Protein AF-A0A8H6KZA3-F1 (afdb_monomer)

pLDDT: mean 70.2, std 17.94, range [29.5, 94.31]

InterPro domains:
  IPR002110 Ankyrin repeat [PF12796] (214-300)
  IPR002110 Ankyrin repeat [PS50088] (272-300)
  IPR002110 Ankyrin repeat [SM00248] (238-268)
  IPR002110 Ankyrin repeat [SM00248] (272-301)
  IPR002110 Ankyrin repeat [SM00248] (336-368)
  IPR036770 Ankyrin repeat-containing domain superfamily [G3DSA:1.25.40.20] (183-378)
  IPR036770 Ankyrin repeat-containing domain superfamily [SSF48403] (214-361)
  IPR058525 Domain of unknown function DUF8212 [PF26640] (110-194)

Radius of gyration: 29.77 Å; Cα contacts (8 Å, |Δi|>4): 535; chains: 1; bounding box: 69×34×89 Å

Sequence (386 aa):
MNSMYQWYERADVCYVYLVDLFRHYLDDTSRPEDFGRSRWFSRGWTLQELLAPPAVVLCDCEWREPKSAGVAAKTSWAFQRDTARAEDIAYCLMGIFDVNMPLLYREGDRAFLRLQHEILRASKDKSLFAWGGGAAIDEFLGMSEDESLFAYGNATLASRHTGTLAPSPGAFREAGDLIPVKQPTLANAQSLYHDLVHPDASTKPPTLSHMAALAARNAHPSILSFCFSEGLTLNPELVNDPLIYATCDSGSVAVFRVLVDHGMDVDRYLELGGSPLVSACQAGNVELARFLLDRGADPNNGYALGDYEALVRAIVGSNASLDLVELLLARGTVVKGTGALIAAAEHGNLGAVRLLLKHGKRTGDLDLEETEEYGAYDQRKLDGVV

Secondary structure (DSSP, 8-state):
-HHHHHHHHT-SEEEEE-TT--TTS--TT--HHHHTTSHHHHSPP-HHHHHS-SEEEEE-TTSPPPS---HHHHHHHTTT---SSTTHHHHTTGGGGT------TT-TTHHHHHHHHHHHHH---GGGG---TTTHHHHHTTS-HHHHHHHHHH--SS----SSS-SSGGGGTT-TT--------HHHHHHHHHHHS---TTS----HHHHHHHHHHTT-HHHHHHHHHTT----TT-TT-HHHHHTSTT--HHHHHHHHHTT--TTPPBTTTB-HHHHHHHTT-HHHHHHHHHTT--TT-S-TTTTS-HHHHHHSSTT--HHHHHHHHHTT----TTHHHHHHHHTT-HHHHHHHHHHHHHHS---TT--SSSTTS-TTSGGG--

Nearest PDB structures (foldseek):
  5mad-assembly1_A  TM=8.332E-01  e=3.048E-04  synthetic construct
  3zng-assembly1_A  TM=8.299E-01  e=5.842E-04  Homo sapiens
  3zkj-assembly1_A  TM=8.269E-01  e=7.036E-04  Homo sapiens
  3d9h-assembly1_A  TM=7.012E-01  e=4.851E-04  Homo sapiens
  5et0-assembly1_A  TM=7.475E-01  e=4.308E-03  Mus musculus

Solvent-accessible surface area (backbone atoms only — not comparable to full-atom values): 22369 Å² total; per-residue (Å²): 116,72,69,64,52,55,52,32,65,69,32,74,62,36,80,45,74,38,72,78,51,53,76,89,76,51,65,102,69,46,54,48,57,61,60,39,70,28,64,77,34,48,44,62,82,56,76,63,43,71,40,43,16,59,35,48,46,59,21,35,63,83,70,47,60,60,46,83,61,22,56,17,18,62,37,16,28,38,34,72,43,57,54,100,45,61,31,49,64,27,50,58,42,27,24,78,66,52,38,86,77,87,91,62,87,89,50,31,58,55,33,38,47,51,45,52,53,51,42,59,75,77,44,89,64,69,43,59,61,52,50,59,72,77,69,63,56,66,58,57,77,73,52,59,82,76,54,64,71,52,49,82,77,63,82,79,85,86,77,95,72,95,58,88,60,60,78,49,40,54,42,15,58,75,22,29,81,49,63,68,74,70,80,72,48,76,68,54,50,52,52,52,48,61,63,62,74,67,64,72,99,82,66,84,65,85,50,62,48,51,56,24,17,53,20,26,47,70,58,34,40,71,58,32,49,49,33,44,75,76,66,57,71,95,48,91,88,42,96,46,31,34,68,67,29,29,53,40,94,48,38,44,55,64,33,53,49,52,44,46,78,71,70,50,68,61,67,47,76,42,96,91,62,34,17,61,48,26,47,14,22,44,49,43,26,53,70,39,33,50,52,42,48,76,71,65,32,58,61,70,63,37,59,90,72,79,75,31,30,29,62,39,19,13,52,55,52,100,35,46,30,65,69,43,42,53,51,41,52,76,69,65,40,74,65,67,59,55,59,57,52,51,48,14,56,78,70,65,35,63,67,50,40,53,50,51,54,57,49,27,71,72,72,67,54,58,54,88,78,77,68,80,88,74,80,84,79,70,91,80,69,69,88,79,78,126

Structure (mmCIF, N/CA/C/O backbone):
data_AF-A0A8H6KZA3-F1
#
_entry.id   AF-A0A8H6KZA3-F1
#
loop_
_atom_site.group_PDB
_atom_site.id
_atom_site.type_symbol
_atom_site.label_atom_id
_atom_site.label_alt_id
_atom_site.label_comp_id
_atom_site.label_asym_id
_atom_site.label_entity_id
_atom_site.label_seq_id
_atom_site.pdbx_PDB_ins_code
_atom_site.Cartn_x
_atom_site.Cartn_y
_atom_site.Cartn_z
_atom_site.occupancy
_atom_site.B_iso_or_equiv
_atom_site.auth_seq_id
_atom_site.auth_comp_id
_atom_site.auth_asym_id
_atom_site.auth_atom_id
_atom_site.pdbx_PDB_model_num
ATOM 1 N N . MET A 1 1 ? -17.141 -4.360 53.222 1.00 47.31 1 MET A N 1
ATOM 2 C CA . MET A 1 1 ? -16.154 -4.266 52.126 1.00 47.31 1 MET A CA 1
ATOM 3 C C . MET A 1 1 ? -16.088 -5.566 51.337 1.00 47.31 1 MET A C 1
ATOM 5 O O . MET A 1 1 ? -16.496 -5.498 50.198 1.00 47.31 1 MET A O 1
ATOM 9 N N . ASN A 1 2 ? -15.751 -6.732 51.909 1.00 53.50 2 ASN A N 1
ATOM 10 C CA . ASN A 1 2 ? -15.560 -8.010 51.178 1.00 53.50 2 ASN A CA 1
ATOM 11 C C . ASN A 1 2 ? -16.689 -8.499 50.241 1.00 53.50 2 ASN A C 1
ATOM 13 O O . ASN A 1 2 ? -16.393 -9.203 49.283 1.00 53.50 2 ASN A O 1
ATOM 17 N N . SER A 1 3 ? -17.958 -8.144 50.470 1.00 58.41 3 SER A N 1
ATOM 18 C CA . SER A 1 3 ? -19.058 -8.569 49.588 1.00 58.41 3 SER A CA 1
ATOM 19 C C . SER A 1 3 ? -18.973 -7.933 48.202 1.00 58.41 3 SER A C 1
ATOM 21 O O . SER A 1 3 ? -19.153 -8.622 47.214 1.00 58.41 3 SER A O 1
ATOM 23 N N . MET A 1 4 ? -18.626 -6.649 48.109 1.00 56.66 4 MET A N 1
ATOM 24 C CA . MET A 1 4 ? -18.507 -5.958 46.822 1.00 56.66 4 MET A CA 1
ATOM 25 C C . MET A 1 4 ? -17.322 -6.494 45.997 1.00 56.66 4 MET A C 1
ATOM 27 O O . MET A 1 4 ? -17.422 -6.598 44.782 1.00 56.66 4 MET A O 1
ATOM 31 N N . TYR A 1 5 ? -16.242 -6.923 46.663 1.00 63.09 5 TYR A N 1
ATOM 32 C CA . TYR A 1 5 ? -15.066 -7.529 46.021 1.00 63.09 5 TYR A CA 1
ATOM 33 C C . TYR A 1 5 ? -15.412 -8.845 45.323 1.00 63.09 5 TYR A C 1
ATOM 35 O O . TYR A 1 5 ? -15.057 -9.029 44.167 1.00 63.09 5 TYR A O 1
ATOM 43 N N . GLN A 1 6 ? -16.161 -9.728 45.991 1.00 63.09 6 GLN A N 1
ATOM 44 C CA . GLN A 1 6 ? -16.569 -11.013 45.412 1.00 63.09 6 GLN A CA 1
ATOM 45 C C . GLN A 1 6 ? -17.503 -10.856 44.207 1.00 63.09 6 GLN A C 1
ATOM 47 O O . GLN A 1 6 ? -17.556 -11.741 43.361 1.00 63.09 6 GLN A O 1
ATOM 52 N N . TRP A 1 7 ? -18.266 -9.760 44.140 1.00 64.06 7 TRP A N 1
ATOM 53 C CA . TRP A 1 7 ? -19.153 -9.488 43.009 1.00 64.06 7 TRP A CA 1
ATOM 54 C C . TRP A 1 7 ? -18.367 -9.056 41.775 1.00 64.06 7 TRP A C 1
ATOM 56 O O . TRP A 1 7 ? -18.672 -9.535 40.691 1.00 64.06 7 TRP A O 1
ATOM 66 N N . TYR A 1 8 ? -17.344 -8.213 41.941 1.00 65.81 8 TYR A N 1
ATOM 67 C CA . TYR A 1 8 ? -16.460 -7.837 40.836 1.00 65.81 8 TYR A CA 1
ATOM 68 C C . TYR A 1 8 ? -15.579 -9.007 40.388 1.00 65.81 8 TYR A C 1
ATOM 70 O O . TYR A 1 8 ? -15.510 -9.279 39.199 1.00 65.81 8 TYR A O 1
ATOM 78 N N . GLU A 1 9 ? -15.009 -9.767 41.327 1.00 67.38 9 GLU A N 1
ATOM 79 C CA . GLU A 1 9 ? -14.171 -10.936 41.020 1.00 67.38 9 GLU A CA 1
ATOM 80 C C . GLU A 1 9 ? -14.921 -12.027 40.236 1.00 67.38 9 GLU A C 1
ATOM 82 O O . GLU A 1 9 ? -14.329 -12.717 39.412 1.00 67.38 9 GLU A O 1
ATOM 87 N N . ARG A 1 10 ? -16.223 -12.204 40.498 1.00 72.81 10 ARG A N 1
ATOM 88 C CA . ARG A 1 10 ? -17.066 -13.206 39.824 1.00 72.81 10 ARG A CA 1
ATOM 89 C C . ARG A 1 10 ? -17.821 -12.673 38.613 1.00 72.81 10 ARG A C 1
ATOM 91 O O . ARG A 1 10 ? -18.548 -13.444 37.992 1.00 72.81 10 ARG A O 1
ATOM 98 N N . ALA A 1 11 ? -17.752 -11.376 38.338 1.00 74.50 11 ALA A N 1
ATOM 99 C CA . ALA A 1 11 ? -18.424 -10.826 37.176 1.00 74.50 11 ALA A CA 1
ATOM 100 C C . ALA A 1 11 ? -17.663 -11.244 35.915 1.00 74.50 11 ALA A C 1
ATOM 102 O O . ALA A 1 11 ? -16.439 -11.285 35.929 1.00 74.50 11 ALA A O 1
ATOM 103 N N . ASP A 1 12 ? -18.391 -11.524 34.834 1.00 75.06 12 ASP A N 1
ATOM 104 C CA . ASP A 1 12 ? -17.800 -11.786 33.516 1.00 75.06 12 ASP A CA 1
ATOM 105 C C . ASP A 1 12 ? -17.565 -10.484 32.730 1.00 75.06 12 ASP A C 1
ATOM 107 O O . ASP A 1 12 ? -16.655 -10.403 31.909 1.00 75.06 12 ASP A O 1
ATOM 111 N N . VAL A 1 13 ? -18.378 -9.451 32.996 1.00 77.44 13 VAL A N 1
ATOM 112 C CA . VAL A 1 13 ? -18.350 -8.144 32.318 1.00 77.44 13 VAL A CA 1
ATOM 113 C C . VAL A 1 13 ? -18.642 -7.024 33.319 1.00 77.44 13 VAL A C 1
ATOM 115 O O . VAL A 1 13 ? -19.510 -7.164 34.184 1.00 77.44 13 VAL A O 1
ATOM 118 N N . CYS A 1 14 ? -17.939 -5.896 33.201 1.00 78.25 14 CYS A N 1
ATOM 119 C CA . CYS A 1 14 ? -18.172 -4.689 33.992 1.00 78.25 14 CYS A CA 1
ATOM 120 C C . CYS A 1 14 ? -18.643 -3.557 33.084 1.00 78.25 14 CYS A C 1
ATOM 122 O O . CYS A 1 14 ? -17.908 -3.125 32.202 1.00 78.25 14 CYS A O 1
ATOM 124 N N . TYR A 1 15 ? -19.854 -3.056 33.323 1.00 80.25 15 TYR A N 1
ATOM 125 C CA . TYR A 1 15 ? -20.374 -1.883 32.627 1.00 80.25 15 TYR A CA 1
ATOM 126 C C . TYR A 1 15 ? -20.013 -0.611 33.392 1.00 80.25 15 TYR A C 1
ATOM 128 O O . TYR A 1 15 ? -20.290 -0.487 34.588 1.00 80.25 15 TYR A O 1
ATOM 136 N N . VAL A 1 16 ? -19.421 0.347 32.689 1.00 80.62 16 VAL A N 1
ATOM 137 C CA . VAL A 1 16 ? -19.026 1.650 33.215 1.00 80.62 16 VAL A CA 1
ATOM 138 C C . VAL A 1 16 ? -19.913 2.711 32.582 1.00 80.62 16 VAL A C 1
ATOM 140 O O . VAL A 1 16 ? -19.794 3.022 31.402 1.00 80.62 16 VAL A O 1
ATOM 143 N N . TYR A 1 17 ? -20.799 3.277 33.394 1.00 82.31 17 TYR A N 1
ATOM 144 C CA . TYR A 1 17 ? -21.718 4.331 32.983 1.00 82.31 17 TYR A CA 1
ATOM 145 C C . TYR A 1 17 ? -21.069 5.717 33.139 1.00 82.31 17 TYR A C 1
ATOM 147 O O . TYR A 1 17 ? -20.852 6.198 34.257 1.00 82.31 17 TYR A O 1
ATOM 155 N N . LEU A 1 18 ? -20.751 6.358 32.014 1.00 81.06 18 LEU A N 1
ATOM 156 C CA . LEU A 1 18 ? -20.089 7.661 31.929 1.00 81.06 18 LEU A CA 1
ATOM 157 C C . LEU A 1 18 ? -21.128 8.789 31.934 1.00 81.06 18 LEU A C 1
ATOM 159 O O . LEU A 1 18 ? -21.518 9.332 30.902 1.00 81.06 18 LEU A O 1
ATOM 163 N N . VAL A 1 19 ? -21.585 9.145 33.137 1.00 80.94 19 VAL A N 1
ATOM 164 C CA . VAL A 1 19 ? -22.676 10.116 33.350 1.00 80.94 19 VAL A CA 1
ATOM 165 C C . VAL A 1 19 ? -22.405 11.516 32.787 1.00 80.94 19 VAL A C 1
ATOM 167 O O . VAL A 1 19 ? -23.342 12.277 32.583 1.00 80.94 19 VAL A O 1
ATOM 170 N N . ASP A 1 20 ? -21.144 11.891 32.577 1.00 77.94 20 ASP A N 1
ATOM 171 C CA . ASP A 1 20 ? -20.742 13.226 32.131 1.00 77.94 20 ASP A CA 1
ATOM 172 C C . ASP A 1 20 ? -20.647 13.395 30.608 1.00 77.94 20 ASP A C 1
ATOM 174 O O . ASP A 1 20 ? -20.392 14.504 30.137 1.00 77.94 20 ASP A O 1
ATOM 178 N N . LEU A 1 21 ? -20.933 12.342 29.838 1.00 74.94 21 LEU A N 1
ATOM 179 C CA . LEU A 1 21 ? -21.050 12.395 28.379 1.00 74.94 21 LEU A CA 1
ATOM 180 C C . LEU A 1 21 ? -22.485 12.758 27.953 1.00 74.94 21 LEU A C 1
ATOM 182 O O . LEU A 1 21 ? -23.239 11.906 27.498 1.00 74.94 21 LEU A O 1
ATOM 186 N N . PHE A 1 22 ? -22.876 14.027 28.124 1.00 64.94 22 PHE A N 1
ATOM 187 C CA . PHE A 1 22 ? -24.209 14.528 27.753 1.00 64.94 22 PHE A CA 1
ATOM 188 C C . PHE A 1 22 ? -24.333 14.899 26.260 1.00 64.94 22 PHE A C 1
ATOM 190 O O . PHE A 1 22 ? -23.391 15.398 25.643 1.00 64.94 22 PHE A O 1
ATOM 197 N N . ARG A 1 23 ? -25.560 14.771 25.729 1.00 52.72 23 ARG A N 1
ATOM 198 C CA . ARG A 1 23 ? -26.032 14.991 24.338 1.00 52.72 23 ARG A CA 1
ATOM 199 C C . ARG A 1 23 ? -25.566 16.269 23.608 1.00 52.72 23 ARG A C 1
ATOM 201 O O . ARG A 1 23 ? -25.756 16.367 22.407 1.00 52.72 23 ARG A O 1
ATOM 208 N N . HIS A 1 24 ? -24.962 17.247 24.286 1.00 49.66 24 HIS A N 1
ATOM 209 C CA . HIS A 1 24 ? -24.456 18.472 23.646 1.00 49.66 24 HIS A CA 1
ATOM 210 C C . HIS A 1 24 ? -23.091 18.318 22.952 1.00 49.66 24 HIS A C 1
ATOM 212 O O . HIS A 1 24 ? -22.676 19.242 22.258 1.00 49.66 24 HIS A O 1
ATOM 218 N N . TYR A 1 25 ? -22.409 17.180 23.125 1.00 47.44 25 TYR A N 1
ATOM 219 C CA . TYR A 1 25 ? -21.127 16.882 22.469 1.00 47.44 25 TYR A CA 1
ATOM 220 C C . TYR A 1 25 ? -21.197 15.764 21.428 1.00 47.44 25 TYR A C 1
ATOM 222 O O . TYR A 1 25 ? -20.272 15.621 20.640 1.00 47.44 25 TYR A O 1
ATOM 230 N N . LEU A 1 26 ? -22.280 14.991 21.426 1.00 49.22 26 LEU A N 1
ATOM 231 C CA . LEU A 1 26 ? -22.464 13.846 20.552 1.00 49.22 26 LEU A CA 1
ATOM 232 C C . LEU A 1 26 ? -23.457 14.257 19.459 1.00 49.22 26 LEU A C 1
ATOM 234 O O . LEU A 1 26 ? -24.668 14.166 19.658 1.00 49.22 26 LEU A O 1
ATOM 238 N N . ASP A 1 27 ? -22.956 14.686 18.295 1.00 48.62 27 ASP A N 1
ATOM 239 C CA . ASP A 1 27 ? -23.705 14.429 17.056 1.00 48.62 27 ASP A CA 1
ATOM 240 C C . ASP A 1 27 ? -24.006 12.918 17.009 1.00 48.62 27 ASP A C 1
ATOM 242 O O . ASP A 1 27 ? -23.296 12.138 17.648 1.00 48.62 27 ASP A O 1
ATOM 246 N N . ASP A 1 28 ? -25.022 12.482 16.256 1.00 49.88 28 ASP A N 1
ATOM 247 C CA . ASP A 1 28 ? -25.577 11.104 16.182 1.00 49.88 28 ASP A CA 1
ATOM 248 C C . ASP A 1 28 ? -24.565 9.962 15.865 1.00 49.88 28 ASP A C 1
ATOM 250 O O . ASP A 1 28 ? -24.918 8.819 15.579 1.00 49.88 28 ASP A O 1
ATOM 254 N N . THR A 1 29 ? -23.267 10.254 15.889 1.00 49.16 29 THR A N 1
ATOM 255 C CA . THR A 1 29 ? -22.157 9.431 15.448 1.00 49.16 29 THR A CA 1
ATOM 256 C C . THR A 1 29 ? -21.369 8.712 16.550 1.00 49.16 29 THR A C 1
ATOM 258 O O . THR A 1 29 ? -20.580 7.854 16.160 1.00 49.16 29 THR A O 1
ATOM 261 N N . SER A 1 30 ? -21.593 8.950 17.855 1.00 57.06 30 SER A N 1
ATOM 262 C CA . SER A 1 30 ? -20.942 8.225 18.982 1.00 57.06 30 SER A CA 1
ATOM 263 C C . SER A 1 30 ? -19.437 7.995 18.766 1.00 57.06 30 SER A C 1
ATOM 265 O O . SER A 1 30 ? -18.958 6.852 18.774 1.00 57.06 30 SER A O 1
ATOM 267 N N . ARG A 1 31 ? -18.698 9.069 18.462 1.00 64.75 31 ARG A N 1
ATOM 268 C CA . ARG A 1 31 ? -17.296 8.956 18.058 1.00 64.75 31 ARG A CA 1
ATOM 269 C C . ARG A 1 31 ? -16.424 8.501 19.233 1.00 64.75 31 ARG A C 1
ATOM 271 O O . ARG A 1 31 ? -16.627 8.965 20.355 1.00 64.75 31 ARG A O 1
ATOM 278 N N . PRO A 1 32 ? -15.431 7.628 18.995 1.00 67.75 32 PRO A N 1
ATOM 279 C CA . PRO A 1 32 ? -14.477 7.212 20.020 1.00 67.75 32 PRO A CA 1
ATOM 280 C C . PRO A 1 32 ? -13.788 8.380 20.737 1.00 67.75 32 PRO A C 1
ATOM 282 O O . PRO A 1 32 ? -13.596 8.325 21.947 1.00 67.75 32 PRO A O 1
ATOM 285 N N . GLU A 1 33 ? -13.435 9.447 20.017 1.00 69.88 33 GLU A N 1
ATOM 286 C CA . GLU A 1 33 ? -12.741 10.619 20.571 1.00 69.88 33 GLU A CA 1
ATOM 287 C C . GLU A 1 33 ? -13.522 11.327 21.694 1.00 69.88 33 GLU A C 1
ATOM 289 O O . GLU A 1 33 ? -12.926 11.841 22.644 1.00 69.88 33 GLU A O 1
ATOM 294 N N . ASP A 1 34 ? -14.857 11.288 21.650 1.00 73.44 34 ASP A N 1
ATOM 295 C CA . ASP A 1 34 ? -15.706 11.962 22.633 1.00 73.44 34 ASP A CA 1
ATOM 296 C C . ASP A 1 34 ? -15.690 11.263 23.995 1.00 73.44 34 ASP A C 1
ATOM 298 O O . ASP A 1 34 ? -15.811 11.925 25.029 1.00 73.44 34 ASP A O 1
ATOM 302 N N . PHE A 1 35 ? -15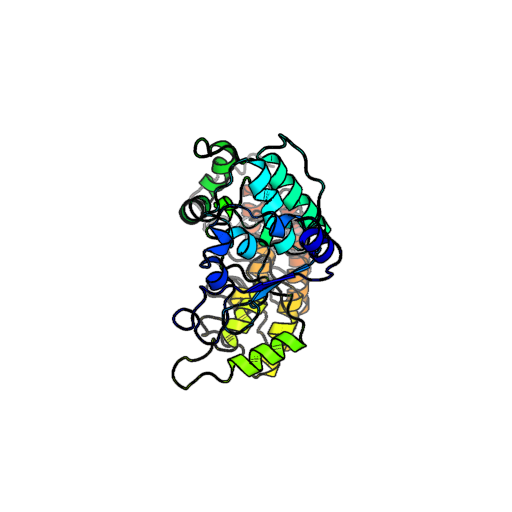.463 9.945 24.028 1.00 78.31 35 PHE A N 1
ATOM 303 C CA . PHE A 1 35 ? -15.398 9.184 25.278 1.00 78.31 35 PHE A CA 1
ATOM 304 C C . PHE A 1 35 ? -14.230 9.636 26.157 1.00 78.31 35 PHE A C 1
ATOM 306 O O . PHE A 1 35 ? -14.391 9.753 27.374 1.00 78.31 35 PHE A O 1
ATOM 313 N N . GLY A 1 36 ? -13.098 10.007 25.549 1.00 77.25 36 GLY A N 1
ATOM 314 C CA . GLY A 1 36 ? -11.932 10.540 26.257 1.00 77.25 36 GLY A CA 1
ATOM 315 C C . GLY A 1 36 ? -12.185 11.848 27.013 1.00 77.25 36 GLY A C 1
ATOM 316 O O . GLY A 1 36 ? -11.390 12.215 27.875 1.00 77.25 36 GLY A O 1
ATOM 317 N N . ARG A 1 37 ? -13.300 12.547 26.750 1.00 79.12 37 ARG A N 1
ATOM 318 C CA . ARG A 1 37 ? -13.689 13.763 27.486 1.00 79.12 37 ARG A CA 1
ATOM 319 C C . ARG A 1 37 ? -14.290 13.470 28.858 1.00 79.12 37 ARG A C 1
ATOM 321 O O . ARG A 1 37 ? -14.399 14.388 29.674 1.00 79.12 37 ARG A O 1
ATOM 328 N N . SER A 1 38 ? -14.696 12.226 29.125 1.00 82.69 38 SER A N 1
ATOM 329 C CA . SER A 1 38 ? -15.240 11.862 30.432 1.00 82.69 38 SER A CA 1
ATOM 330 C C . SER A 1 38 ? -14.182 12.035 31.521 1.00 82.69 38 SER A C 1
ATOM 332 O O . SER A 1 38 ? -13.037 11.592 31.396 1.00 82.69 38 SER A O 1
ATOM 334 N N . ARG A 1 39 ? -14.590 12.596 32.663 1.00 81.75 39 ARG A N 1
ATOM 335 C CA . ARG A 1 39 ? -13.735 12.719 33.854 1.00 81.75 39 ARG A CA 1
ATOM 336 C C . ARG A 1 39 ? -13.316 11.364 34.412 1.00 81.75 39 ARG A C 1
ATOM 338 O O . ARG A 1 39 ? -12.411 11.301 35.240 1.00 81.75 39 ARG A O 1
ATOM 345 N N . TRP A 1 40 ? -13.951 10.277 33.975 1.00 81.81 40 TRP A N 1
ATOM 346 C CA . TRP A 1 40 ? -13.524 8.923 34.303 1.00 81.81 40 TRP A CA 1
ATOM 347 C C . TRP A 1 40 ? -12.081 8.636 33.858 1.00 81.81 40 TRP A C 1
ATOM 349 O O . TRP A 1 40 ? -11.367 7.932 34.570 1.00 81.81 40 TRP A O 1
ATOM 359 N N . PHE A 1 41 ? -11.624 9.226 32.748 1.00 81.94 41 PHE A N 1
ATOM 360 C CA . PHE A 1 41 ? -10.268 9.007 32.235 1.00 81.94 41 PHE A CA 1
ATOM 361 C C . PHE A 1 41 ? -9.209 9.925 32.853 1.00 81.94 41 PHE A C 1
ATOM 363 O O . PHE A 1 41 ? -8.031 9.575 32.861 1.00 81.94 41 PHE A O 1
ATOM 370 N N . SER A 1 42 ? -9.610 11.069 33.413 1.00 77.62 42 SER A N 1
ATOM 371 C CA . SER A 1 42 ? -8.703 12.016 34.079 1.00 77.62 42 SER A CA 1
ATOM 372 C C . SER A 1 42 ? -8.682 11.888 35.605 1.00 77.62 42 SER A C 1
ATOM 374 O O . SER A 1 42 ? -7.794 12.436 36.256 1.00 77.62 42 SER A O 1
ATOM 376 N N . ARG A 1 43 ? -9.621 11.147 36.210 1.00 73.75 43 ARG A N 1
ATOM 377 C CA . ARG A 1 43 ? -9.604 10.866 37.655 1.00 73.75 43 ARG A CA 1
ATOM 378 C C . ARG A 1 43 ? -8.530 9.838 38.027 1.00 73.75 43 ARG A C 1
ATOM 380 O O . ARG A 1 43 ? -8.187 8.941 37.250 1.00 73.75 43 ARG A O 1
ATOM 387 N N . GLY A 1 44 ? -8.081 9.923 39.279 1.00 62.25 44 GLY A N 1
ATOM 388 C CA . GLY A 1 44 ? -7.234 8.907 39.898 1.00 62.25 44 GLY A CA 1
ATOM 389 C C . GLY A 1 44 ? -7.912 7.531 39.953 1.00 62.25 44 GLY A C 1
ATOM 390 O O . GLY A 1 44 ? -9.140 7.421 39.919 1.00 62.25 44 GLY A O 1
ATOM 391 N N . TRP A 1 45 ? -7.092 6.483 40.022 1.00 65.81 45 TRP A N 1
ATOM 392 C CA . TRP A 1 45 ? -7.525 5.083 40.005 1.00 65.81 45 TRP A CA 1
ATOM 393 C C . TRP A 1 45 ? -8.559 4.746 41.095 1.00 65.81 45 TRP A C 1
ATOM 395 O O . TRP A 1 45 ? -8.529 5.281 42.207 1.00 65.81 45 TRP A O 1
ATOM 405 N N . THR A 1 46 ? -9.454 3.801 40.795 1.00 60.03 46 THR A N 1
ATOM 406 C CA . THR A 1 46 ? -10.318 3.160 41.798 1.00 60.03 46 THR A CA 1
ATOM 407 C C . THR A 1 46 ? -10.078 1.656 41.814 1.00 60.03 46 THR A C 1
ATOM 409 O O . THR A 1 46 ? -9.803 1.047 40.786 1.00 60.03 46 THR A O 1
ATOM 412 N N . LEU A 1 47 ? -10.226 1.037 42.987 1.00 54.44 47 LEU A N 1
ATOM 413 C CA . LEU A 1 47 ? -10.051 -0.407 43.201 1.00 54.44 47 LEU A CA 1
ATOM 414 C C . LEU A 1 47 ? -10.958 -1.267 42.289 1.00 54.44 47 LEU A C 1
ATOM 416 O O . LEU A 1 47 ? -10.658 -2.426 42.030 1.00 54.44 47 LEU A O 1
ATOM 420 N N . GLN A 1 48 ? -12.034 -0.676 41.761 1.00 55.75 48 GLN A N 1
ATOM 421 C CA . GLN A 1 48 ? -12.947 -1.284 40.791 1.00 55.75 48 GLN A CA 1
ATOM 422 C C . GLN A 1 48 ? -12.282 -1.581 39.441 1.00 55.75 48 GLN A C 1
ATOM 424 O O . GLN A 1 48 ? -12.610 -2.593 38.846 1.00 55.75 48 GLN A O 1
ATOM 429 N N . GLU A 1 49 ? -11.328 -0.767 38.980 1.00 61.34 49 GLU A N 1
ATOM 430 C CA . GLU A 1 49 ? -10.644 -0.957 37.683 1.00 61.34 49 GLU A CA 1
ATOM 431 C C . GLU A 1 49 ? -9.645 -2.127 37.708 1.00 61.34 49 GLU A C 1
ATOM 433 O O . GLU A 1 49 ? -9.284 -2.667 36.669 1.00 61.34 49 GLU A O 1
ATOM 438 N N . LEU A 1 50 ? -9.227 -2.536 38.908 1.00 56.69 50 LEU A N 1
ATOM 439 C CA . LEU A 1 50 ? -8.228 -3.577 39.158 1.00 56.69 50 LEU A CA 1
ATOM 440 C C . LEU A 1 50 ? -8.857 -4.925 39.550 1.00 56.69 50 LEU A C 1
ATOM 442 O O . LEU A 1 50 ? -8.221 -5.969 39.446 1.00 56.69 50 LEU A O 1
ATOM 446 N N . LEU A 1 51 ? -10.104 -4.883 40.020 1.00 59.06 51 LEU A N 1
ATOM 447 C CA . LEU A 1 51 ? -10.926 -6.049 40.346 1.00 59.06 51 LEU A CA 1
ATOM 448 C C . LEU A 1 51 ? -11.977 -6.346 39.281 1.00 59.06 51 LEU A C 1
ATOM 450 O O . LEU A 1 51 ? -12.704 -7.328 39.420 1.00 59.06 51 LEU A O 1
ATOM 454 N N . ALA A 1 52 ? -12.119 -5.468 38.286 1.00 57.66 52 ALA A N 1
ATOM 455 C CA . ALA A 1 52 ? -13.092 -5.662 37.235 1.00 57.66 52 ALA A CA 1
ATOM 456 C C . ALA A 1 52 ? -12.770 -6.943 36.445 1.00 57.66 52 ALA A C 1
ATOM 458 O O . ALA A 1 52 ? -11.595 -7.291 36.294 1.00 57.66 52 ALA A O 1
ATOM 459 N N . PRO A 1 53 ? -13.804 -7.635 35.939 1.00 63.28 53 PRO A N 1
ATOM 460 C CA . PRO A 1 53 ? -13.670 -8.702 34.959 1.00 63.28 53 PRO A CA 1
ATOM 461 C C . PRO A 1 53 ? -12.683 -8.389 33.838 1.00 63.28 53 PRO A C 1
ATOM 463 O O . PRO A 1 53 ? -12.452 -7.220 33.524 1.00 63.28 53 PRO A O 1
ATOM 466 N N . PRO A 1 54 ? -12.205 -9.429 33.134 1.00 65.00 54 PRO A N 1
ATOM 467 C CA . PRO A 1 54 ? -11.380 -9.251 31.947 1.00 65.00 54 PRO A CA 1
ATOM 468 C C . PRO A 1 54 ? -12.058 -8.424 30.846 1.00 65.00 54 PRO A C 1
ATOM 470 O O . PRO A 1 54 ? -11.351 -8.003 29.946 1.00 65.00 54 PRO A O 1
ATOM 473 N N . ALA A 1 55 ? -13.376 -8.196 30.902 1.00 72.75 55 ALA A N 1
ATOM 474 C CA . ALA A 1 55 ? -14.110 -7.368 29.952 1.00 72.75 55 ALA A CA 1
ATOM 475 C C . ALA A 1 55 ? -14.732 -6.129 30.621 1.00 72.75 55 ALA A C 1
ATOM 477 O O . ALA A 1 55 ? -15.568 -6.255 31.529 1.00 72.75 55 ALA A O 1
ATOM 478 N N . VAL A 1 56 ? -14.380 -4.934 30.135 1.00 78.50 56 VAL A N 1
ATOM 479 C CA . VAL A 1 56 ? -14.981 -3.660 30.570 1.00 78.50 56 VAL A CA 1
ATOM 480 C C . VAL A 1 56 ? -15.675 -2.971 29.399 1.00 78.50 56 VAL A C 1
ATOM 482 O O . VAL A 1 56 ? -15.055 -2.635 28.394 1.00 78.50 56 VAL A O 1
ATOM 485 N N . VAL A 1 57 ? -16.971 -2.700 29.557 1.00 80.19 57 VAL A N 1
ATOM 486 C CA . VAL A 1 57 ? -17.802 -2.022 28.556 1.00 80.19 57 VAL A CA 1
ATOM 487 C C . VAL A 1 57 ? -18.094 -0.601 29.024 1.00 80.19 57 VAL A C 1
ATOM 489 O O . VAL A 1 57 ? -18.665 -0.390 30.093 1.00 80.19 57 VAL A O 1
ATOM 492 N N . LEU A 1 58 ? -17.691 0.385 28.225 1.00 81.31 58 LEU A N 1
ATOM 493 C CA . LEU A 1 58 ? -17.949 1.801 28.483 1.00 81.31 58 LEU A CA 1
ATOM 494 C C . LEU A 1 58 ? -19.269 2.205 27.827 1.00 81.31 58 LEU A C 1
ATOM 496 O O . LEU A 1 58 ? -19.468 1.942 26.643 1.00 81.31 58 LEU A O 1
ATOM 500 N N . CYS A 1 59 ? -20.136 2.890 28.567 1.00 81.62 59 CYS A N 1
ATOM 501 C CA . CYS A 1 59 ? -21.414 3.379 28.063 1.00 81.62 59 CYS A CA 1
ATOM 502 C C . CYS A 1 59 ? -21.585 4.875 28.349 1.00 81.62 59 CYS A C 1
ATOM 504 O O . CYS A 1 59 ? -21.208 5.343 29.424 1.00 81.62 59 CYS A O 1
ATOM 506 N N . ASP A 1 60 ? -22.180 5.618 27.416 1.00 79.38 60 ASP A N 1
ATOM 507 C CA . ASP A 1 60 ? -22.574 7.017 27.621 1.00 79.38 60 ASP A CA 1
ATOM 508 C C . ASP A 1 60 ? -23.815 7.160 28.532 1.00 79.38 60 ASP A C 1
ATOM 510 O O . ASP A 1 60 ? -24.335 6.179 29.078 1.00 79.38 60 ASP A O 1
ATOM 514 N N . CYS A 1 61 ? -24.318 8.392 28.705 1.00 78.81 61 CYS A N 1
ATOM 515 C CA . CYS A 1 61 ? -25.489 8.659 29.547 1.00 78.81 61 CYS A CA 1
ATOM 516 C C . CYS A 1 61 ? -26.807 8.050 29.021 1.00 78.81 61 CYS A C 1
ATOM 518 O O . CYS A 1 61 ? -27.816 8.062 29.725 1.00 78.81 61 CYS A O 1
ATOM 520 N N . GLU A 1 62 ? -26.819 7.525 27.796 1.00 76.75 62 GLU A N 1
ATOM 521 C CA . GLU A 1 62 ? -27.952 6.834 27.178 1.00 76.75 62 GLU A CA 1
ATOM 522 C C . GLU A 1 62 ? -27.707 5.321 27.035 1.00 76.75 62 GLU A C 1
ATOM 524 O O . GLU A 1 62 ? -28.465 4.641 26.345 1.00 76.75 62 GLU A O 1
ATOM 529 N N . TRP A 1 63 ? -26.690 4.780 27.718 1.00 80.50 63 TRP A N 1
ATOM 530 C CA . TRP A 1 63 ? -26.280 3.372 27.651 1.00 80.50 63 TRP A CA 1
ATOM 531 C C . TRP A 1 63 ? -25.759 2.922 26.276 1.00 80.50 63 TRP A C 1
ATOM 533 O O . TRP A 1 63 ? -25.792 1.732 25.961 1.00 80.50 63 TRP A O 1
ATOM 543 N N . ARG A 1 64 ? -25.252 3.847 25.452 1.00 77.06 64 ARG A N 1
ATOM 544 C CA . ARG A 1 64 ? -24.645 3.522 24.155 1.00 77.06 64 ARG A CA 1
ATOM 545 C C . ARG A 1 64 ? -23.149 3.282 24.310 1.00 77.06 64 ARG A C 1
ATOM 547 O O . ARG A 1 64 ? -22.454 4.028 25.000 1.00 77.06 64 ARG A O 1
ATOM 554 N N . GLU A 1 65 ? -22.651 2.253 23.641 1.00 76.38 65 GLU A N 1
ATOM 555 C CA . GLU A 1 65 ? -21.222 1.943 23.575 1.00 76.38 65 GLU A CA 1
ATOM 556 C C . GLU A 1 65 ? -20.502 2.836 22.548 1.00 76.38 65 GLU A C 1
ATOM 558 O O . GLU A 1 65 ? -21.117 3.255 21.557 1.00 76.38 65 GLU A O 1
ATOM 563 N N . PRO A 1 66 ? -19.199 3.125 22.734 1.00 73.69 66 PRO A N 1
ATOM 564 C CA . PRO A 1 66 ? -18.417 3.800 21.709 1.00 73.69 66 PRO A CA 1
ATOM 565 C C . PRO A 1 66 ? -18.379 2.944 20.441 1.00 73.69 66 PRO A C 1
ATOM 567 O O . PRO A 1 66 ? -18.262 1.716 20.500 1.00 73.69 66 PRO A O 1
ATOM 570 N N . LYS A 1 67 ? -18.387 3.587 19.266 1.00 67.94 67 LYS A N 1
ATOM 571 C CA . LYS A 1 67 ? -17.986 2.892 18.033 1.00 67.94 67 LYS A CA 1
ATOM 572 C C . LYS A 1 67 ? -16.567 2.335 18.199 1.00 67.94 67 LYS A C 1
ATOM 574 O O . LYS A 1 67 ? -15.808 2.797 19.046 1.00 67.94 67 LYS A O 1
ATOM 579 N N . SER A 1 68 ? -16.203 1.321 17.411 1.00 71.38 68 SER A N 1
ATOM 580 C CA . SER A 1 68 ? -14.938 0.591 17.588 1.00 71.38 68 SER A CA 1
ATOM 581 C C . SER A 1 68 ? -13.730 1.533 17.685 1.00 71.38 68 SER A C 1
ATOM 583 O O . SER A 1 68 ? -13.338 2.145 16.691 1.00 71.38 68 SER A O 1
ATOM 585 N N . ALA A 1 69 ? -13.150 1.622 18.881 1.00 77.56 69 ALA A N 1
ATOM 586 C CA . ALA A 1 69 ? -11.989 2.444 19.188 1.00 77.56 69 ALA A CA 1
ATOM 587 C C . ALA A 1 69 ? -10.720 1.590 19.165 1.00 77.56 69 ALA A C 1
ATOM 589 O O . ALA A 1 69 ? -10.697 0.495 19.739 1.00 77.56 69 ALA A O 1
ATOM 590 N N . GLY A 1 70 ? -9.672 2.097 18.518 1.00 84.44 70 GLY A N 1
ATOM 591 C CA . GLY A 1 70 ? -8.376 1.432 18.487 1.00 84.44 70 GLY A CA 1
ATOM 592 C C . GLY A 1 70 ? -7.607 1.522 19.792 1.00 84.44 70 GLY A C 1
ATOM 593 O O . GLY A 1 70 ? -7.957 2.288 20.689 1.00 84.44 70 GLY A O 1
ATOM 594 N N . VAL A 1 71 ? -6.515 0.767 19.877 1.00 88.81 71 VAL A N 1
ATOM 595 C CA . VAL A 1 71 ? -5.575 0.828 21.000 1.00 88.81 71 VAL A CA 1
ATOM 596 C C . VAL A 1 71 ? -5.032 2.246 21.169 1.00 88.81 71 VAL A C 1
ATOM 598 O O . VAL A 1 71 ? -5.024 2.740 22.293 1.00 88.81 71 VAL A O 1
ATOM 601 N N . ALA A 1 72 ? -4.657 2.933 20.085 1.00 87.38 72 ALA A N 1
ATOM 602 C CA . ALA A 1 72 ? -4.215 4.330 20.154 1.00 87.38 72 ALA A CA 1
ATOM 603 C C . ALA A 1 72 ? -5.277 5.255 20.761 1.00 87.38 72 ALA A C 1
ATOM 605 O O . ALA A 1 72 ? -4.984 5.972 21.714 1.00 87.38 72 ALA A O 1
ATOM 606 N N . ALA A 1 73 ? -6.514 5.184 20.261 1.00 85.75 73 ALA A N 1
ATOM 607 C CA . ALA A 1 73 ? -7.621 6.012 20.732 1.00 85.75 73 ALA A CA 1
ATOM 608 C C . ALA A 1 73 ? -7.949 5.745 22.208 1.00 85.75 73 ALA A C 1
ATOM 610 O O . ALA A 1 73 ? -8.003 6.661 23.020 1.00 85.75 73 ALA A O 1
ATOM 611 N N . LYS A 1 74 ? -8.068 4.471 22.594 1.00 87.62 74 LYS A N 1
ATOM 612 C CA . LYS A 1 74 ? -8.284 4.078 23.993 1.00 87.62 74 LYS A CA 1
ATOM 613 C C . LYS A 1 74 ? -7.155 4.555 24.912 1.00 87.62 74 LYS A C 1
ATOM 615 O O . LYS A 1 74 ? -7.405 4.955 26.046 1.00 87.62 74 LYS A O 1
ATOM 620 N N . THR A 1 75 ? -5.912 4.511 24.429 1.00 88.38 75 THR A N 1
ATOM 621 C CA . THR A 1 75 ? -4.743 4.970 25.188 1.00 88.38 75 THR A CA 1
ATOM 622 C C . THR A 1 75 ? -4.727 6.492 25.318 1.00 88.38 75 THR A C 1
ATOM 624 O O . THR A 1 75 ? -4.419 7.005 26.394 1.00 88.38 75 THR A O 1
ATOM 627 N N . SER A 1 76 ? -5.100 7.217 24.259 1.00 87.25 76 SER A N 1
ATOM 628 C CA . SER A 1 76 ? -5.144 8.679 24.264 1.00 87.25 76 SER A CA 1
ATOM 629 C C . SER A 1 76 ? -6.158 9.211 25.270 1.00 87.25 76 SER A C 1
ATOM 631 O O . SER A 1 76 ? -5.887 10.223 25.903 1.00 87.25 76 SER A O 1
ATOM 633 N N . TRP A 1 77 ? -7.268 8.512 25.524 1.00 86.56 77 TRP A N 1
ATOM 634 C CA . TRP A 1 77 ? -8.243 8.926 26.539 1.00 86.56 77 TRP A CA 1
ATOM 635 C C . TRP A 1 77 ? -7.605 9.135 27.919 1.00 86.56 77 TRP A C 1
ATOM 637 O O . TRP A 1 77 ? -7.967 10.060 28.639 1.00 86.56 77 TRP A O 1
ATOM 647 N N . ALA A 1 78 ? -6.598 8.329 28.262 1.00 87.62 78 ALA A N 1
ATOM 648 C CA . ALA A 1 78 ? -5.889 8.398 29.535 1.00 87.62 78 ALA A CA 1
ATOM 649 C C . ALA A 1 78 ? -4.677 9.355 29.536 1.00 87.62 78 ALA A C 1
ATOM 651 O O . ALA A 1 78 ? -3.896 9.335 30.487 1.00 87.62 78 ALA A O 1
ATOM 652 N N . PHE A 1 79 ? -4.482 10.198 28.511 1.00 85.81 79 PHE A N 1
ATOM 653 C CA . PHE A 1 79 ? -3.275 11.033 28.396 1.00 85.81 79 PHE A CA 1
ATOM 654 C C . PHE A 1 79 ? -3.112 12.063 29.525 1.00 85.81 79 PHE A C 1
ATOM 656 O O . PHE A 1 79 ? -1.989 12.428 29.861 1.00 85.81 79 PHE A O 1
ATOM 663 N N . GLN A 1 80 ? -4.222 12.547 30.095 1.00 83.38 80 GLN A N 1
ATOM 664 C CA . GLN A 1 80 ? -4.225 13.517 31.203 1.00 83.38 80 GLN A CA 1
ATOM 665 C C . GLN A 1 80 ? -4.245 12.855 32.578 1.00 83.38 80 GLN A C 1
ATOM 667 O O . GLN A 1 80 ? -4.381 13.543 33.590 1.00 83.38 80 GLN A O 1
ATOM 672 N N . ARG A 1 81 ? -4.185 11.525 32.629 1.00 85.50 81 ARG A N 1
ATOM 673 C CA . ARG A 1 81 ? -4.330 10.795 33.877 1.00 85.50 81 ARG A CA 1
ATOM 674 C C . ARG A 1 81 ? -3.068 10.919 34.717 1.00 85.50 81 ARG A C 1
ATOM 676 O O . ARG A 1 81 ? -1.967 10.685 34.228 1.00 85.50 81 ARG A O 1
ATOM 683 N N . ASP A 1 82 ? -3.265 11.224 35.993 1.00 82.88 82 ASP A N 1
ATOM 684 C CA . ASP A 1 82 ? -2.204 11.279 36.993 1.00 82.88 82 ASP A CA 1
ATOM 685 C C . ASP A 1 82 ? -2.468 10.243 38.092 1.00 82.88 82 ASP A C 1
ATOM 687 O O . ASP A 1 82 ? -3.591 10.106 38.596 1.00 82.88 82 ASP A O 1
ATOM 691 N N . THR A 1 83 ? -1.443 9.469 38.440 1.00 84.62 83 THR A N 1
ATOM 692 C CA . THR A 1 83 ? -1.537 8.358 39.391 1.00 84.62 83 THR A CA 1
ATOM 693 C C . THR A 1 83 ? -0.540 8.525 40.527 1.00 84.62 83 THR A C 1
ATOM 695 O O . THR A 1 83 ? 0.576 9.000 40.352 1.00 84.62 83 THR A O 1
ATOM 698 N N . ALA A 1 84 ? -0.928 8.088 41.730 1.00 84.00 84 ALA A N 1
ATOM 699 C CA . ALA A 1 84 ? -0.091 8.242 42.922 1.00 84.00 84 ALA A CA 1
ATOM 700 C C . ALA A 1 84 ? 1.244 7.479 42.828 1.00 84.00 84 ALA A C 1
ATOM 702 O O . ALA A 1 84 ? 2.232 7.879 43.445 1.00 84.00 84 ALA A O 1
ATOM 703 N N . ARG A 1 85 ? 1.274 6.368 42.082 1.00 84.50 85 ARG A N 1
ATOM 704 C CA . ARG A 1 85 ? 2.492 5.639 41.716 1.00 84.50 85 ARG A CA 1
ATOM 705 C C . ARG A 1 85 ? 2.586 5.532 40.204 1.00 84.50 85 ARG A C 1
ATOM 707 O O . ARG A 1 85 ? 1.564 5.453 39.526 1.00 84.50 85 ARG A O 1
ATOM 714 N N . ALA A 1 86 ? 3.812 5.471 39.700 1.00 84.69 86 ALA A N 1
ATOM 715 C CA . ALA A 1 86 ? 4.082 5.368 38.272 1.00 84.69 86 ALA A CA 1
ATOM 716 C C . ALA A 1 86 ? 3.507 4.080 37.659 1.00 84.69 86 ALA A C 1
ATOM 718 O O . ALA A 1 86 ? 2.901 4.133 36.598 1.00 84.69 86 ALA A O 1
ATOM 719 N N . GLU A 1 87 ? 3.615 2.931 38.338 1.00 87.69 87 GLU A N 1
ATOM 720 C CA . GLU A 1 87 ? 3.091 1.658 37.818 1.00 87.69 87 GLU A CA 1
ATOM 721 C C . GLU A 1 87 ? 1.556 1.617 37.680 1.00 87.69 87 GLU A C 1
ATOM 723 O O . GLU A 1 87 ? 1.023 0.896 36.832 1.00 87.69 87 GLU A O 1
ATOM 728 N N . ASP A 1 88 ? 0.838 2.423 38.467 1.00 86.88 88 ASP A N 1
ATOM 729 C CA . ASP A 1 88 ? -0.628 2.417 38.502 1.00 86.88 88 ASP A CA 1
ATOM 730 C C . ASP A 1 88 ? -1.241 2.941 37.191 1.00 86.88 88 ASP A C 1
ATOM 732 O O . ASP A 1 88 ? -2.374 2.575 36.866 1.00 86.88 88 ASP A O 1
ATOM 736 N N . ILE A 1 89 ? -0.489 3.718 36.394 1.00 87.00 89 ILE A N 1
ATOM 737 C CA . ILE A 1 89 ? -0.927 4.168 35.064 1.00 87.00 89 ILE A CA 1
ATOM 738 C C . ILE A 1 89 ? -1.230 2.991 34.135 1.00 87.00 89 ILE A C 1
ATOM 740 O O . ILE A 1 89 ? -2.131 3.073 33.312 1.00 87.00 89 ILE A O 1
ATOM 744 N N . ALA A 1 90 ? -0.512 1.875 34.279 1.00 88.44 90 ALA A N 1
ATOM 745 C CA . ALA A 1 90 ? -0.736 0.679 33.482 1.00 88.44 90 ALA A CA 1
ATOM 746 C C . ALA A 1 90 ? -1.899 -0.146 34.039 1.00 88.44 90 ALA A C 1
ATOM 748 O O . ALA A 1 90 ? -2.783 -0.587 33.306 1.00 88.44 90 ALA A O 1
ATOM 749 N N . TYR A 1 91 ? -1.925 -0.332 35.358 1.00 86.25 91 TYR A N 1
ATOM 750 C CA . TYR A 1 91 ? -2.888 -1.220 36.000 1.00 86.25 91 TYR A CA 1
ATOM 751 C C . TYR A 1 91 ? -4.326 -0.714 35.903 1.00 86.25 91 TYR A C 1
ATOM 753 O O . TYR A 1 91 ? -5.241 -1.513 35.729 1.00 86.25 91 TYR A O 1
ATOM 761 N N . CYS A 1 92 ? -4.532 0.603 35.938 1.00 82.25 92 CYS A N 1
ATOM 762 C CA . CYS A 1 92 ? -5.857 1.200 35.769 1.00 82.25 92 CYS A CA 1
ATOM 763 C C . CYS A 1 92 ? -6.414 1.116 34.334 1.00 82.25 92 CYS A C 1
ATOM 765 O O . CYS A 1 92 ? -7.581 1.440 34.116 1.00 82.25 92 CYS A O 1
ATOM 767 N N . LEU A 1 93 ? -5.604 0.697 33.354 1.00 85.44 93 LEU A N 1
ATOM 768 C CA . LEU A 1 93 ? -6.006 0.597 31.947 1.00 85.44 93 LEU A CA 1
ATOM 769 C C . LEU A 1 93 ? -6.254 -0.842 31.481 1.00 85.44 93 LEU A C 1
ATOM 771 O O . LEU A 1 93 ? -6.823 -1.033 30.411 1.00 85.44 93 LEU A O 1
ATOM 775 N N . MET A 1 94 ? -5.869 -1.846 32.275 1.00 84.19 94 MET A N 1
ATOM 776 C CA . MET A 1 94 ? -6.005 -3.273 31.949 1.00 84.19 94 MET A CA 1
ATOM 777 C C . MET A 1 94 ? -7.405 -3.637 31.435 1.00 84.19 94 MET A C 1
ATOM 779 O O . MET A 1 94 ? -7.536 -4.194 30.346 1.00 84.19 94 MET A O 1
ATOM 783 N N . GLY A 1 95 ? -8.446 -3.226 32.165 1.00 77.38 95 GLY A N 1
ATOM 784 C CA . GLY A 1 95 ? -9.832 -3.504 31.793 1.00 77.38 95 GLY A CA 1
ATOM 785 C C . GLY A 1 95 ? -10.277 -2.845 30.483 1.00 77.38 95 GLY A C 1
ATOM 786 O O . GLY A 1 95 ? -11.042 -3.437 29.740 1.00 77.38 95 GLY A O 1
ATOM 787 N N . ILE A 1 96 ? -9.764 -1.658 30.142 1.00 80.94 96 ILE A N 1
ATOM 788 C CA . ILE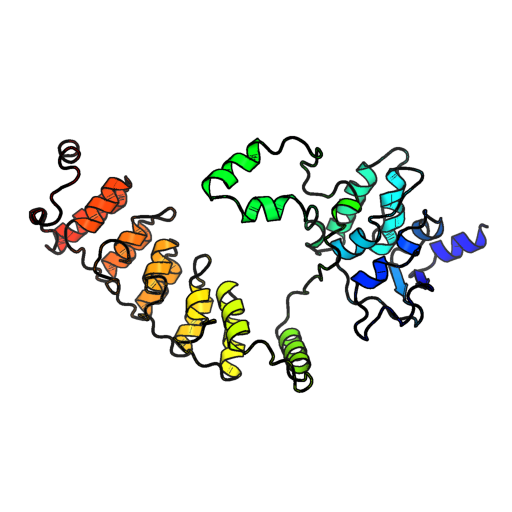 A 1 96 ? -10.126 -0.941 28.898 1.00 80.94 96 ILE A CA 1
ATOM 789 C C . ILE A 1 96 ? -9.601 -1.677 27.653 1.00 80.94 96 ILE A C 1
ATOM 791 O O . ILE A 1 96 ? -10.163 -1.565 26.554 1.00 80.94 96 ILE A O 1
ATOM 795 N N . PHE A 1 97 ? -8.497 -2.405 27.819 1.00 85.44 97 PHE A N 1
ATOM 796 C CA . PHE A 1 97 ? -7.853 -3.186 26.766 1.00 85.44 97 PHE A CA 1
ATOM 797 C C . PHE A 1 97 ? -8.212 -4.671 26.798 1.00 85.44 97 PHE A C 1
ATOM 799 O O . PHE A 1 97 ? -7.681 -5.420 25.982 1.00 85.44 97 PHE A O 1
ATOM 806 N N . ASP A 1 98 ? -9.088 -5.084 27.713 1.00 81.75 98 ASP A N 1
ATOM 807 C CA . ASP A 1 98 ? -9.458 -6.480 27.941 1.00 81.75 98 ASP A CA 1
ATOM 808 C C . ASP A 1 98 ? -8.238 -7.390 28.202 1.00 81.75 98 ASP A C 1
ATOM 810 O O . ASP A 1 98 ? -8.137 -8.527 27.733 1.00 81.75 98 ASP A O 1
ATOM 814 N N . VAL A 1 99 ? -7.259 -6.858 28.939 1.00 82.88 99 VAL A N 1
ATOM 815 C CA . VAL A 1 99 ? -6.003 -7.529 29.283 1.00 82.88 99 VAL A CA 1
ATOM 816 C C . VAL A 1 99 ? -5.930 -7.725 30.788 1.00 82.88 99 VAL A C 1
ATOM 818 O O . VAL A 1 99 ? -6.315 -6.854 31.559 1.00 82.88 99 VAL A O 1
ATOM 821 N N . ASN A 1 100 ? -5.361 -8.847 31.222 1.00 82.25 100 ASN A N 1
ATOM 822 C CA . ASN A 1 100 ? -5.049 -9.085 32.625 1.00 82.25 100 ASN A CA 1
ATOM 823 C C . ASN A 1 100 ? -3.567 -9.439 32.785 1.00 82.25 100 ASN A C 1
ATOM 825 O O . ASN A 1 100 ? -3.048 -10.304 32.079 1.00 82.25 100 ASN A O 1
ATOM 829 N N . MET A 1 101 ? -2.884 -8.778 33.719 1.00 85.00 101 MET A N 1
ATOM 830 C CA . MET A 1 101 ? -1.467 -8.995 34.003 1.00 85.00 101 MET A CA 1
ATOM 831 C C . MET A 1 101 ? -1.175 -8.847 35.508 1.00 85.00 101 MET A C 1
ATOM 833 O O . MET A 1 101 ? -1.785 -8.010 36.170 1.00 85.00 101 MET A O 1
ATOM 837 N N . PRO A 1 102 ? -0.225 -9.616 36.084 1.00 83.25 102 PRO A N 1
ATOM 838 C CA . PRO A 1 102 ? 0.068 -9.560 37.519 1.00 83.25 102 PRO A CA 1
ATOM 839 C C . PRO A 1 102 ? 0.529 -8.176 37.980 1.00 83.25 102 PRO A C 1
ATOM 841 O O . PRO A 1 102 ? 1.291 -7.522 37.270 1.00 83.25 102 PRO A O 1
ATOM 844 N N . LEU A 1 103 ? 0.152 -7.765 39.191 1.00 84.06 103 LEU A N 1
ATOM 845 C CA . LEU A 1 103 ? 0.613 -6.510 39.789 1.00 84.06 103 LEU A CA 1
ATOM 846 C C . LEU A 1 103 ? 2.008 -6.684 40.387 1.00 84.06 103 LEU A C 1
ATOM 848 O O . LEU A 1 103 ? 2.220 -7.510 41.275 1.00 84.06 103 LEU A O 1
ATOM 852 N N . LEU A 1 104 ? 2.953 -5.876 39.925 1.00 84.81 104 LEU A N 1
ATOM 853 C CA . LEU A 1 104 ? 4.320 -5.837 40.423 1.00 84.81 104 LEU A CA 1
ATOM 854 C C . LEU A 1 104 ? 4.576 -4.497 41.110 1.00 84.81 104 LEU A C 1
ATOM 856 O O . LEU A 1 104 ? 4.454 -3.427 40.512 1.00 84.81 104 LEU A O 1
ATOM 860 N N . TYR A 1 105 ? 4.936 -4.566 42.388 1.00 80.06 105 TYR A N 1
ATOM 861 C CA . TYR A 1 105 ? 5.261 -3.387 43.182 1.00 80.06 105 TYR A CA 1
ATOM 862 C C . TYR A 1 105 ? 6.634 -2.827 42.791 1.00 80.06 105 TYR A C 1
ATOM 864 O O . TYR A 1 105 ? 7.585 -3.599 42.654 1.00 80.06 105 TYR A O 1
ATOM 872 N N . ARG A 1 106 ? 6.758 -1.494 42.673 1.00 86.94 106 ARG A N 1
ATOM 873 C CA . ARG A 1 106 ? 7.991 -0.793 42.249 1.00 86.94 106 ARG A CA 1
ATOM 874 C C . ARG A 1 106 ? 8.438 -1.129 40.824 1.00 86.94 106 ARG A C 1
ATOM 876 O O . ARG A 1 106 ? 9.627 -1.054 40.505 1.00 86.94 106 ARG A O 1
ATOM 883 N N . GLU A 1 107 ? 7.502 -1.507 39.959 1.00 87.62 107 GLU A N 1
ATOM 884 C CA . GLU A 1 107 ? 7.796 -1.698 38.537 1.00 87.62 107 GLU A CA 1
ATOM 885 C C . GLU A 1 107 ? 8.077 -0.357 37.832 1.00 87.62 107 GLU A C 1
ATOM 887 O O . GLU A 1 107 ? 8.928 -0.308 36.935 1.00 87.62 107 GLU A O 1
ATOM 892 N N . GLY A 1 108 ? 7.447 0.726 38.310 1.00 87.44 108 GLY A N 1
ATOM 893 C CA . GLY A 1 108 ? 7.544 2.072 37.748 1.00 87.44 108 GLY A CA 1
ATOM 894 C C . GLY A 1 108 ? 6.980 2.142 36.328 1.00 87.44 108 GLY A C 1
ATOM 895 O O . GLY A 1 108 ? 6.084 1.378 35.970 1.00 87.44 108 GLY A O 1
ATOM 896 N N . ASP A 1 109 ? 7.571 2.994 35.490 1.00 81.69 109 ASP A N 1
ATOM 897 C CA . ASP A 1 109 ? 7.138 3.222 34.098 1.00 81.69 109 ASP A CA 1
ATOM 898 C C . ASP A 1 109 ? 7.197 1.957 33.217 1.00 81.69 109 ASP A C 1
ATOM 900 O O . ASP A 1 109 ? 6.521 1.855 32.193 1.00 81.69 109 ASP A O 1
ATOM 904 N N . ARG A 1 110 ? 7.961 0.932 33.631 1.00 86.50 110 ARG A N 1
ATOM 905 C CA . ARG A 1 110 ? 8.027 -0.358 32.921 1.00 86.50 110 ARG A CA 1
ATOM 906 C C . ARG A 1 110 ? 6.693 -1.104 32.917 1.00 86.50 110 ARG A C 1
ATOM 908 O O . ARG A 1 110 ? 6.474 -1.914 32.018 1.00 86.50 110 ARG A O 1
ATOM 915 N N . ALA A 1 111 ? 5.801 -0.818 33.866 1.00 89.25 111 ALA A N 1
ATOM 916 C CA . ALA A 1 111 ? 4.476 -1.427 33.909 1.00 89.25 111 ALA A CA 1
ATOM 917 C C . ALA A 1 111 ? 3.673 -1.098 32.642 1.00 89.25 111 ALA A C 1
ATOM 919 O O . ALA A 1 111 ? 2.992 -1.966 32.100 1.00 89.25 111 ALA A O 1
ATOM 920 N N . PHE A 1 112 ? 3.812 0.124 32.114 1.00 90.25 112 PHE A N 1
ATOM 921 C CA . PHE A 1 112 ? 3.109 0.545 30.902 1.00 90.25 112 PHE A CA 1
ATOM 922 C C . PHE A 1 112 ? 3.662 -0.133 29.641 1.00 90.25 112 PHE A C 1
ATOM 924 O O . PHE A 1 112 ? 2.903 -0.507 28.748 1.00 90.25 112 PHE A O 1
ATOM 931 N N . LEU A 1 113 ? 4.974 -0.383 29.584 1.00 90.19 113 LEU A N 1
ATOM 932 C CA . LEU A 1 113 ? 5.570 -1.206 28.525 1.00 90.19 113 LEU A CA 1
ATOM 933 C C . LEU A 1 113 ? 5.057 -2.650 28.586 1.00 90.19 113 LEU A C 1
ATOM 935 O O . LEU A 1 113 ? 4.722 -3.237 27.558 1.00 90.19 113 LEU A O 1
ATOM 939 N N . ARG A 1 114 ? 4.954 -3.222 29.792 1.00 91.81 114 ARG A N 1
ATOM 940 C CA . ARG A 1 114 ? 4.427 -4.579 29.979 1.00 91.81 114 ARG A CA 1
ATOM 941 C C . ARG A 1 114 ? 2.951 -4.673 29.587 1.00 91.81 114 ARG A C 1
ATOM 943 O O . ARG A 1 114 ? 2.582 -5.639 28.928 1.00 91.81 114 ARG A O 1
ATOM 950 N N . LEU A 1 115 ? 2.145 -3.655 29.892 1.00 90.94 115 LEU A N 1
ATOM 951 C CA . LEU A 1 115 ? 0.764 -3.564 29.414 1.00 90.94 115 LEU A CA 1
ATOM 952 C C . LEU A 1 115 ? 0.701 -3.619 27.887 1.00 90.94 115 LEU A C 1
ATOM 954 O O . LEU A 1 115 ? -0.022 -4.445 27.342 1.00 90.94 115 LEU A O 1
ATOM 958 N N . GLN A 1 116 ? 1.502 -2.811 27.190 1.00 92.31 116 GLN A N 1
ATOM 959 C CA . GLN A 1 116 ? 1.544 -2.826 25.724 1.00 92.31 116 GLN A CA 1
ATOM 960 C C . GLN A 1 116 ? 1.978 -4.187 25.158 1.00 92.31 116 GLN A C 1
ATOM 962 O O . GLN A 1 116 ? 1.447 -4.626 24.139 1.00 92.31 116 GLN A O 1
ATOM 967 N N . HIS A 1 117 ? 2.888 -4.899 25.829 1.00 90.38 117 HIS A N 1
ATOM 968 C CA . HIS A 1 117 ? 3.248 -6.269 25.453 1.00 90.38 117 HIS A CA 1
ATOM 969 C C . HIS A 1 117 ? 2.091 -7.260 25.596 1.00 90.38 117 HIS A C 1
ATOM 971 O O . HIS A 1 117 ? 1.921 -8.122 24.733 1.00 90.38 117 HIS A O 1
ATOM 977 N N . GLU A 1 118 ? 1.300 -7.165 26.660 1.00 91.00 118 GLU A N 1
ATOM 978 C CA . GLU A 1 118 ? 0.134 -8.033 26.826 1.00 91.00 118 GLU A CA 1
ATOM 979 C C . GLU A 1 118 ? -0.988 -7.658 25.840 1.00 91.00 118 GLU A C 1
ATOM 981 O O . GLU A 1 118 ? -1.604 -8.549 25.253 1.00 91.00 118 GLU A O 1
ATOM 986 N N . ILE A 1 119 ? -1.163 -6.365 25.529 1.00 90.75 119 ILE A N 1
ATOM 987 C CA . ILE A 1 119 ? -2.045 -5.902 24.443 1.00 90.75 119 ILE A CA 1
ATOM 988 C C . ILE A 1 119 ? -1.614 -6.510 23.104 1.00 90.75 119 ILE A C 1
ATOM 990 O O . ILE A 1 119 ? -2.463 -7.008 22.373 1.00 90.75 119 ILE A O 1
ATOM 994 N N . LEU A 1 120 ? -0.313 -6.544 22.788 1.00 89.06 120 LEU A N 1
ATOM 995 C CA . LEU A 1 120 ? 0.200 -7.170 21.559 1.00 89.06 120 LEU A CA 1
ATOM 996 C C . LEU A 1 120 ? -0.103 -8.667 21.460 1.00 89.06 120 LEU A C 1
ATOM 998 O O . LEU A 1 120 ? -0.224 -9.199 20.357 1.00 89.06 120 LEU A O 1
ATOM 1002 N N . ARG A 1 121 ? -0.189 -9.368 22.594 1.00 87.50 121 ARG A N 1
ATOM 1003 C CA . ARG A 1 121 ? -0.549 -10.791 22.611 1.00 87.50 121 ARG A CA 1
ATOM 1004 C C . ARG A 1 121 ? -2.043 -11.007 22.390 1.00 87.50 121 ARG A C 1
ATOM 1006 O O . ARG A 1 121 ? -2.413 -12.001 21.771 1.00 87.50 121 ARG A O 1
ATOM 1013 N N . ALA A 1 122 ? -2.880 -10.102 22.897 1.00 84.50 122 ALA A N 1
ATOM 1014 C CA . ALA A 1 122 ? -4.336 -10.216 22.842 1.00 84.50 122 ALA A CA 1
ATOM 1015 C C . ALA A 1 122 ? -4.963 -9.572 21.590 1.00 84.50 122 ALA A C 1
ATOM 1017 O O . ALA A 1 122 ? -6.001 -10.028 21.111 1.00 84.50 122 ALA A O 1
ATOM 1018 N N . SER A 1 123 ? -4.337 -8.533 21.032 1.00 85.31 123 SER A N 1
ATOM 1019 C CA . SER A 1 123 ? -4.882 -7.696 19.962 1.00 85.31 123 SER A CA 1
ATOM 1020 C C . SER A 1 123 ? -3.978 -7.663 18.729 1.00 85.31 123 SER A C 1
ATOM 1022 O O . SER A 1 123 ? -2.755 -7.618 18.819 1.00 85.31 123 SER A O 1
ATOM 1024 N N . LYS A 1 124 ? -4.601 -7.633 17.544 1.00 83.44 124 LYS A N 1
ATOM 1025 C CA . LYS A 1 124 ? -3.926 -7.419 16.247 1.00 83.44 124 LYS A CA 1
ATOM 1026 C C . LYS A 1 124 ? -3.957 -5.955 15.796 1.00 83.44 124 LYS A C 1
ATOM 1028 O O . LYS A 1 124 ? -3.614 -5.657 14.651 1.00 83.44 124 LYS A O 1
ATOM 1033 N N . ASP A 1 125 ? -4.431 -5.060 16.654 1.00 84.50 125 ASP A N 1
ATOM 1034 C CA . ASP A 1 125 ? -4.577 -3.648 16.337 1.00 84.50 125 ASP A CA 1
ATOM 1035 C C . ASP A 1 125 ? -3.208 -2.955 16.264 1.00 84.50 125 ASP A C 1
ATOM 1037 O O . ASP A 1 125 ? -2.510 -2.780 17.263 1.00 84.50 125 ASP A O 1
ATOM 1041 N N . LYS A 1 126 ? -2.831 -2.551 15.048 1.00 83.88 126 LYS A N 1
ATOM 1042 C CA . LYS A 1 126 ? -1.553 -1.891 14.760 1.00 83.88 126 LYS A CA 1
ATOM 1043 C C . LYS A 1 126 ? -1.506 -0.437 15.230 1.00 83.88 126 LYS A C 1
ATOM 1045 O O . LYS A 1 126 ? -0.417 0.131 15.254 1.00 83.88 126 LYS A O 1
ATOM 1050 N N . SER A 1 127 ? -2.639 0.155 15.622 1.00 86.25 127 SER A N 1
ATOM 1051 C CA . SER A 1 127 ? -2.671 1.525 16.146 1.00 86.25 127 SER A CA 1
ATOM 1052 C C . SER A 1 127 ? -1.808 1.687 17.401 1.00 86.25 127 SER A C 1
ATOM 1054 O O . SER A 1 127 ? -1.326 2.780 17.663 1.00 86.25 127 SER A O 1
ATOM 1056 N N . LEU A 1 128 ? -1.493 0.599 18.114 1.00 86.81 128 LEU A N 1
ATOM 1057 C CA . LEU A 1 128 ? -0.540 0.610 19.225 1.00 86.81 128 LEU A CA 1
ATOM 1058 C C . LEU A 1 128 ? 0.823 1.241 18.871 1.00 86.81 128 LEU A C 1
ATOM 1060 O O . LEU A 1 128 ? 1.468 1.806 19.746 1.00 86.81 128 LEU A O 1
ATOM 1064 N N . PHE A 1 129 ? 1.268 1.168 17.614 1.00 84.62 129 PHE A N 1
ATOM 1065 C CA . PHE A 1 129 ? 2.548 1.744 17.181 1.00 84.62 129 PHE A CA 1
ATOM 1066 C C . PHE A 1 129 ? 2.445 3.197 16.700 1.00 84.62 129 PHE A C 1
ATOM 1068 O O . PHE A 1 129 ? 3.457 3.800 16.363 1.00 84.62 129 PHE A O 1
ATOM 1075 N N . ALA A 1 130 ? 1.242 3.765 16.655 1.00 80.38 130 ALA A N 1
ATOM 1076 C CA . ALA A 1 130 ? 0.990 5.102 16.136 1.00 80.38 130 ALA A CA 1
ATOM 1077 C C . ALA A 1 130 ? 1.039 6.160 17.255 1.00 80.38 130 ALA A C 1
ATOM 1079 O O . ALA A 1 130 ? 0.066 6.865 17.506 1.00 80.38 130 ALA A O 1
ATOM 1080 N N . TRP A 1 131 ? 2.172 6.241 17.954 1.00 82.06 131 TRP A N 1
ATOM 1081 C CA . TRP A 1 131 ? 2.453 7.248 18.983 1.00 82.06 131 TRP A CA 1
ATOM 1082 C C . TRP A 1 131 ? 3.630 8.137 18.559 1.00 82.06 131 TRP A C 1
ATOM 1084 O O . TRP A 1 131 ? 4.454 7.732 17.744 1.00 82.06 131 TRP A O 1
ATOM 1094 N N . GLY A 1 132 ? 3.713 9.356 19.104 1.00 71.50 132 GLY A N 1
ATOM 1095 C CA . GLY A 1 132 ? 4.778 10.319 18.768 1.00 71.50 132 GLY A CA 1
ATOM 1096 C C . GLY A 1 132 ? 4.461 11.305 17.632 1.00 71.50 132 GLY A C 1
ATOM 1097 O O . GLY A 1 132 ? 5.359 12.015 17.180 1.00 71.50 132 GLY A O 1
ATOM 1098 N N . GLY A 1 133 ? 3.204 11.375 17.180 1.00 57.06 133 GLY A N 1
ATOM 1099 C CA . GLY A 1 133 ? 2.743 12.378 16.214 1.00 57.06 133 GLY A CA 1
ATOM 1100 C C . GLY A 1 133 ? 2.682 13.782 16.824 1.00 57.06 133 GLY A C 1
ATOM 1101 O O . GLY A 1 133 ? 2.245 13.921 17.965 1.00 57.06 133 GLY A O 1
ATOM 1102 N N . GLY A 1 134 ? 3.187 14.765 16.066 1.00 45.31 134 GLY A N 1
ATOM 1103 C CA . GLY A 1 134 ? 3.075 16.204 16.337 1.00 45.31 134 GLY A CA 1
ATOM 1104 C C . GLY A 1 134 ? 4.336 17.014 16.012 1.00 45.31 134 GLY A C 1
ATOM 1105 O O . GLY A 1 134 ? 4.266 18.011 15.308 1.00 45.31 134 GLY A O 1
ATOM 1106 N N . ALA A 1 135 ? 5.515 16.575 16.469 1.00 41.44 135 ALA A N 1
ATOM 1107 C CA . ALA A 1 135 ? 6.768 17.320 16.255 1.00 41.44 135 ALA A CA 1
ATOM 1108 C C . ALA A 1 135 ? 7.654 16.742 15.139 1.00 41.44 135 ALA A C 1
ATOM 1110 O O . ALA A 1 135 ? 8.330 17.489 14.446 1.00 41.44 135 ALA A O 1
ATOM 1111 N N . ALA A 1 136 ? 7.640 15.421 14.935 1.00 41.06 136 ALA A N 1
ATOM 1112 C CA . ALA A 1 136 ? 8.576 14.769 14.018 1.00 41.06 136 ALA A CA 1
ATOM 1113 C C . ALA A 1 136 ? 8.130 14.783 12.545 1.00 41.06 136 ALA A C 1
ATOM 1115 O O . ALA A 1 136 ? 8.961 14.582 11.673 1.00 41.06 136 ALA A O 1
ATOM 1116 N N . ILE A 1 137 ? 6.840 14.985 12.253 1.00 37.94 137 ILE A N 1
ATOM 1117 C CA . ILE A 1 137 ? 6.284 14.837 10.892 1.00 37.94 137 ILE A CA 1
ATOM 1118 C C . ILE A 1 137 ? 6.253 16.162 10.119 1.00 37.94 137 ILE A C 1
ATOM 1120 O O . ILE A 1 137 ? 6.553 16.162 8.929 1.00 37.94 137 ILE A O 1
ATOM 1124 N N . ASP A 1 138 ? 5.963 17.285 10.786 1.00 35.62 138 ASP A N 1
ATOM 1125 C CA . ASP A 1 138 ? 6.035 18.620 10.164 1.00 35.62 138 ASP A CA 1
ATOM 1126 C C . ASP A 1 138 ? 7.485 19.031 9.865 1.00 35.62 138 ASP A C 1
ATOM 1128 O O . ASP A 1 138 ? 7.747 19.688 8.860 1.00 35.62 138 ASP A O 1
ATOM 1132 N N . GLU A 1 139 ? 8.443 18.585 10.684 1.00 42.88 139 GLU A N 1
ATOM 1133 C CA . GLU A 1 139 ? 9.872 18.745 10.397 1.00 42.88 139 GLU A CA 1
ATOM 1134 C C . GLU A 1 139 ? 10.292 17.848 9.215 1.00 42.88 139 GLU A C 1
ATOM 1136 O O . GLU A 1 139 ? 11.051 18.275 8.357 1.00 42.88 139 GLU A O 1
ATOM 1141 N N . PHE A 1 140 ? 9.715 16.647 9.083 1.00 35.53 140 PHE A N 1
ATOM 1142 C CA . PHE A 1 140 ? 10.045 15.685 8.021 1.00 35.53 140 PHE A CA 1
ATOM 1143 C C . PHE A 1 140 ? 9.461 16.040 6.643 1.00 35.53 140 PHE A C 1
ATOM 1145 O O . PHE A 1 140 ? 10.072 15.743 5.621 1.00 35.53 140 PHE A O 1
ATOM 1152 N N . LEU A 1 141 ? 8.291 16.686 6.590 1.00 40.78 141 LEU A N 1
ATOM 1153 C CA . LEU A 1 141 ? 7.632 17.088 5.337 1.00 40.78 141 LEU A CA 1
ATOM 1154 C C . LEU A 1 141 ? 8.176 18.404 4.749 1.00 40.78 141 LEU A C 1
ATOM 1156 O O . LEU A 1 141 ? 7.829 18.755 3.621 1.00 40.78 141 LEU A O 1
ATOM 1160 N N . GLY A 1 142 ? 9.018 19.126 5.497 1.00 40.47 142 GLY A N 1
ATOM 1161 C CA . GLY A 1 142 ? 9.667 20.369 5.067 1.00 40.47 142 GLY A CA 1
ATOM 1162 C C . GLY A 1 142 ? 11.133 20.225 4.647 1.00 40.47 142 GLY A C 1
ATOM 1163 O O . GLY A 1 142 ? 11.743 21.224 4.267 1.00 40.47 142 GLY A O 1
ATOM 1164 N N . MET A 1 143 ? 11.707 19.022 4.725 1.00 42.72 143 MET A N 1
ATOM 1165 C CA . MET A 1 143 ? 13.135 18.778 4.503 1.00 42.72 143 MET A CA 1
ATOM 1166 C C . MET A 1 143 ? 13.410 18.147 3.138 1.00 42.72 143 MET A C 1
ATOM 1168 O O . MET A 1 143 ? 12.630 17.346 2.625 1.00 42.72 143 MET A O 1
ATOM 1172 N N . SER A 1 144 ? 14.544 18.518 2.545 1.00 43.19 144 SER A N 1
ATOM 1173 C CA . SER A 1 144 ? 15.024 17.919 1.293 1.00 43.19 144 SER A CA 1
ATOM 1174 C C . SER A 1 144 ? 15.473 16.465 1.507 1.00 43.19 144 SER A C 1
ATOM 1176 O O . SER A 1 144 ? 15.879 16.100 2.613 1.00 43.19 144 SER A O 1
ATOM 1178 N N . GLU A 1 145 ? 15.410 15.626 0.462 1.00 47.16 145 GLU A N 1
ATOM 1179 C CA . GLU A 1 145 ? 15.725 14.183 0.541 1.00 47.16 145 GLU A CA 1
ATOM 1180 C C . GLU A 1 145 ? 17.094 13.898 1.189 1.00 47.16 145 GLU A C 1
ATOM 1182 O O . GLU A 1 145 ? 17.229 12.929 1.938 1.00 47.16 145 GLU A O 1
ATOM 1187 N N . ASP A 1 146 ? 18.071 14.790 1.013 1.00 39.31 146 ASP A N 1
ATOM 1188 C CA . ASP A 1 146 ? 19.416 14.659 1.582 1.00 39.31 146 ASP A CA 1
ATOM 1189 C C . ASP A 1 146 ? 19.462 14.824 3.112 1.00 39.31 146 ASP A C 1
ATOM 1191 O O . ASP A 1 146 ? 20.306 14.222 3.776 1.00 39.31 146 ASP A O 1
ATOM 1195 N N . GLU A 1 147 ? 18.549 15.589 3.714 1.00 41.84 147 GLU A N 1
ATOM 1196 C CA . GLU A 1 147 ? 18.556 15.852 5.161 1.00 41.84 147 GLU A CA 1
ATOM 1197 C C . GLU A 1 147 ? 17.860 14.745 5.972 1.00 41.84 147 GLU A C 1
ATOM 1199 O O . GLU A 1 147 ? 18.187 14.519 7.143 1.00 41.84 147 GLU A O 1
ATOM 1204 N N . SER A 1 148 ? 16.962 13.990 5.331 1.00 43.31 148 SER A N 1
ATOM 1205 C CA . SER A 1 148 ? 16.227 12.871 5.936 1.00 43.31 148 SER A CA 1
ATOM 1206 C C . SER A 1 148 ? 17.146 11.725 6.400 1.00 43.31 148 SER A C 1
ATOM 1208 O O . SER A 1 148 ? 16.894 11.081 7.423 1.00 43.31 148 SER A O 1
ATOM 1210 N N . LEU A 1 149 ? 18.271 11.520 5.705 1.00 38.53 149 LEU A N 1
ATOM 1211 C CA . LEU A 1 149 ? 19.281 10.505 6.024 1.00 38.53 149 LEU A CA 1
ATOM 1212 C C . LEU A 1 149 ? 20.183 10.898 7.205 1.00 38.53 149 LEU A C 1
ATOM 1214 O O . LEU A 1 149 ? 20.646 10.020 7.937 1.00 38.53 149 LEU A O 1
ATOM 1218 N N . PHE A 1 150 ? 20.398 12.196 7.444 1.00 34.56 150 PHE A N 1
ATOM 1219 C CA . PHE A 1 150 ? 21.206 12.685 8.572 1.00 34.56 150 PHE A CA 1
ATOM 1220 C C . PHE A 1 150 ? 20.400 12.848 9.872 1.00 34.56 150 PHE A C 1
ATOM 1222 O O . PHE A 1 150 ? 20.983 12.824 10.961 1.00 34.56 150 PHE A O 1
ATOM 1229 N N . ALA A 1 151 ? 19.069 12.936 9.792 1.00 37.03 151 ALA A N 1
ATOM 1230 C CA . ALA A 1 151 ? 18.191 13.058 10.959 1.00 37.03 151 ALA A CA 1
ATOM 1231 C C . ALA A 1 151 ? 18.202 11.813 11.870 1.00 37.03 151 ALA A C 1
ATOM 1233 O O . ALA A 1 151 ? 18.066 11.938 13.089 1.00 37.03 151 ALA A O 1
ATOM 1234 N N . TYR A 1 152 ? 18.482 10.623 11.323 1.00 35.16 152 TYR A N 1
ATOM 1235 C CA . TYR A 1 152 ? 18.662 9.405 12.127 1.00 35.16 152 TYR A CA 1
ATOM 1236 C C . TYR A 1 152 ? 19.866 9.477 13.083 1.00 35.16 152 TYR A C 1
ATOM 1238 O O . TYR A 1 152 ? 19.920 8.723 14.055 1.00 35.16 152 TYR A O 1
ATOM 1246 N N . GLY A 1 153 ? 20.821 10.381 12.834 1.00 30.89 153 GLY A N 1
ATOM 1247 C CA . GLY A 1 153 ? 22.039 10.527 13.632 1.00 30.89 153 GLY A CA 1
ATOM 1248 C C . GLY A 1 153 ? 22.030 11.660 14.661 1.00 30.89 153 GLY A C 1
ATOM 1249 O O . GLY A 1 153 ? 22.871 11.640 15.555 1.00 30.89 153 GLY A O 1
ATOM 1250 N N . ASN A 1 154 ? 21.115 12.635 14.564 1.00 29.50 154 ASN A N 1
ATOM 1251 C CA . ASN A 1 154 ? 21.237 13.901 15.304 1.00 29.50 154 ASN A CA 1
ATOM 1252 C C . ASN A 1 154 ? 19.939 14.438 15.931 1.00 29.50 154 ASN A C 1
ATOM 1254 O O . ASN A 1 154 ? 19.885 15.604 16.323 1.00 29.50 154 ASN A O 1
ATOM 1258 N N . ALA A 1 155 ? 18.919 13.598 16.125 1.00 33.69 155 ALA A N 1
ATOM 1259 C CA . ALA A 1 155 ? 17.787 13.923 16.995 1.00 33.69 155 ALA A CA 1
ATOM 1260 C C . ALA A 1 155 ? 18.217 13.912 18.479 1.00 33.69 155 ALA A C 1
ATOM 1262 O O . ALA A 1 155 ? 17.850 13.038 19.266 1.00 33.69 155 ALA A O 1
ATOM 1263 N N . THR A 1 156 ? 19.048 14.871 18.885 1.00 34.16 156 THR A N 1
ATOM 1264 C CA . THR A 1 156 ? 19.379 15.088 20.293 1.00 34.16 156 THR A CA 1
ATOM 1265 C C . THR A 1 156 ? 18.573 16.250 20.852 1.00 34.16 156 THR A C 1
ATOM 1267 O O . THR A 1 156 ? 18.836 17.398 20.513 1.00 34.16 156 THR A O 1
ATOM 1270 N N . LEU A 1 157 ? 17.705 15.895 21.812 1.00 35.81 157 LEU A N 1
ATOM 1271 C CA . LEU A 1 157 ? 17.175 16.707 22.922 1.00 35.81 157 LEU A CA 1
ATOM 1272 C C . LEU A 1 157 ? 15.716 17.192 22.847 1.00 35.81 157 LEU A C 1
ATOM 1274 O O . LEU A 1 157 ? 15.431 18.346 23.139 1.00 35.81 157 LEU A O 1
ATOM 1278 N N . ALA A 1 158 ? 14.780 16.247 22.711 1.00 30.31 158 ALA A N 1
ATOM 1279 C CA . ALA A 1 158 ? 13.611 16.205 23.599 1.00 30.31 158 ALA A CA 1
ATOM 1280 C C . ALA A 1 158 ? 13.101 14.762 23.796 1.00 30.31 158 ALA A C 1
ATOM 1282 O O . ALA A 1 158 ? 12.185 14.290 23.135 1.00 30.31 158 ALA A O 1
ATOM 1283 N N . SER A 1 159 ? 13.692 14.100 24.795 1.00 36.53 159 SER A N 1
ATOM 1284 C CA . SER A 1 159 ? 13.311 12.813 25.404 1.00 36.53 159 SER A CA 1
ATOM 1285 C C . SER A 1 159 ? 13.840 11.522 24.752 1.00 36.53 159 SER A C 1
ATOM 1287 O O . SER A 1 159 ? 13.721 11.239 23.568 1.00 36.53 159 SER A O 1
ATOM 1289 N N . ARG A 1 160 ? 14.487 10.724 25.603 1.00 38.00 160 ARG A N 1
ATOM 1290 C CA . ARG A 1 160 ? 15.150 9.448 25.329 1.00 38.00 160 ARG A CA 1
ATOM 1291 C C . ARG A 1 160 ? 14.132 8.329 25.072 1.00 38.00 160 ARG A C 1
ATOM 1293 O O . ARG A 1 160 ? 13.938 7.482 25.945 1.00 38.00 160 ARG A O 1
ATOM 1300 N N . HIS A 1 161 ? 13.470 8.305 23.923 1.00 46.09 161 HIS A N 1
ATOM 1301 C CA . HIS A 1 161 ? 12.470 7.272 23.625 1.00 46.09 161 HIS A CA 1
ATOM 1302 C C . HIS A 1 161 ? 12.847 6.471 22.374 1.00 46.09 161 HIS A C 1
ATOM 1304 O O . HIS A 1 161 ? 12.185 6.509 21.350 1.00 46.09 161 HIS A O 1
ATOM 1310 N N . THR A 1 162 ? 13.941 5.713 22.483 1.00 46.06 162 THR A N 1
ATOM 1311 C CA . THR A 1 162 ? 14.467 4.793 21.456 1.00 46.06 162 THR A CA 1
ATOM 1312 C C . THR A 1 162 ? 13.789 3.412 21.506 1.00 46.06 162 THR A C 1
ATOM 1314 O O . THR A 1 162 ? 14.467 2.384 21.466 1.00 46.06 162 THR A O 1
ATOM 1317 N N . GLY A 1 163 ? 12.470 3.359 21.699 1.00 59.66 163 GLY A N 1
ATOM 1318 C CA . GLY A 1 163 ? 11.709 2.110 21.826 1.00 59.66 163 GLY A CA 1
ATOM 1319 C C . GLY A 1 163 ? 10.616 2.012 20.769 1.00 59.66 163 GLY A C 1
ATOM 1320 O O . GLY A 1 163 ? 10.098 3.029 20.335 1.00 59.66 163 GLY A O 1
ATOM 1321 N N . THR A 1 164 ? 10.241 0.795 20.369 1.00 76.12 164 THR A N 1
ATOM 1322 C CA . THR A 1 164 ? 9.086 0.540 19.481 1.00 76.12 164 THR A CA 1
ATOM 1323 C C . THR A 1 164 ? 7.737 0.772 20.174 1.00 76.12 164 THR A C 1
ATOM 1325 O O . THR A 1 164 ? 6.711 0.890 19.512 1.00 76.12 164 THR A O 1
ATOM 1328 N N . LEU A 1 165 ? 7.724 0.800 21.509 1.00 84.62 165 LEU A N 1
ATOM 1329 C CA . LEU A 1 165 ? 6.537 0.963 22.350 1.00 84.62 165 LEU A CA 1
ATOM 1330 C C . LEU A 1 165 ? 6.570 2.301 23.082 1.00 84.62 165 LEU A C 1
ATOM 1332 O O . LEU A 1 165 ? 7.643 2.794 23.437 1.00 84.62 165 LEU A O 1
ATOM 1336 N N . ALA A 1 166 ? 5.387 2.850 23.334 1.00 85.38 166 ALA A N 1
ATOM 1337 C CA . ALA A 1 166 ? 5.233 4.169 23.916 1.00 85.38 166 ALA A CA 1
ATOM 1338 C C . ALA A 1 166 ? 5.699 4.203 25.380 1.00 85.38 166 ALA A C 1
ATOM 1340 O O . ALA A 1 166 ? 5.463 3.252 26.128 1.00 85.38 166 ALA A O 1
ATOM 1341 N N . PRO A 1 167 ? 6.295 5.308 25.846 1.00 84.19 167 PRO A N 1
ATOM 1342 C CA . PRO A 1 167 ? 6.718 5.449 27.239 1.00 84.19 167 PRO A CA 1
ATOM 1343 C C . PRO A 1 167 ? 5.544 5.683 28.204 1.00 84.19 167 PRO A C 1
ATOM 1345 O O . PRO A 1 167 ? 5.641 5.338 29.378 1.00 84.19 167 PRO A O 1
ATOM 1348 N N . SER A 1 168 ? 4.444 6.278 27.735 1.00 86.81 168 SER A N 1
ATOM 1349 C CA . SER A 1 168 ? 3.274 6.623 28.549 1.00 86.81 168 SER A CA 1
ATOM 1350 C C . SER A 1 168 ? 2.041 6.873 27.668 1.00 86.81 168 SER A C 1
ATOM 1352 O O . SER A 1 168 ? 2.191 7.078 26.457 1.00 86.81 168 SER A O 1
ATOM 1354 N N . PRO A 1 169 ? 0.824 6.933 28.246 1.00 88.00 169 PRO A N 1
ATOM 1355 C CA . PRO A 1 169 ? -0.374 7.337 27.509 1.00 88.00 169 PRO A CA 1
ATOM 1356 C C . PRO A 1 169 ? -0.266 8.724 26.860 1.00 88.00 169 PRO A C 1
ATOM 1358 O O . PRO A 1 169 ? -0.845 8.962 25.803 1.00 88.00 169 PRO A O 1
ATOM 1361 N N . GLY A 1 170 ? 0.534 9.623 27.448 1.00 83.81 170 GLY A N 1
ATOM 1362 C CA . GLY A 1 170 ? 0.801 10.963 26.918 1.00 83.81 170 GLY A CA 1
ATOM 1363 C C . GLY A 1 170 ? 1.343 10.968 25.486 1.00 83.81 170 GLY A C 1
ATOM 1364 O O . GLY A 1 170 ? 1.038 11.880 24.722 1.00 83.81 170 GLY A O 1
ATOM 1365 N N . ALA A 1 171 ? 2.077 9.925 25.088 1.00 83.75 171 ALA A N 1
ATOM 1366 C CA . ALA A 1 171 ? 2.619 9.791 23.736 1.00 83.75 171 ALA A CA 1
ATOM 1367 C C . ALA A 1 171 ? 1.543 9.561 22.653 1.00 83.75 171 ALA A C 1
ATOM 1369 O O . ALA A 1 171 ? 1.819 9.743 21.467 1.00 83.75 171 ALA A O 1
ATOM 1370 N N . PHE A 1 172 ? 0.323 9.185 23.053 1.00 82.88 172 PHE A N 1
ATOM 1371 C CA . PHE A 1 172 ? -0.830 8.983 22.172 1.00 82.88 172 PHE A CA 1
ATOM 1372 C C . PHE A 1 172 ? -1.780 10.184 22.140 1.00 82.88 172 PHE A C 1
ATOM 1374 O O . PHE A 1 172 ? -2.858 10.073 21.565 1.00 82.88 172 PHE A O 1
ATOM 1381 N N . ARG A 1 173 ? -1.427 11.330 22.743 1.00 80.94 173 ARG A N 1
ATOM 1382 C CA . ARG A 1 173 ? -2.316 12.503 22.852 1.00 80.94 173 ARG A CA 1
ATOM 1383 C C . ARG A 1 173 ? -2.968 12.903 21.522 1.00 80.94 173 ARG A C 1
ATOM 1385 O O . ARG A 1 173 ? -4.141 13.253 21.512 1.00 80.94 173 ARG A O 1
ATOM 1392 N N . GLU A 1 174 ? -2.215 12.841 20.429 1.00 76.56 174 GLU A N 1
ATOM 1393 C CA . GLU A 1 174 ? -2.670 13.210 19.078 1.00 76.56 174 GLU A CA 1
ATOM 1394 C C . GLU A 1 174 ? -3.128 12.000 18.245 1.00 76.56 174 GLU A C 1
ATOM 1396 O O . GLU A 1 174 ? -3.568 12.140 17.112 1.00 76.56 174 GLU A O 1
ATOM 1401 N N . ALA A 1 175 ? -3.067 10.795 18.812 1.00 71.69 175 ALA A N 1
ATOM 1402 C CA . ALA A 1 175 ? -3.437 9.545 18.151 1.00 71.69 175 ALA A CA 1
ATOM 1403 C C . ALA A 1 175 ? -4.910 9.150 18.397 1.00 71.69 175 ALA A C 1
ATOM 1405 O O . ALA A 1 175 ? -5.316 8.025 18.103 1.00 71.69 175 ALA A O 1
ATOM 1406 N N . GLY A 1 176 ? -5.702 10.061 18.980 1.00 63.97 176 GLY A N 1
ATOM 1407 C CA . GLY A 1 176 ? -7.088 9.833 19.399 1.00 63.97 176 GLY A CA 1
ATOM 1408 C C . GLY A 1 176 ? -8.072 9.574 18.260 1.00 63.97 176 GLY A C 1
ATOM 1409 O O . GLY A 1 176 ? -9.000 8.789 18.437 1.00 63.97 176 GLY A O 1
ATOM 1410 N N . ASP A 1 177 ? -7.808 10.155 17.091 1.00 64.88 177 ASP A N 1
ATOM 1411 C CA . ASP A 1 177 ? -8.697 10.089 15.924 1.00 64.88 177 ASP A CA 1
ATOM 1412 C C . ASP A 1 177 ? -8.386 8.878 15.021 1.00 64.88 177 ASP A C 1
ATOM 1414 O O . ASP A 1 177 ? -8.971 8.698 13.950 1.00 64.88 177 ASP A O 1
ATOM 1418 N N . LEU A 1 178 ? -7.450 8.011 15.434 1.00 65.56 178 LEU A N 1
ATOM 1419 C CA . LEU A 1 178 ? -7.112 6.798 14.695 1.00 65.56 178 LEU A CA 1
ATOM 1420 C C . LEU A 1 178 ? -8.201 5.739 14.873 1.00 65.56 178 LEU A C 1
ATOM 1422 O O . LEU A 1 178 ? -8.280 5.042 15.888 1.00 65.56 178 LEU A O 1
ATOM 1426 N N . ILE A 1 179 ? -9.009 5.567 13.832 1.00 59.31 179 ILE A N 1
ATOM 1427 C CA . ILE A 1 179 ? -10.007 4.503 13.748 1.00 59.31 179 ILE A CA 1
ATOM 1428 C C . ILE A 1 179 ? -9.354 3.280 13.084 1.00 59.31 179 ILE A C 1
ATOM 1430 O O . ILE A 1 179 ? -8.937 3.372 11.925 1.00 59.31 179 ILE A O 1
ATOM 1434 N N . PRO A 1 180 ? -9.272 2.111 13.757 1.00 51.53 180 PRO A N 1
ATOM 1435 C CA . PRO A 1 180 ? -8.810 0.888 13.120 1.00 51.53 180 PRO A CA 1
ATOM 1436 C C . PRO A 1 180 ? -9.784 0.511 12.011 1.00 51.53 180 PRO A C 1
ATOM 1438 O O . PRO A 1 180 ? -10.899 0.046 12.258 1.00 51.53 180 PRO A O 1
ATOM 1441 N N . VAL A 1 181 ? -9.358 0.690 10.767 1.00 50.91 181 VAL A N 1
ATOM 1442 C CA . VAL A 1 181 ? -10.107 0.178 9.627 1.00 50.91 181 VAL A CA 1
ATOM 1443 C C . VAL A 1 181 ? -9.982 -1.343 9.678 1.00 50.91 181 VAL A C 1
ATOM 1445 O O . VAL A 1 181 ? -8.930 -1.903 9.361 1.00 50.91 181 VAL A O 1
ATOM 1448 N N . LYS A 1 182 ? -11.047 -2.040 10.109 1.00 48.62 182 LYS A N 1
ATOM 1449 C CA . LYS A 1 182 ? -11.176 -3.481 9.841 1.00 48.62 182 LYS A CA 1
ATOM 1450 C C . LYS A 1 182 ? -10.977 -3.630 8.340 1.00 48.62 182 LYS A C 1
ATOM 1452 O O . LYS A 1 182 ? -11.720 -2.987 7.601 1.00 48.62 182 LYS A O 1
ATOM 1457 N N . GLN A 1 183 ? -9.976 -4.409 7.910 1.00 41.06 183 GLN A N 1
ATOM 1458 C CA . GLN A 1 183 ? -9.711 -4.623 6.484 1.00 41.06 183 GLN A CA 1
ATOM 1459 C C . GLN A 1 183 ? -11.051 -4.854 5.783 1.00 41.06 183 GLN A C 1
ATOM 1461 O O . GLN A 1 183 ? -11.761 -5.790 6.172 1.00 41.06 183 GLN A O 1
ATOM 1466 N N . PRO A 1 184 ? -11.460 -3.967 4.863 1.00 42.69 184 PRO A N 1
ATOM 1467 C CA . PRO A 1 184 ? -12.799 -4.035 4.326 1.00 42.69 184 PRO A CA 1
ATOM 1468 C C . PRO A 1 184 ? -12.920 -5.350 3.565 1.00 42.69 184 PRO A C 1
ATOM 1470 O O . PRO A 1 184 ? -12.228 -5.591 2.578 1.00 42.69 184 PRO A O 1
ATOM 1473 N N . THR A 1 185 ? -13.786 -6.233 4.051 1.00 49.50 185 THR A N 1
ATOM 1474 C CA . THR A 1 185 ? -14.317 -7.306 3.221 1.00 49.50 185 THR A CA 1
ATOM 1475 C C . THR A 1 185 ? -15.207 -6.671 2.156 1.00 49.50 185 THR A C 1
ATOM 1477 O O . THR A 1 185 ? -15.811 -5.620 2.380 1.00 49.50 185 THR A O 1
ATOM 1480 N N . LEU A 1 186 ? -15.298 -7.311 0.990 1.00 47.16 186 LEU A N 1
ATOM 1481 C CA . LEU A 1 186 ? -16.032 -6.800 -0.175 1.00 47.16 186 LEU A CA 1
ATOM 1482 C C . LEU A 1 186 ? -17.485 -6.394 0.170 1.00 47.16 186 LEU A C 1
ATOM 1484 O O . LEU A 1 186 ? -17.981 -5.387 -0.321 1.00 47.16 186 LEU A O 1
ATOM 1488 N N . ALA A 1 187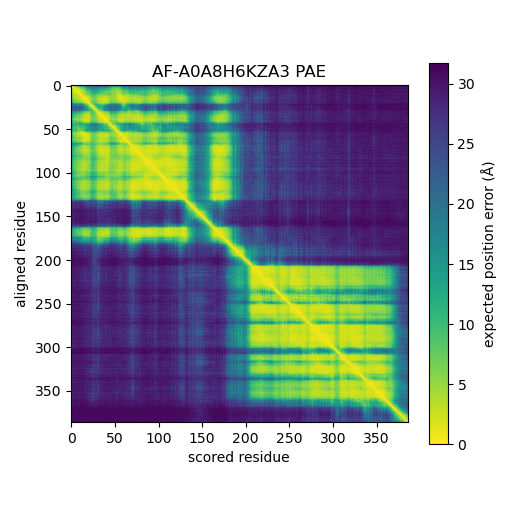 ? -18.117 -7.116 1.104 1.00 42.38 187 ALA A N 1
ATOM 1489 C CA . ALA A 1 187 ? -19.462 -6.834 1.612 1.00 42.38 187 ALA A CA 1
ATOM 1490 C C . ALA A 1 187 ? -19.557 -5.551 2.466 1.00 42.38 187 ALA A C 1
ATOM 1492 O O . ALA A 1 187 ? -20.542 -4.820 2.381 1.00 42.38 187 ALA A O 1
ATOM 1493 N N . ASN A 1 188 ? -18.528 -5.237 3.262 1.00 49.44 188 ASN A N 1
ATOM 1494 C CA . ASN A 1 188 ? -18.512 -4.025 4.086 1.00 49.44 188 ASN A CA 1
ATOM 1495 C C . ASN A 1 188 ? -18.266 -2.778 3.233 1.00 49.44 188 ASN A C 1
ATOM 1497 O O . ASN A 1 188 ? -18.845 -1.733 3.510 1.00 49.44 188 ASN A O 1
ATOM 1501 N N . ALA A 1 189 ? -17.455 -2.896 2.177 1.00 45.56 189 ALA A N 1
ATOM 1502 C CA . ALA A 1 189 ? -17.265 -1.821 1.206 1.00 45.56 189 ALA A CA 1
ATOM 1503 C C . ALA A 1 189 ? -18.572 -1.493 0.464 1.00 45.56 189 ALA A C 1
ATOM 1505 O O . ALA A 1 189 ? -18.888 -0.322 0.300 1.00 45.56 189 ALA A O 1
ATOM 1506 N N . GLN A 1 190 ? -19.364 -2.508 0.097 1.00 45.62 190 GLN A N 1
ATOM 1507 C CA . GLN A 1 190 ? -20.680 -2.328 -0.533 1.00 45.62 190 GLN A CA 1
ATOM 1508 C C . GLN A 1 190 ? -21.703 -1.659 0.397 1.00 45.62 190 GLN A C 1
ATOM 1510 O O . GLN A 1 190 ? -22.411 -0.754 -0.032 1.00 45.62 190 GLN A O 1
ATOM 1515 N N . SER A 1 191 ? -21.761 -2.060 1.672 1.00 44.56 191 SER A N 1
ATOM 1516 C CA . SER A 1 191 ? -22.652 -1.431 2.661 1.00 44.56 191 SER A CA 1
ATOM 1517 C C . SER A 1 191 ? -22.249 0.015 2.957 1.00 44.56 191 SER A C 1
ATOM 1519 O O . SER A 1 191 ? -23.101 0.895 2.973 1.00 44.56 191 SER A O 1
ATOM 1521 N N . LEU A 1 192 ? -20.949 0.276 3.138 1.00 42.94 192 LEU A N 1
ATOM 1522 C CA . LEU A 1 192 ? -20.428 1.630 3.338 1.00 42.94 192 LEU A CA 1
ATOM 1523 C C . LEU A 1 192 ? -20.660 2.504 2.100 1.00 42.94 192 LEU A C 1
ATOM 1525 O O . LEU A 1 192 ? -20.962 3.681 2.244 1.00 42.94 192 LEU A O 1
ATOM 1529 N N . TYR A 1 193 ? -20.566 1.936 0.894 1.00 43.62 193 TYR A N 1
ATOM 1530 C CA . TYR A 1 193 ? -20.902 2.627 -0.351 1.00 43.62 193 TYR A CA 1
ATOM 1531 C C . TYR A 1 193 ? -22.391 2.988 -0.409 1.00 43.62 193 TYR A C 1
ATOM 1533 O O . TYR A 1 193 ? -22.723 4.133 -0.688 1.00 43.62 193 TYR A O 1
ATOM 1541 N N . HIS A 1 194 ? -23.283 2.056 -0.067 1.00 44.25 194 HIS A N 1
ATOM 1542 C CA . HIS A 1 194 ? -24.726 2.306 -0.033 1.00 44.25 194 HIS A CA 1
ATOM 1543 C C . HIS A 1 194 ? -25.109 3.403 0.982 1.00 44.25 194 HIS A C 1
ATOM 1545 O O . HIS A 1 194 ? -25.930 4.264 0.671 1.00 44.25 194 HIS A O 1
ATOM 1551 N N . ASP A 1 195 ? -24.477 3.423 2.159 1.00 38.44 195 ASP A N 1
ATOM 1552 C CA . ASP A 1 195 ? -24.722 4.441 3.192 1.00 38.44 195 ASP A CA 1
ATOM 1553 C C . ASP A 1 195 ? -24.101 5.812 2.845 1.00 38.44 195 ASP A C 1
ATOM 1555 O O . ASP A 1 195 ? -24.649 6.850 3.207 1.00 38.44 195 ASP A O 1
ATOM 1559 N N . LEU A 1 196 ? -22.987 5.845 2.101 1.00 38.81 196 LEU A N 1
ATOM 1560 C CA . LEU A 1 196 ? -22.321 7.078 1.642 1.00 38.81 196 LEU A CA 1
ATOM 1561 C C . LEU A 1 196 ? -22.952 7.696 0.381 1.00 38.81 196 LEU A C 1
ATOM 1563 O O . LEU A 1 196 ? -22.712 8.869 0.098 1.00 38.81 196 LEU A O 1
ATOM 1567 N N . VAL A 1 197 ? -23.734 6.928 -0.384 1.00 45.34 197 VAL A N 1
ATOM 1568 C CA . VAL A 1 197 ? -24.423 7.366 -1.617 1.00 45.34 197 VAL A CA 1
ATOM 1569 C C . VAL A 1 197 ? -25.768 8.059 -1.324 1.00 45.34 197 VAL A C 1
ATOM 1571 O O . VAL A 1 197 ? -26.347 8.683 -2.215 1.00 45.34 197 VAL A O 1
ATOM 1574 N N . HIS A 1 198 ? -26.211 8.082 -0.061 1.00 41.69 198 HIS A N 1
ATOM 1575 C CA . HIS A 1 198 ? -27.333 8.907 0.401 1.00 41.69 198 HIS A CA 1
ATOM 1576 C C . HIS A 1 198 ? -26.926 10.044 1.367 1.00 41.69 198 HIS A C 1
ATOM 1578 O O . HIS A 1 198 ? -27.338 10.017 2.527 1.00 41.69 198 HIS A O 1
ATOM 1584 N N . PRO A 1 199 ? -26.184 11.086 0.945 1.00 37.19 199 PRO A N 1
ATOM 1585 C CA . PRO A 1 199 ? -26.096 12.320 1.707 1.00 37.19 199 PRO A CA 1
ATOM 1586 C C . PRO A 1 199 ? -27.044 13.379 1.129 1.00 37.19 199 PRO A C 1
ATOM 1588 O O . PRO A 1 199 ? -27.260 13.478 -0.082 1.00 37.19 199 PRO A O 1
ATOM 1591 N N . ASP A 1 200 ? -27.608 14.183 2.023 1.00 33.66 200 ASP A N 1
ATOM 1592 C CA . ASP A 1 200 ? -28.383 15.377 1.714 1.00 33.66 200 ASP A CA 1
ATOM 1593 C C . ASP A 1 200 ? -27.730 16.243 0.620 1.00 33.66 200 ASP A C 1
ATOM 1595 O O . ASP A 1 200 ? -26.509 16.340 0.499 1.00 33.66 200 ASP A O 1
ATOM 1599 N N . ALA A 1 201 ? -28.576 16.886 -0.185 1.00 35.56 201 ALA A N 1
ATOM 1600 C CA . ALA A 1 201 ? -28.305 17.494 -1.490 1.00 35.56 201 ALA A CA 1
ATOM 1601 C C . ALA A 1 201 ? -27.281 18.665 -1.568 1.00 35.56 201 ALA A C 1
ATOM 1603 O O . ALA A 1 201 ? -27.446 19.549 -2.410 1.00 35.56 201 ALA A O 1
ATOM 1604 N N . SER A 1 202 ? -26.224 18.722 -0.749 1.00 38.78 202 SER A N 1
ATOM 1605 C CA . SER A 1 202 ? -25.275 19.852 -0.737 1.00 38.78 202 SER A CA 1
ATOM 1606 C C . SER A 1 202 ? -23.779 19.507 -0.736 1.00 38.78 202 SER A C 1
ATOM 1608 O O . SER A 1 202 ? -22.978 20.391 -1.043 1.00 38.78 202 SER A O 1
ATOM 1610 N N . THR A 1 203 ? -23.365 18.256 -0.514 1.00 40.34 203 THR A N 1
ATOM 1611 C CA . THR A 1 203 ? -21.950 17.844 -0.607 1.00 40.34 203 THR A CA 1
ATOM 1612 C C . THR A 1 203 ? -21.799 16.674 -1.579 1.00 40.34 203 THR A C 1
ATOM 1614 O O . THR A 1 203 ? -22.157 15.537 -1.297 1.00 40.34 203 THR A O 1
ATOM 1617 N N . LYS A 1 204 ? -21.300 16.960 -2.790 1.00 37.75 204 LYS A N 1
ATOM 1618 C CA . LYS A 1 204 ? -21.058 15.934 -3.819 1.00 37.75 204 LYS A CA 1
ATOM 1619 C C . LYS A 1 204 ? -20.064 14.896 -3.261 1.00 37.75 204 LYS A C 1
ATOM 1621 O O . LYS A 1 204 ? -18.984 15.315 -2.840 1.00 37.75 204 LYS A O 1
ATOM 1626 N N . PRO A 1 205 ? -20.388 13.588 -3.242 1.00 38.28 205 PRO A N 1
ATOM 1627 C CA . PRO A 1 205 ? -19.477 12.566 -2.732 1.00 38.28 205 PRO A CA 1
ATOM 1628 C C . PRO A 1 205 ? -18.181 12.552 -3.559 1.00 38.28 205 PRO A C 1
ATOM 1630 O O . PRO A 1 205 ? -18.214 12.967 -4.725 1.00 38.28 205 PRO A O 1
ATOM 1633 N N . PRO A 1 206 ? -17.044 12.085 -3.002 1.00 51.38 206 PRO A N 1
ATOM 1634 C CA . PRO A 1 206 ? -15.836 11.870 -3.789 1.00 51.38 206 PRO A CA 1
ATOM 1635 C C . PRO A 1 206 ? -16.208 10.969 -4.967 1.00 51.38 206 PRO A C 1
ATOM 1637 O O . PRO A 1 206 ? -16.622 9.824 -4.795 1.00 51.38 206 PRO A O 1
ATOM 1640 N N . THR A 1 207 ? -16.156 11.547 -6.164 1.00 69.56 207 THR A N 1
ATOM 1641 C CA . THR A 1 207 ? -16.545 10.927 -7.429 1.00 69.56 207 THR A CA 1
ATOM 1642 C C . THR A 1 207 ? -15.836 9.578 -7.571 1.00 69.56 207 THR A C 1
ATOM 1644 O O . THR A 1 207 ? -14.696 9.445 -7.135 1.00 69.56 207 THR A O 1
ATOM 1647 N N . LEU A 1 208 ? -16.487 8.564 -8.160 1.00 71.81 208 LEU A N 1
ATOM 1648 C CA . LEU A 1 208 ? -15.944 7.204 -8.378 1.00 71.81 208 LEU A CA 1
ATOM 1649 C C . LEU A 1 208 ? -14.478 7.183 -8.851 1.00 71.81 208 LEU A C 1
ATOM 1651 O O . LEU A 1 208 ? -13.719 6.277 -8.520 1.00 71.81 208 LEU A O 1
ATOM 1655 N N . SER A 1 209 ? -14.065 8.216 -9.577 1.00 68.56 209 SER A N 1
ATOM 1656 C CA . SER A 1 209 ? -12.688 8.469 -9.979 1.00 68.56 209 SER A CA 1
ATOM 1657 C C . SER A 1 209 ? -11.687 8.629 -8.836 1.00 68.56 209 SER A C 1
ATOM 1659 O O . SER A 1 209 ? -10.591 8.094 -8.918 1.00 68.56 209 SER A O 1
ATOM 1661 N N . HIS A 1 210 ? -12.035 9.331 -7.761 1.00 71.69 210 HIS A N 1
ATOM 1662 C CA . HIS A 1 210 ? -11.159 9.499 -6.604 1.00 71.69 210 HIS A CA 1
ATOM 1663 C C . HIS A 1 210 ? -10.966 8.172 -5.858 1.00 71.69 210 HIS A C 1
ATOM 1665 O O . HIS A 1 210 ? -9.855 7.832 -5.454 1.00 71.69 210 HIS A O 1
ATOM 1671 N N . MET A 1 211 ? -12.034 7.374 -5.743 1.00 74.00 211 MET A N 1
ATOM 1672 C CA . MET A 1 211 ? -11.949 6.011 -5.213 1.00 74.00 211 MET A CA 1
ATOM 1673 C C . MET A 1 211 ? -11.059 5.127 -6.094 1.00 74.00 211 MET A C 1
ATOM 1675 O O . MET A 1 211 ? -10.196 4.419 -5.579 1.00 74.00 211 MET A O 1
ATOM 1679 N N . ALA A 1 212 ? -11.223 5.210 -7.415 1.00 76.81 212 ALA A N 1
ATOM 1680 C CA . ALA A 1 212 ? -10.414 4.469 -8.373 1.00 76.81 212 ALA A CA 1
ATOM 1681 C C . ALA A 1 212 ? -8.933 4.884 -8.344 1.00 76.81 212 ALA A C 1
ATOM 1683 O O . ALA A 1 212 ? -8.064 4.016 -8.364 1.00 76.81 212 ALA A O 1
ATOM 1684 N N . ALA A 1 213 ? -8.637 6.179 -8.211 1.00 71.88 213 ALA A N 1
ATOM 1685 C CA . ALA A 1 213 ? -7.282 6.703 -8.045 1.00 71.88 213 ALA A CA 1
ATOM 1686 C C . ALA A 1 213 ? -6.600 6.153 -6.784 1.00 71.88 213 ALA A C 1
ATOM 1688 O O . ALA A 1 213 ? -5.482 5.641 -6.844 1.00 71.88 213 ALA A O 1
ATOM 1689 N N . LEU A 1 214 ? -7.290 6.181 -5.640 1.00 70.31 214 LEU A N 1
ATOM 1690 C CA . LEU A 1 214 ? -6.766 5.618 -4.393 1.00 70.31 214 LEU A CA 1
ATOM 1691 C C . LEU A 1 214 ? -6.620 4.094 -4.463 1.00 70.31 214 LEU A C 1
ATOM 1693 O O . LEU A 1 214 ? -5.650 3.547 -3.935 1.00 70.31 214 LEU A O 1
ATOM 1697 N N . ALA A 1 215 ? -7.551 3.399 -5.118 1.00 81.12 215 ALA A N 1
ATOM 1698 C CA . ALA A 1 215 ? -7.456 1.959 -5.333 1.00 81.12 215 ALA A CA 1
ATOM 1699 C C . ALA A 1 215 ? -6.258 1.596 -6.223 1.00 81.12 215 ALA A C 1
ATOM 1701 O O . ALA A 1 215 ? -5.560 0.625 -5.935 1.00 81.12 215 ALA A O 1
ATOM 1702 N N . ALA A 1 216 ? -5.994 2.391 -7.262 1.00 80.75 216 ALA A N 1
ATOM 1703 C CA . ALA A 1 216 ? -4.849 2.218 -8.144 1.00 80.75 216 ALA A CA 1
ATOM 1704 C C . ALA A 1 216 ? -3.520 2.443 -7.406 1.00 80.75 216 ALA A C 1
ATOM 1706 O O . ALA A 1 216 ? -2.656 1.569 -7.454 1.00 80.75 216 ALA A O 1
ATOM 1707 N N . ARG A 1 217 ? -3.402 3.542 -6.642 1.00 76.62 217 ARG A N 1
ATOM 1708 C CA . ARG A 1 217 ? -2.197 3.872 -5.856 1.00 76.62 217 ARG A CA 1
ATOM 1709 C C . ARG A 1 217 ? -1.836 2.794 -4.836 1.00 76.62 217 ARG A C 1
ATOM 1711 O O . ARG A 1 217 ? -0.679 2.438 -4.687 1.00 76.62 217 ARG A O 1
ATOM 1718 N N . ASN A 1 218 ? -2.834 2.272 -4.122 1.00 76.50 218 ASN A N 1
ATOM 1719 C CA . ASN A 1 218 ? -2.621 1.322 -3.024 1.00 76.50 218 ASN A CA 1
ATOM 1720 C C . ASN A 1 218 ? -2.717 -0.155 -3.463 1.00 76.50 218 ASN A C 1
ATOM 1722 O O . ASN A 1 218 ? -2.883 -1.037 -2.622 1.00 76.50 218 ASN A O 1
ATOM 1726 N N . ALA A 1 219 ? -2.647 -0.444 -4.768 1.00 83.50 219 ALA A N 1
ATOM 1727 C CA . ALA A 1 219 ? -2.678 -1.801 -5.319 1.00 83.50 219 ALA A CA 1
ATOM 1728 C C . ALA A 1 219 ? -3.932 -2.633 -4.951 1.00 83.50 219 ALA A C 1
ATOM 1730 O O . ALA A 1 219 ? -3.840 -3.818 -4.617 1.00 83.50 219 ALA A O 1
ATOM 1731 N N . HIS A 1 220 ? -5.125 -2.040 -5.058 1.00 82.88 220 HIS A N 1
ATOM 1732 C CA . HIS A 1 220 ? -6.415 -2.686 -4.778 1.00 82.88 220 HIS A CA 1
ATOM 1733 C C . HIS A 1 220 ? -7.243 -2.958 -6.055 1.00 82.88 220 HIS A C 1
ATOM 1735 O O . HIS A 1 220 ? -8.237 -2.271 -6.313 1.00 82.88 220 HIS A O 1
ATOM 1741 N N . PRO A 1 221 ? -6.908 -4.000 -6.844 1.00 84.12 221 PRO A N 1
ATOM 1742 C CA . PRO A 1 221 ? -7.555 -4.281 -8.132 1.00 84.12 221 PRO A CA 1
ATOM 1743 C C . PRO A 1 221 ? -9.052 -4.599 -8.010 1.00 84.12 221 PRO A C 1
ATOM 1745 O O . PRO A 1 221 ? -9.821 -4.275 -8.911 1.00 84.12 221 PRO A O 1
ATOM 1748 N N . SER A 1 222 ? -9.494 -5.192 -6.896 1.00 84.19 222 SER A N 1
ATOM 1749 C CA . SER A 1 222 ? -10.911 -5.515 -6.673 1.00 84.19 222 SER A CA 1
ATOM 1750 C C . SER A 1 222 ? -11.777 -4.266 -6.505 1.00 84.19 222 SER A C 1
ATOM 1752 O O . SER A 1 222 ? -12.891 -4.228 -7.014 1.00 84.19 222 SER A O 1
ATOM 1754 N N . ILE A 1 223 ? -11.259 -3.239 -5.820 1.00 81.06 223 ILE A N 1
ATOM 1755 C CA . ILE A 1 223 ? -11.963 -1.958 -5.650 1.00 81.06 223 ILE A CA 1
ATOM 1756 C C . ILE A 1 223 ? -11.988 -1.217 -6.984 1.00 81.06 223 ILE A C 1
ATOM 1758 O O . ILE A 1 223 ? -13.024 -0.703 -7.383 1.00 81.06 223 ILE A O 1
ATOM 1762 N N . LEU A 1 224 ? -10.875 -1.235 -7.719 1.00 84.81 224 LEU A N 1
ATOM 1763 C CA . LEU A 1 224 ? -10.818 -0.643 -9.049 1.00 84.81 224 LEU A CA 1
ATOM 1764 C C . LEU A 1 224 ? -11.803 -1.316 -10.024 1.00 84.81 224 LEU A C 1
ATOM 1766 O O . LEU A 1 224 ? -12.512 -0.626 -10.749 1.00 84.81 224 LEU A O 1
ATOM 1770 N N . SER A 1 225 ? -11.906 -2.650 -9.989 1.00 85.94 225 SER A N 1
ATOM 1771 C CA . SER A 1 225 ? -12.884 -3.411 -10.785 1.00 85.94 225 SER A CA 1
ATOM 1772 C C . SER A 1 225 ? -14.323 -3.043 -10.422 1.00 85.94 225 SER A C 1
ATOM 1774 O O . SER A 1 225 ? -15.165 -2.912 -11.305 1.00 85.94 225 SER A O 1
ATOM 1776 N N . PHE A 1 226 ? -14.597 -2.834 -9.131 1.00 83.81 226 PHE A N 1
ATOM 1777 C CA . PHE A 1 226 ? -15.891 -2.344 -8.666 1.00 83.81 226 PHE A CA 1
ATOM 1778 C C . PHE A 1 226 ? -16.192 -0.936 -9.201 1.00 83.81 226 PHE A C 1
ATOM 1780 O O . PHE A 1 226 ? -17.282 -0.688 -9.702 1.00 83.81 226 PHE A O 1
ATOM 1787 N N . CYS A 1 227 ? -15.222 -0.017 -9.191 1.00 82.19 227 CYS A N 1
ATOM 1788 C CA . CYS A 1 227 ? -15.435 1.312 -9.764 1.00 82.19 227 CYS A CA 1
ATOM 1789 C C . CYS A 1 227 ? -15.814 1.245 -11.254 1.00 82.19 227 CYS A C 1
ATOM 1791 O O . CYS A 1 227 ? -16.697 1.982 -11.689 1.00 82.19 227 CYS A O 1
ATOM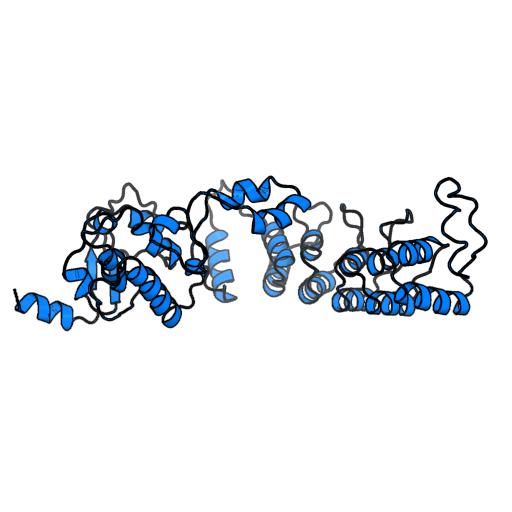 1793 N N . PHE A 1 228 ? -15.196 0.344 -12.026 1.00 84.25 228 PHE A N 1
ATOM 1794 C CA . PHE A 1 228 ? -15.572 0.112 -13.423 1.00 84.25 228 PHE A CA 1
ATOM 1795 C C . PHE A 1 228 ? -16.968 -0.500 -13.580 1.00 84.25 228 PHE A C 1
ATOM 1797 O O . PHE A 1 228 ? -17.707 -0.071 -14.466 1.00 84.25 228 PHE A O 1
ATOM 1804 N N . SER A 1 229 ? -17.373 -1.440 -12.715 1.00 83.44 229 SER A N 1
ATOM 1805 C CA . SER A 1 229 ? -18.731 -2.004 -12.767 1.00 83.44 229 SER A CA 1
ATOM 1806 C C . SER A 1 229 ? -19.819 -0.973 -12.458 1.00 83.44 229 SER A C 1
ATOM 1808 O O . SER A 1 229 ? -20.908 -1.064 -13.014 1.00 83.44 229 SER A O 1
ATOM 1810 N N . GLU A 1 230 ? -19.509 0.033 -11.638 1.00 83.00 230 GLU A N 1
ATOM 1811 C CA . GLU A 1 230 ? -20.399 1.164 -11.335 1.00 83.00 230 GLU A CA 1
ATOM 1812 C C . G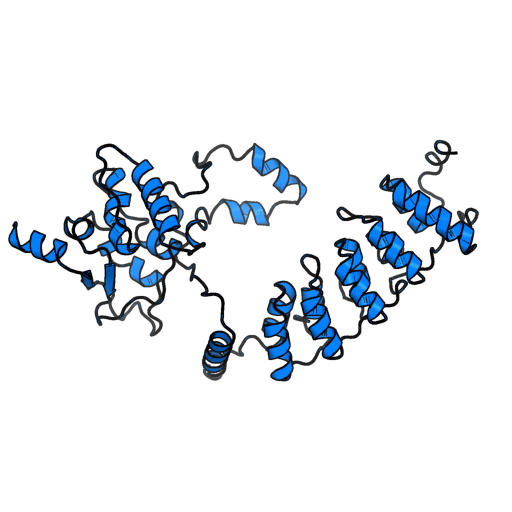LU A 1 230 ? -20.388 2.264 -12.421 1.00 83.00 230 GLU A C 1
ATOM 1814 O O . GLU A 1 230 ? -21.018 3.310 -12.262 1.00 83.00 230 GLU A O 1
ATOM 1819 N N . GLY A 1 231 ? -19.691 2.048 -13.543 1.00 79.00 231 GLY A N 1
ATOM 1820 C CA . GLY A 1 231 ? -19.718 2.943 -14.704 1.00 79.00 231 GLY A CA 1
ATOM 1821 C C . GLY A 1 231 ? -18.586 3.971 -14.772 1.00 79.00 231 GLY A C 1
ATOM 1822 O O . GLY A 1 231 ? -18.720 4.970 -15.480 1.00 79.00 231 GLY A O 1
ATOM 1823 N N . LEU A 1 232 ? -17.467 3.760 -14.067 1.00 81.81 232 LEU A N 1
ATOM 1824 C CA . LEU A 1 232 ? -16.260 4.567 -14.269 1.00 81.81 232 LEU A CA 1
ATOM 1825 C C . LEU A 1 232 ? -15.752 4.430 -15.712 1.00 81.81 232 LEU A C 1
ATOM 1827 O O . LEU A 1 232 ? -15.533 3.328 -16.207 1.00 81.81 232 LEU A O 1
ATOM 1831 N N . THR A 1 233 ? -15.472 5.561 -16.353 1.00 77.75 233 THR A N 1
ATOM 1832 C CA . THR A 1 233 ? -14.776 5.618 -17.644 1.00 77.75 233 THR A CA 1
ATOM 1833 C C . THR A 1 233 ? -13.376 6.188 -17.462 1.00 77.75 233 THR A C 1
ATOM 1835 O O . THR A 1 233 ? -13.202 7.175 -16.743 1.00 77.75 233 THR A O 1
ATOM 1838 N N . LEU A 1 234 ? -12.388 5.612 -18.148 1.00 75.81 234 LEU A N 1
ATOM 1839 C CA . LEU A 1 234 ? -11.048 6.192 -18.227 1.00 75.81 234 LEU A CA 1
ATOM 1840 C C . LEU A 1 234 ? -11.128 7.527 -18.974 1.00 75.81 234 LEU A C 1
ATOM 1842 O O . LEU A 1 234 ? -11.575 7.568 -20.119 1.00 75.81 234 LEU A O 1
ATOM 1846 N N . ASN A 1 235 ? -10.724 8.616 -18.320 1.00 71.12 235 ASN A N 1
ATOM 1847 C CA . ASN A 1 235 ? -10.685 9.939 -18.930 1.00 71.12 235 ASN A CA 1
ATOM 1848 C C . ASN A 1 235 ? -9.306 10.569 -18.694 1.00 71.12 235 ASN A C 1
ATOM 1850 O O . ASN A 1 235 ? -8.929 10.749 -17.533 1.00 71.12 235 ASN A O 1
ATOM 1854 N N . PRO A 1 236 ? -8.570 10.918 -19.763 1.00 62.53 236 PRO A N 1
ATOM 1855 C CA . PRO A 1 236 ? -7.261 11.530 -19.637 1.00 62.53 236 PRO A CA 1
ATOM 1856 C C . PRO A 1 236 ? -7.249 12.930 -19.028 1.00 62.53 236 PRO A C 1
ATOM 1858 O O . PRO A 1 236 ? -6.254 13.312 -18.429 1.00 62.53 236 PRO A O 1
ATOM 1861 N N . GLU A 1 237 ? -8.344 13.678 -19.145 1.00 59.84 237 GLU A N 1
ATOM 1862 C CA . GLU A 1 237 ? -8.467 15.040 -18.608 1.00 59.84 237 GLU A CA 1
ATOM 1863 C C . GLU A 1 237 ? -8.847 15.049 -17.119 1.00 59.84 237 GLU A C 1
ATOM 1865 O O . GLU A 1 237 ? -9.085 16.098 -16.514 1.00 59.84 237 GLU A O 1
ATOM 1870 N N . LEU A 1 238 ? -8.976 13.867 -16.512 1.00 57.19 238 LEU A N 1
ATOM 1871 C CA . LEU A 1 238 ? -9.410 13.753 -15.138 1.00 57.19 238 LEU A CA 1
ATOM 1872 C C . LEU A 1 238 ? -8.238 13.993 -14.183 1.00 57.19 238 LEU A C 1
ATOM 1874 O O . LEU A 1 238 ? -7.274 13.238 -14.172 1.00 57.19 238 LEU A O 1
ATOM 1878 N N . VAL A 1 239 ? -8.380 14.974 -13.289 1.00 53.94 239 VAL A N 1
ATOM 1879 C CA . VAL A 1 239 ? -7.380 15.274 -12.241 1.00 53.94 239 VAL A CA 1
ATOM 1880 C C . VAL A 1 239 ? -7.036 14.037 -11.390 1.00 53.94 239 VAL A C 1
ATOM 1882 O O . VAL A 1 239 ? -5.916 13.897 -10.917 1.00 53.94 239 VAL A O 1
ATOM 1885 N N . ASN A 1 240 ? -7.995 13.117 -11.220 1.00 59.38 240 ASN A N 1
ATOM 1886 C CA . ASN A 1 240 ? -7.837 11.861 -10.481 1.00 59.38 240 ASN A CA 1
ATOM 1887 C C . ASN A 1 240 ? -7.782 10.641 -11.416 1.00 59.38 240 ASN A C 1
ATOM 1889 O O . ASN A 1 240 ? -8.499 9.666 -11.191 1.00 59.38 240 ASN A O 1
ATOM 1893 N N . ASP A 1 241 ? -7.022 10.710 -12.505 1.00 70.56 241 ASP A N 1
ATOM 1894 C CA . ASP A 1 241 ? -6.892 9.589 -13.433 1.00 70.56 241 ASP A CA 1
ATOM 1895 C C . ASP A 1 241 ? -6.220 8.378 -12.753 1.00 70.56 241 ASP A C 1
ATOM 1897 O O . ASP A 1 241 ? -5.045 8.465 -12.380 1.00 70.56 241 ASP A O 1
ATOM 1901 N N . PRO A 1 242 ? -6.915 7.229 -12.614 1.00 70.12 242 PRO A N 1
ATOM 1902 C CA . PRO A 1 242 ? -6.358 6.028 -11.996 1.00 70.12 242 PRO A CA 1
ATOM 1903 C C . PRO A 1 242 ? -5.044 5.564 -12.624 1.00 70.12 242 PRO A C 1
ATOM 1905 O O . PRO A 1 242 ? -4.244 4.935 -11.936 1.00 70.12 242 PRO A O 1
ATOM 1908 N N . LEU A 1 243 ? -4.803 5.881 -13.900 1.00 74.31 243 LEU A N 1
ATOM 1909 C CA . LEU A 1 243 ? -3.567 5.527 -14.587 1.00 74.31 243 LEU A CA 1
ATOM 1910 C C . LEU A 1 243 ? -2.340 6.225 -13.982 1.00 74.31 243 LEU A C 1
ATOM 1912 O O . LEU A 1 243 ? -1.329 5.567 -13.747 1.00 74.31 243 LEU A O 1
ATOM 1916 N N . ILE A 1 244 ? -2.436 7.525 -13.676 1.00 69.19 244 ILE A N 1
ATOM 1917 C CA . ILE A 1 244 ? -1.339 8.287 -13.054 1.00 69.19 244 ILE A CA 1
ATOM 1918 C C . ILE A 1 244 ? -0.981 7.643 -11.712 1.00 69.19 244 ILE A C 1
ATOM 1920 O O . ILE A 1 244 ? 0.177 7.334 -11.439 1.00 69.19 244 ILE A O 1
ATOM 1924 N N . TYR A 1 245 ? -1.993 7.341 -10.904 1.00 68.06 245 TYR A N 1
ATOM 1925 C CA . TYR A 1 245 ? -1.802 6.751 -9.583 1.00 68.06 245 TYR A CA 1
ATOM 1926 C C . TYR A 1 245 ? -1.342 5.292 -9.617 1.00 68.06 245 TYR A C 1
ATOM 1928 O O . TYR A 1 245 ? -0.613 4.871 -8.723 1.00 68.06 245 TYR A O 1
ATOM 1936 N N . ALA A 1 246 ? -1.716 4.524 -10.644 1.00 69.44 246 ALA A N 1
ATOM 1937 C CA . ALA A 1 246 ? -1.240 3.155 -10.838 1.00 69.44 246 ALA A CA 1
ATOM 1938 C C . ALA A 1 246 ? 0.274 3.080 -11.082 1.00 69.44 246 ALA A C 1
ATOM 1940 O O . ALA A 1 246 ? 0.855 2.016 -10.886 1.00 69.44 246 ALA A O 1
ATOM 1941 N N . THR A 1 247 ? 0.902 4.179 -11.515 1.00 70.50 247 THR A N 1
ATOM 1942 C CA . THR A 1 247 ? 2.358 4.263 -11.723 1.00 70.50 247 THR A CA 1
ATOM 1943 C C . THR A 1 247 ? 3.141 4.724 -10.491 1.00 70.50 247 THR A C 1
ATOM 1945 O O . THR A 1 247 ? 4.368 4.639 -10.493 1.00 70.50 247 THR A O 1
ATOM 1948 N N . CYS A 1 248 ? 2.462 5.163 -9.423 1.00 65.06 248 CYS A N 1
ATOM 1949 C CA . CYS A 1 248 ? 3.102 5.468 -8.142 1.00 65.06 248 CYS A CA 1
ATOM 1950 C C . CYS A 1 248 ? 3.592 4.181 -7.447 1.00 65.06 248 CYS A C 1
ATOM 1952 O O . CYS A 1 248 ? 3.027 3.106 -7.648 1.00 65.06 248 CYS A O 1
ATOM 1954 N N . ASP A 1 249 ? 4.636 4.291 -6.619 1.00 57.94 249 ASP A N 1
ATOM 1955 C CA . ASP A 1 249 ? 5.135 3.219 -5.743 1.00 57.94 249 ASP A CA 1
ATOM 1956 C C . ASP A 1 249 ? 5.336 1.863 -6.451 1.00 57.94 249 ASP A C 1
ATOM 1958 O O . ASP A 1 249 ? 4.823 0.829 -6.025 1.00 57.94 249 ASP A O 1
ATOM 1962 N N . SER A 1 250 ? 6.106 1.864 -7.545 1.00 60.50 250 SER A N 1
ATOM 1963 C CA . SER A 1 250 ? 6.537 0.705 -8.358 1.00 60.50 250 SER A CA 1
ATOM 1964 C C . SER A 1 250 ? 5.528 0.071 -9.322 1.00 60.50 250 SER A C 1
ATOM 1966 O O . SER A 1 250 ? 5.944 -0.661 -10.222 1.00 60.50 250 SER A O 1
ATOM 1968 N N . GLY A 1 251 ? 4.240 0.394 -9.202 1.00 70.25 251 GLY A N 1
ATOM 1969 C CA . GLY A 1 251 ? 3.176 -0.062 -10.097 1.00 70.25 251 GLY A CA 1
ATOM 1970 C C . GLY A 1 251 ? 2.794 -1.543 -9.959 1.00 70.25 251 GLY A C 1
ATOM 1971 O O . GLY A 1 251 ? 3.610 -2.456 -10.059 1.00 70.25 251 GLY A O 1
ATOM 1972 N N . SER A 1 252 ? 1.502 -1.818 -9.754 1.00 84.44 252 SER A N 1
ATOM 1973 C CA . SER A 1 252 ? 0.990 -3.183 -9.561 1.00 84.44 252 SER A CA 1
ATOM 1974 C C . SER A 1 252 ? 0.492 -3.806 -10.865 1.00 84.44 252 SER A C 1
ATOM 1976 O O . SER A 1 252 ? -0.457 -3.314 -11.477 1.00 84.44 252 SER A O 1
ATOM 1978 N N . VAL A 1 253 ? 1.042 -4.969 -11.239 1.00 89.88 253 VAL A N 1
ATOM 1979 C CA . VAL A 1 253 ? 0.585 -5.748 -12.409 1.00 89.88 253 VAL A CA 1
ATOM 1980 C C . VAL A 1 253 ? -0.906 -6.075 -12.320 1.00 89.88 253 VAL A C 1
ATOM 1982 O O . VAL A 1 253 ? -1.605 -6.094 -13.330 1.00 89.88 253 VAL A O 1
ATOM 1985 N N . ALA A 1 254 ? -1.426 -6.327 -11.116 1.00 88.50 254 ALA A N 1
ATOM 1986 C CA . ALA A 1 254 ? -2.840 -6.634 -10.929 1.00 88.50 254 ALA A CA 1
ATOM 1987 C C . ALA A 1 254 ? -3.739 -5.421 -11.219 1.00 88.50 254 ALA A C 1
ATOM 1989 O O . ALA A 1 254 ? -4.799 -5.587 -11.816 1.00 88.50 254 ALA A O 1
ATOM 1990 N N . VAL A 1 255 ? -3.305 -4.213 -10.846 1.00 89.31 255 VAL A N 1
ATOM 1991 C CA . VAL A 1 255 ? -4.011 -2.962 -11.169 1.00 89.31 255 VAL A CA 1
ATOM 1992 C C . VAL A 1 255 ? -3.976 -2.708 -12.672 1.00 89.31 255 VAL A C 1
ATOM 1994 O O . VAL A 1 255 ? -5.025 -2.508 -13.279 1.00 89.31 255 VAL A O 1
ATOM 1997 N N . PHE A 1 256 ? -2.797 -2.809 -13.290 1.00 90.06 256 PHE A N 1
ATOM 1998 C CA . PHE A 1 256 ? -2.646 -2.639 -14.736 1.00 90.06 256 PHE A CA 1
ATOM 1999 C C . PHE A 1 256 ? -3.442 -3.661 -15.545 1.00 90.06 256 PHE A C 1
ATOM 2001 O O . PHE A 1 256 ? -3.970 -3.328 -16.600 1.00 90.06 256 PHE A O 1
ATOM 2008 N N . ARG A 1 257 ? -3.604 -4.886 -15.036 1.00 91.50 257 ARG A N 1
ATOM 2009 C CA . ARG A 1 257 ? -4.487 -5.883 -15.646 1.00 91.50 257 ARG A CA 1
ATOM 2010 C C . ARG A 1 257 ? -5.927 -5.394 -15.711 1.00 91.50 257 ARG A C 1
ATOM 2012 O O . ARG A 1 257 ? -6.502 -5.405 -16.789 1.00 91.50 257 ARG A O 1
ATOM 2019 N N . VAL A 1 258 ? -6.466 -4.903 -14.595 1.00 90.62 258 VAL A N 1
ATOM 2020 C CA . VAL A 1 258 ? -7.830 -4.355 -14.554 1.00 90.62 258 VAL A CA 1
ATOM 2021 C C . VAL A 1 258 ? -7.968 -3.159 -15.495 1.00 90.62 258 VAL A C 1
ATOM 2023 O O . VAL A 1 258 ? -8.947 -3.095 -16.230 1.00 90.62 258 VAL A O 1
ATOM 2026 N N . LEU A 1 259 ? -6.994 -2.243 -15.512 1.00 89.06 259 LEU A N 1
ATOM 2027 C CA . LEU A 1 259 ? -7.022 -1.072 -16.394 1.00 89.06 259 LEU A CA 1
ATOM 2028 C C . LEU A 1 259 ? -7.032 -1.472 -17.879 1.00 89.06 259 LEU A C 1
ATOM 2030 O O . LEU A 1 259 ? -7.896 -1.015 -18.626 1.00 89.06 259 LEU A O 1
ATOM 2034 N N . VAL A 1 260 ? -6.121 -2.355 -18.302 1.00 90.25 260 VAL A N 1
ATOM 2035 C CA . VAL A 1 260 ? -6.043 -2.841 -19.694 1.00 90.25 260 VAL A CA 1
ATOM 2036 C C . VAL A 1 260 ? -7.315 -3.582 -20.095 1.00 90.25 260 VAL A C 1
ATOM 2038 O O . VAL A 1 260 ? -7.839 -3.351 -21.182 1.00 90.25 260 VAL A O 1
ATOM 2041 N N . ASP A 1 261 ? -7.852 -4.424 -19.212 1.00 90.19 261 ASP A N 1
ATOM 2042 C CA . ASP A 1 261 ? -9.080 -5.176 -19.480 1.00 90.19 261 ASP A CA 1
ATOM 2043 C C . ASP A 1 261 ? -10.308 -4.245 -19.653 1.00 90.19 261 ASP A C 1
ATOM 2045 O O . ASP A 1 261 ? -11.285 -4.634 -20.290 1.00 90.19 261 ASP A O 1
ATOM 2049 N N . HIS A 1 262 ? -10.240 -2.997 -19.163 1.00 87.88 262 HIS A N 1
ATOM 2050 C CA . HIS A 1 262 ? -11.261 -1.951 -19.334 1.00 87.88 262 HIS A CA 1
ATOM 2051 C C . HIS A 1 262 ? -10.886 -0.885 -20.383 1.00 87.88 262 HIS A C 1
ATOM 2053 O O . HIS A 1 262 ? -11.435 0.217 -20.379 1.00 87.88 262 HIS A O 1
ATOM 2059 N N . GLY A 1 263 ? -9.980 -1.211 -21.309 1.00 85.12 263 GLY A N 1
ATOM 2060 C CA . GLY A 1 263 ? -9.686 -0.373 -22.475 1.00 85.12 263 GLY A CA 1
ATOM 2061 C C . GLY A 1 263 ? -8.666 0.738 -22.230 1.00 85.12 263 GLY A C 1
ATOM 2062 O O . GLY A 1 263 ? -8.658 1.723 -22.965 1.00 85.12 263 GLY A O 1
ATOM 2063 N N . MET A 1 264 ? -7.812 0.602 -21.212 1.00 85.81 264 MET A N 1
ATOM 2064 C CA . MET A 1 264 ? -6.648 1.473 -21.048 1.00 85.81 264 MET A CA 1
ATOM 2065 C C . MET A 1 264 ? -5.725 1.363 -22.263 1.00 85.81 264 MET A C 1
ATOM 2067 O O . MET A 1 264 ? -5.275 0.272 -22.615 1.00 85.81 264 MET A O 1
ATOM 2071 N N . ASP A 1 265 ? -5.409 2.513 -22.852 1.00 85.44 265 ASP A N 1
ATOM 2072 C CA . ASP A 1 265 ? -4.344 2.631 -23.840 1.00 85.44 265 ASP A CA 1
ATOM 2073 C C . ASP A 1 265 ? -2.982 2.418 -23.156 1.00 85.44 265 ASP A C 1
ATOM 2075 O O . ASP A 1 265 ? -2.604 3.147 -22.235 1.00 85.44 265 ASP A O 1
ATOM 2079 N N . VAL A 1 266 ? -2.285 1.362 -23.581 1.00 87.06 266 VAL A N 1
ATOM 2080 C CA . VAL A 1 266 ? -1.017 0.885 -23.009 1.00 87.06 266 VAL A CA 1
ATOM 2081 C C . VAL A 1 266 ? 0.122 1.873 -23.239 1.00 87.06 266 VAL A C 1
ATOM 2083 O O . VAL A 1 266 ? 1.009 1.992 -22.394 1.00 87.06 266 VAL A O 1
ATOM 2086 N N . ASP A 1 267 ? 0.050 2.615 -24.339 1.00 84.56 267 ASP A N 1
ATOM 2087 C CA . ASP A 1 267 ? 1.072 3.555 -24.787 1.00 84.56 267 ASP A CA 1
ATOM 2088 C C . ASP A 1 267 ? 0.735 5.007 -24.448 1.00 84.56 267 ASP A C 1
ATOM 2090 O O . ASP A 1 267 ? 1.442 5.942 -24.837 1.00 84.56 267 ASP A O 1
ATOM 2094 N N . ARG A 1 268 ? -0.332 5.208 -23.674 1.00 80.38 268 ARG A N 1
ATOM 2095 C CA . ARG A 1 268 ? -0.787 6.533 -23.297 1.00 80.38 268 ARG A CA 1
ATOM 2096 C C . ARG A 1 268 ? 0.292 7.307 -22.542 1.00 80.38 268 ARG A C 1
ATOM 2098 O O . ARG A 1 268 ? 0.810 6.859 -21.521 1.00 80.38 268 ARG A O 1
ATOM 2105 N N . TYR A 1 269 ? 0.547 8.526 -23.003 1.00 73.25 269 TYR A N 1
ATOM 2106 C CA . TYR A 1 269 ? 1.490 9.439 -22.370 1.00 73.25 269 TYR A CA 1
ATOM 2107 C C . TYR A 1 269 ? 0.908 10.063 -21.092 1.00 73.25 269 TYR A C 1
ATOM 2109 O O . TYR A 1 269 ? -0.243 10.513 -21.075 1.00 73.25 269 TYR A O 1
ATOM 2117 N N . LEU A 1 270 ? 1.709 10.107 -20.028 1.00 68.69 270 LEU A N 1
ATOM 2118 C CA . LEU A 1 270 ? 1.377 10.759 -18.761 1.00 68.69 270 LEU A CA 1
ATOM 2119 C C . LEU A 1 270 ? 1.976 12.169 -18.718 1.00 68.69 270 LEU A C 1
ATOM 2121 O O . LEU A 1 270 ? 3.089 12.390 -19.192 1.00 68.69 270 LEU A O 1
ATOM 2125 N N . GLU A 1 271 ? 1.272 13.123 -18.100 1.00 58.12 271 GLU A N 1
ATOM 2126 C CA . GLU A 1 271 ? 1.725 14.524 -17.980 1.00 58.12 271 GLU A CA 1
ATOM 2127 C C . GLU A 1 271 ? 3.068 14.672 -17.238 1.00 58.12 271 GLU A C 1
ATOM 2129 O O . GLU A 1 271 ? 3.784 15.648 -17.442 1.00 58.12 271 GLU A O 1
ATOM 2134 N N . LEU A 1 272 ? 3.459 13.669 -16.443 1.00 55.22 272 LEU A N 1
ATOM 2135 C CA . LEU A 1 272 ? 4.757 13.588 -15.758 1.00 55.22 272 LEU A CA 1
ATOM 2136 C C . LEU A 1 272 ? 5.905 13.070 -16.652 1.00 55.22 272 LEU A C 1
ATOM 2138 O O . LEU A 1 272 ? 6.991 12.783 -16.151 1.00 55.22 272 LEU A O 1
ATOM 2142 N N . GLY A 1 273 ? 5.695 12.982 -17.970 1.00 53.69 273 GLY A N 1
ATOM 2143 C CA . GLY A 1 273 ? 6.772 12.819 -18.948 1.00 53.69 273 GLY A CA 1
ATOM 2144 C C . GLY A 1 273 ? 7.132 11.380 -19.318 1.00 53.69 273 GLY A C 1
ATOM 2145 O O . GLY A 1 273 ? 8.279 11.121 -19.661 1.00 53.69 273 GLY A O 1
ATOM 2146 N N . GLY A 1 274 ? 6.194 10.433 -19.277 1.00 68.25 274 GLY A N 1
ATOM 2147 C CA . GLY A 1 274 ? 6.485 9.058 -19.693 1.00 68.25 274 GLY A CA 1
ATOM 2148 C C . GLY A 1 274 ? 5.252 8.205 -19.963 1.00 68.25 274 GLY A C 1
ATOM 2149 O O . GLY A 1 274 ? 4.133 8.573 -19.610 1.00 68.25 274 GLY A O 1
ATOM 2150 N N . SER A 1 275 ? 5.467 7.054 -20.597 1.00 80.38 275 SER A N 1
ATOM 2151 C CA . SER A 1 275 ? 4.470 5.989 -20.735 1.00 80.38 275 SER A CA 1
ATOM 2152 C C . SER A 1 275 ? 4.485 5.064 -19.502 1.00 80.38 275 SER A C 1
ATOM 2154 O O . SER A 1 275 ? 5.478 5.037 -18.764 1.00 80.38 275 SER A O 1
ATOM 2156 N N . PRO A 1 276 ? 3.438 4.248 -19.269 1.00 85.00 276 PRO A N 1
ATOM 2157 C CA . PRO A 1 276 ? 3.437 3.230 -18.216 1.00 85.00 276 PRO A CA 1
ATOM 2158 C C . PRO A 1 276 ? 4.675 2.323 -18.229 1.00 85.00 276 PRO A C 1
ATOM 2160 O O . PRO A 1 276 ? 5.161 1.917 -17.171 1.00 85.00 276 PRO A O 1
ATOM 2163 N N . LEU A 1 277 ? 5.210 2.031 -19.420 1.00 88.06 277 LEU A N 1
ATOM 2164 C CA . LEU A 1 277 ? 6.428 1.242 -19.584 1.00 88.06 277 LEU A CA 1
ATOM 2165 C C . LEU A 1 277 ? 7.662 1.985 -19.055 1.00 88.06 277 LEU A C 1
ATOM 2167 O O . LEU A 1 277 ? 8.458 1.394 -18.329 1.00 88.06 277 LEU A O 1
ATOM 2171 N N . VAL A 1 278 ? 7.796 3.282 -19.351 1.00 83.19 278 VAL A N 1
ATOM 2172 C CA . VAL A 1 278 ? 8.884 4.129 -18.831 1.00 83.19 278 VAL A CA 1
ATOM 2173 C C . VAL A 1 278 ? 8.856 4.168 -17.300 1.00 83.19 278 VAL A C 1
ATOM 2175 O O . VAL A 1 278 ? 9.897 3.982 -16.666 1.00 83.19 278 VAL A O 1
ATOM 2178 N N . SER A 1 279 ? 7.674 4.321 -16.693 1.00 81.62 279 SER A N 1
ATOM 2179 C CA . SER A 1 279 ? 7.515 4.280 -15.233 1.00 81.62 279 SER A CA 1
ATOM 2180 C C . SER A 1 279 ? 7.899 2.920 -14.642 1.00 81.62 279 SER A C 1
ATOM 2182 O O . SER A 1 279 ? 8.608 2.867 -13.635 1.00 81.62 279 SER A O 1
ATOM 2184 N N . ALA A 1 280 ? 7.493 1.814 -15.278 1.00 86.88 280 ALA A N 1
ATOM 2185 C CA . ALA A 1 280 ? 7.885 0.469 -14.852 1.00 86.88 280 ALA A CA 1
ATOM 2186 C C . ALA A 1 280 ? 9.411 0.279 -14.902 1.00 86.88 280 ALA A C 1
ATOM 2188 O O . ALA A 1 280 ? 9.992 -0.301 -13.981 1.00 86.88 280 ALA A O 1
ATOM 2189 N N . CYS A 1 281 ? 10.068 0.814 -15.936 1.00 86.88 281 CYS A N 1
ATOM 2190 C CA . CYS A 1 281 ? 11.519 0.757 -16.080 1.00 86.88 281 CYS A CA 1
ATOM 2191 C C . CYS A 1 281 ? 12.251 1.589 -15.022 1.00 86.88 281 CYS A C 1
ATOM 2193 O O . CYS A 1 281 ? 13.186 1.087 -14.405 1.00 86.88 281 CYS A O 1
ATOM 2195 N N . GLN A 1 282 ? 11.788 2.810 -14.745 1.00 81.75 282 GLN A N 1
ATOM 2196 C CA . GLN A 1 282 ? 12.343 3.661 -13.686 1.00 81.75 282 GLN A CA 1
ATOM 2197 C C . GLN A 1 282 ? 12.205 3.028 -12.291 1.00 81.75 282 GLN A C 1
ATOM 2199 O O . GLN A 1 282 ? 13.089 3.162 -11.442 1.00 81.75 282 GLN A O 1
ATOM 2204 N N . ALA A 1 283 ? 11.100 2.323 -12.044 1.00 81.38 283 ALA A N 1
ATOM 2205 C CA . ALA A 1 283 ? 10.876 1.605 -10.796 1.00 81.38 283 ALA A CA 1
ATOM 2206 C C . ALA A 1 283 ? 11.662 0.285 -10.680 1.00 81.38 283 ALA A C 1
ATOM 2208 O O . ALA A 1 283 ? 11.653 -0.326 -9.614 1.00 81.38 283 ALA A O 1
ATOM 2209 N N . GLY A 1 284 ? 12.308 -0.189 -11.751 1.00 86.94 284 GLY A N 1
ATOM 2210 C CA . GLY A 1 284 ? 12.952 -1.505 -11.775 1.00 86.94 284 GLY A CA 1
ATOM 2211 C C . GLY A 1 284 ? 11.968 -2.685 -11.821 1.00 86.94 284 GLY A C 1
ATOM 2212 O O . GLY A 1 284 ? 12.355 -3.824 -11.555 1.00 86.94 284 GLY A O 1
ATOM 2213 N N . ASN A 1 285 ? 10.692 -2.449 -12.144 1.00 88.88 285 ASN A N 1
ATOM 2214 C CA . ASN A 1 285 ? 9.644 -3.467 -12.086 1.00 88.88 285 ASN A CA 1
ATOM 2215 C C . ASN A 1 285 ? 9.607 -4.326 -13.363 1.00 88.88 285 ASN A C 1
ATOM 2217 O O . ASN A 1 285 ? 8.859 -4.061 -14.308 1.00 88.88 285 ASN A O 1
ATOM 2221 N N . VAL A 1 286 ? 10.413 -5.394 -13.368 1.00 91.38 286 VAL A N 1
ATOM 2222 C CA . VAL A 1 286 ? 10.535 -6.352 -14.484 1.00 91.38 286 VAL A CA 1
ATOM 2223 C C . VAL A 1 286 ? 9.199 -7.018 -14.828 1.00 91.38 286 VAL A C 1
ATOM 2225 O O . VAL A 1 286 ? 8.895 -7.217 -16.006 1.00 91.38 286 VAL A O 1
ATOM 2228 N N . GLU A 1 287 ? 8.392 -7.372 -13.825 1.00 92.19 287 GLU A N 1
ATOM 2229 C CA . GLU A 1 287 ? 7.119 -8.068 -14.043 1.00 92.19 287 GLU A CA 1
ATOM 2230 C C . GLU A 1 287 ? 6.089 -7.167 -14.725 1.00 92.19 287 GLU A C 1
ATOM 2232 O O . GLU A 1 287 ? 5.418 -7.602 -15.666 1.00 92.19 287 GLU A O 1
ATOM 2237 N N . LEU A 1 288 ? 5.993 -5.907 -14.295 1.00 90.88 288 LEU A N 1
ATOM 2238 C CA . LEU A 1 288 ? 5.112 -4.927 -14.920 1.00 90.88 288 LEU A CA 1
ATOM 2239 C C . LEU A 1 288 ? 5.574 -4.571 -16.331 1.00 90.88 288 LEU A C 1
ATOM 2241 O O . LEU A 1 288 ? 4.751 -4.579 -17.244 1.00 90.88 288 LEU A O 1
ATOM 2245 N N . ALA A 1 289 ? 6.872 -4.344 -16.541 1.00 91.88 289 ALA A N 1
ATOM 2246 C CA . ALA A 1 289 ? 7.411 -4.084 -17.874 1.00 91.88 289 ALA A CA 1
ATOM 2247 C C . ALA A 1 289 ? 7.127 -5.250 -18.835 1.00 91.88 289 ALA A C 1
ATOM 2249 O O . ALA A 1 289 ? 6.655 -5.039 -19.951 1.00 91.88 289 ALA A O 1
ATOM 2250 N N . ARG A 1 290 ? 7.326 -6.500 -18.386 1.00 94.00 290 ARG A N 1
ATOM 2251 C CA . ARG A 1 290 ? 6.987 -7.693 -19.177 1.00 94.00 290 ARG A CA 1
ATOM 2252 C C . ARG A 1 290 ? 5.501 -7.742 -19.508 1.00 94.00 290 ARG A C 1
ATOM 2254 O O . ARG A 1 290 ? 5.153 -7.979 -20.659 1.00 94.00 290 ARG A O 1
ATOM 2261 N N . PHE A 1 291 ? 4.642 -7.500 -18.519 1.00 94.31 291 PHE A N 1
ATOM 2262 C CA . PHE A 1 291 ? 3.198 -7.479 -18.716 1.00 94.31 291 PHE A CA 1
ATOM 2263 C C . PHE A 1 291 ? 2.774 -6.429 -19.752 1.00 94.31 291 PHE A C 1
ATOM 2265 O O . PHE A 1 291 ? 1.979 -6.743 -20.633 1.00 94.31 291 PHE A O 1
ATOM 2272 N N . LEU A 1 292 ? 3.315 -5.211 -19.680 1.00 91.50 292 LEU A N 1
ATOM 2273 C CA . LEU A 1 292 ? 3.001 -4.133 -20.621 1.00 91.50 292 LEU A CA 1
ATOM 2274 C C . LEU A 1 292 ? 3.471 -4.470 -22.046 1.00 91.50 292 LEU A C 1
ATOM 2276 O O . LEU A 1 292 ? 2.688 -4.350 -22.987 1.00 91.50 292 LEU A O 1
ATOM 2280 N N . LEU A 1 293 ? 4.692 -4.992 -22.208 1.00 92.25 293 LEU A N 1
ATOM 2281 C CA . LEU A 1 293 ? 5.220 -5.437 -23.508 1.00 92.25 293 LEU A CA 1
ATOM 2282 C C . LEU A 1 293 ? 4.421 -6.616 -24.089 1.00 92.25 293 LEU A C 1
ATOM 2284 O O . LEU A 1 293 ? 4.193 -6.682 -25.294 1.00 92.25 293 LEU A O 1
ATOM 2288 N N . ASP A 1 294 ? 3.949 -7.541 -23.248 1.00 93.06 294 ASP A N 1
ATOM 2289 C CA . ASP A 1 294 ? 3.053 -8.632 -23.664 1.00 93.06 294 ASP A CA 1
ATOM 2290 C C . ASP A 1 294 ? 1.670 -8.135 -24.103 1.00 93.06 294 ASP A C 1
ATOM 2292 O O . ASP A 1 294 ? 0.988 -8.806 -24.878 1.00 93.06 294 ASP A O 1
ATOM 2296 N N . ARG A 1 295 ? 1.256 -6.958 -23.625 1.00 92.69 295 ARG A N 1
ATOM 2297 C CA . ARG A 1 295 ? 0.029 -6.266 -24.041 1.00 92.69 295 ARG A CA 1
ATOM 2298 C C . ARG A 1 295 ? 0.252 -5.280 -25.189 1.00 92.69 295 ARG A C 1
ATOM 2300 O O . ARG A 1 295 ? -0.691 -4.589 -25.558 1.00 92.69 295 ARG A O 1
ATOM 2307 N N . GLY A 1 296 ? 1.443 -5.279 -25.790 1.00 89.69 296 GLY A N 1
ATOM 2308 C CA . GLY A 1 296 ? 1.742 -4.519 -26.999 1.00 89.69 296 GLY A CA 1
ATOM 2309 C C . GLY A 1 296 ? 2.257 -3.102 -26.768 1.00 89.69 296 GLY A C 1
ATOM 2310 O O . GLY A 1 296 ? 2.224 -2.337 -27.721 1.00 89.69 296 GLY A O 1
ATOM 2311 N N . ALA A 1 297 ? 2.730 -2.763 -25.560 1.00 90.12 297 ALA A N 1
ATOM 2312 C CA . ALA A 1 297 ? 3.443 -1.504 -25.329 1.00 90.12 297 ALA A CA 1
ATOM 2313 C C . ALA A 1 297 ? 4.616 -1.369 -26.309 1.00 90.12 297 ALA A C 1
ATOM 2315 O O . ALA A 1 297 ? 5.418 -2.304 -26.428 1.00 90.12 297 ALA A O 1
ATOM 2316 N N . ASP A 1 298 ? 4.748 -0.221 -26.968 1.00 86.62 298 ASP A N 1
ATOM 2317 C CA . ASP A 1 298 ? 5.898 0.048 -27.824 1.00 86.62 298 ASP A CA 1
ATOM 2318 C C . ASP A 1 298 ? 7.127 0.378 -26.952 1.00 86.62 298 ASP A C 1
ATOM 2320 O O . ASP A 1 298 ? 7.143 1.383 -26.235 1.00 86.62 298 ASP A O 1
ATOM 2324 N N . PRO A 1 299 ? 8.199 -0.440 -26.995 1.00 85.62 299 PRO A N 1
ATOM 2325 C CA . PRO A 1 299 ? 9.403 -0.193 -26.208 1.00 85.62 299 PRO A CA 1
ATOM 2326 C C . PRO A 1 299 ? 10.139 1.100 -26.581 1.00 85.62 299 PRO A C 1
ATOM 2328 O O . PRO A 1 299 ? 11.003 1.538 -25.821 1.00 85.62 299 PRO A O 1
ATOM 2331 N N . ASN A 1 300 ? 9.817 1.697 -27.730 1.00 80.19 300 ASN A N 1
ATOM 2332 C CA . ASN A 1 300 ? 10.398 2.943 -28.223 1.00 80.19 300 ASN A CA 1
ATOM 2333 C C . ASN A 1 300 ? 9.471 4.151 -28.008 1.00 80.19 300 ASN A C 1
ATOM 2335 O O . ASN A 1 300 ? 9.800 5.259 -28.438 1.00 80.19 300 ASN A O 1
ATOM 2339 N N . ASN A 1 301 ? 8.321 3.954 -27.354 1.00 75.12 301 ASN A N 1
ATOM 2340 C CA . ASN A 1 301 ? 7.364 5.006 -27.037 1.00 75.12 301 ASN A CA 1
ATOM 2341 C C . ASN A 1 301 ? 7.848 5.848 -25.845 1.00 75.12 301 ASN A C 1
ATOM 2343 O O . ASN A 1 301 ? 7.434 5.678 -24.693 1.00 75.12 301 ASN A O 1
ATOM 2347 N N . GLY A 1 302 ? 8.782 6.747 -26.151 1.00 63.78 302 GLY A N 1
ATOM 2348 C CA . GLY A 1 302 ? 9.332 7.770 -25.272 1.00 63.78 302 GLY A CA 1
ATOM 2349 C C . GLY A 1 302 ? 9.719 9.009 -26.081 1.00 63.78 302 GLY A C 1
ATOM 2350 O O . GLY A 1 302 ? 9.877 8.956 -27.303 1.00 63.78 302 GLY A O 1
ATOM 2351 N N . TYR A 1 303 ? 9.851 10.155 -25.415 1.00 57.53 303 TYR A N 1
ATOM 2352 C CA . TYR A 1 303 ? 10.281 11.380 -26.088 1.00 57.53 303 TYR A CA 1
ATOM 2353 C C . TYR A 1 303 ? 11.756 11.253 -26.501 1.00 57.53 303 TYR A C 1
ATOM 2355 O O . TYR A 1 303 ? 12.597 10.899 -25.681 1.00 57.53 303 TYR A O 1
ATOM 2363 N N . ALA A 1 304 ? 12.085 11.594 -27.751 1.00 46.88 304 ALA A N 1
ATOM 2364 C CA . ALA A 1 304 ? 13.434 11.483 -28.328 1.00 46.88 304 ALA A CA 1
ATOM 2365 C C . ALA A 1 304 ? 14.502 12.406 -27.689 1.00 46.88 304 ALA A C 1
ATOM 2367 O O . ALA A 1 304 ? 15.643 12.437 -28.140 1.00 46.88 304 ALA A O 1
ATOM 2368 N N . LEU A 1 305 ? 14.147 13.162 -26.645 1.00 46.91 305 LEU A N 1
ATOM 2369 C CA . LEU A 1 305 ? 15.064 13.978 -25.850 1.00 46.91 305 LEU A CA 1
ATOM 2370 C C . LEU A 1 305 ? 15.590 13.151 -24.667 1.00 46.91 305 LEU A C 1
ATOM 2372 O O . LEU A 1 305 ? 15.168 13.377 -23.540 1.00 46.91 305 LEU A O 1
ATOM 2376 N N . GLY A 1 306 ? 16.462 12.179 -24.964 1.00 51.53 306 GLY A N 1
ATOM 2377 C CA . GLY A 1 306 ? 17.499 11.586 -24.093 1.00 51.53 306 GLY A CA 1
ATOM 2378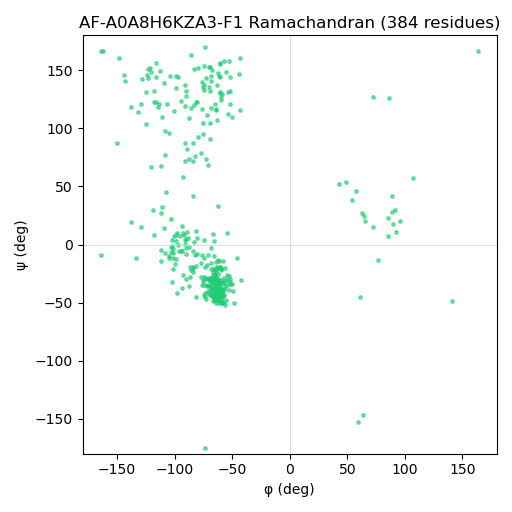 C C . GLY A 1 306 ? 17.099 10.865 -22.795 1.00 51.53 306 GLY A C 1
ATOM 2379 O O . GLY A 1 306 ? 17.597 9.774 -22.536 1.00 51.53 306 GLY A O 1
ATOM 2380 N N . ASP A 1 307 ? 16.196 11.426 -21.993 1.00 51.91 307 ASP A N 1
ATOM 2381 C CA . ASP A 1 307 ? 16.046 11.090 -20.574 1.00 51.91 307 ASP A CA 1
ATOM 2382 C C . ASP A 1 307 ? 14.782 10.290 -20.252 1.00 51.91 307 ASP A C 1
ATOM 2384 O O . ASP A 1 307 ? 14.604 9.866 -19.113 1.00 51.91 307 ASP A O 1
ATOM 2388 N N . TYR A 1 308 ? 13.872 10.092 -21.207 1.00 55.84 308 TYR A N 1
ATOM 2389 C CA . TYR A 1 308 ? 12.546 9.500 -20.954 1.00 55.84 308 TYR A CA 1
ATOM 2390 C C . TYR A 1 308 ? 12.302 8.186 -21.700 1.00 55.84 308 TYR A C 1
ATOM 2392 O O . TYR A 1 308 ? 11.194 7.658 -21.680 1.00 55.84 308 TYR A O 1
ATOM 2400 N N . GLU A 1 309 ? 13.321 7.633 -22.352 1.00 75.62 309 GLU A N 1
ATOM 2401 C CA . GLU A 1 309 ? 13.219 6.335 -23.011 1.00 75.62 309 GLU A CA 1
ATOM 2402 C C . GLU A 1 309 ? 13.264 5.189 -21.985 1.00 75.62 309 GLU A C 1
ATOM 2404 O O . GLU A 1 309 ? 14.050 5.214 -21.032 1.00 75.62 309 GLU A O 1
ATOM 2409 N N . ALA A 1 310 ? 12.443 4.154 -22.192 1.00 81.62 310 ALA A N 1
ATOM 2410 C CA . ALA A 1 310 ? 12.360 2.996 -21.299 1.00 81.62 310 ALA A CA 1
ATOM 2411 C C . ALA A 1 310 ? 13.727 2.311 -21.102 1.00 81.62 310 ALA A C 1
ATOM 2413 O O . ALA A 1 310 ? 14.075 1.924 -19.984 1.00 81.62 310 ALA A O 1
ATOM 2414 N N . LEU A 1 311 ? 14.533 2.228 -22.169 1.00 85.06 311 LEU A N 1
ATOM 2415 C CA . LEU A 1 311 ? 15.885 1.665 -22.124 1.00 85.06 311 LEU A CA 1
ATOM 2416 C C . LEU A 1 311 ? 16.824 2.478 -21.242 1.00 85.06 311 LEU A C 1
ATOM 2418 O O . LEU A 1 311 ? 17.512 1.909 -20.399 1.00 85.06 311 LEU A O 1
ATOM 2422 N N . VAL A 1 312 ? 16.829 3.802 -21.407 1.00 80.50 312 VAL A N 1
ATOM 2423 C CA . VAL A 1 312 ? 17.684 4.691 -20.615 1.00 80.50 312 VAL A CA 1
ATOM 2424 C C . VAL A 1 312 ? 17.278 4.631 -19.143 1.00 80.50 312 VAL A C 1
ATOM 2426 O O . VAL A 1 312 ? 18.147 4.479 -18.295 1.00 80.50 312 VAL A O 1
ATOM 2429 N N . ARG A 1 313 ? 15.981 4.610 -18.811 1.00 82.19 313 ARG A N 1
ATOM 2430 C CA . ARG A 1 313 ? 15.509 4.479 -17.415 1.00 82.19 313 ARG A CA 1
ATOM 2431 C C . ARG A 1 313 ? 15.819 3.132 -16.771 1.00 82.19 313 ARG A C 1
ATOM 2433 O O . ARG A 1 313 ? 16.064 3.081 -15.571 1.00 82.19 313 ARG A O 1
ATOM 2440 N N . ALA A 1 314 ? 15.850 2.052 -17.548 1.00 85.62 314 ALA A N 1
ATOM 2441 C CA . ALA A 1 314 ? 16.297 0.751 -17.050 1.00 85.62 314 ALA A CA 1
ATOM 2442 C C . ALA A 1 314 ? 17.800 0.738 -16.689 1.00 85.62 314 ALA A C 1
ATOM 2444 O O . ALA A 1 314 ? 18.239 -0.116 -15.914 1.00 85.62 314 ALA A O 1
ATOM 2445 N N . ILE A 1 315 ? 18.580 1.675 -17.242 1.00 82.94 315 ILE A N 1
ATOM 2446 C CA . ILE A 1 315 ? 20.028 1.823 -17.038 1.00 82.94 315 ILE A CA 1
ATOM 2447 C C . ILE A 1 315 ? 20.345 2.882 -15.969 1.00 82.94 315 ILE A C 1
ATOM 2449 O O . ILE A 1 315 ? 21.238 2.668 -15.149 1.00 82.94 315 ILE A O 1
ATOM 2453 N N . VAL A 1 316 ? 19.627 4.008 -16.000 1.00 73.06 316 VAL A N 1
ATOM 2454 C CA . VAL A 1 316 ? 19.876 5.246 -15.253 1.00 73.06 316 VAL A CA 1
ATOM 2455 C C . VAL A 1 316 ? 18.831 5.392 -14.153 1.00 73.06 316 VAL A C 1
ATOM 2457 O O . VAL A 1 316 ? 17.709 5.841 -14.382 1.00 73.06 316 VAL A O 1
ATOM 2460 N N . GLY A 1 317 ? 19.192 4.993 -12.938 1.00 69.88 317 GLY A N 1
ATOM 2461 C CA . GLY A 1 317 ? 18.346 5.163 -11.761 1.00 69.88 317 GLY A CA 1
ATOM 2462 C C . GLY A 1 317 ? 18.789 4.297 -10.589 1.00 69.88 317 GLY A C 1
ATOM 2463 O O . GLY A 1 317 ? 19.555 3.348 -10.752 1.00 69.88 317 GLY A O 1
ATOM 2464 N N . SER A 1 318 ? 18.261 4.591 -9.400 1.00 71.06 318 SER A N 1
ATOM 2465 C CA . SER A 1 318 ? 18.521 3.811 -8.178 1.00 71.06 318 SER A CA 1
ATOM 2466 C C . SER A 1 318 ? 18.064 2.348 -8.283 1.00 71.06 318 SER A C 1
ATOM 2468 O O . 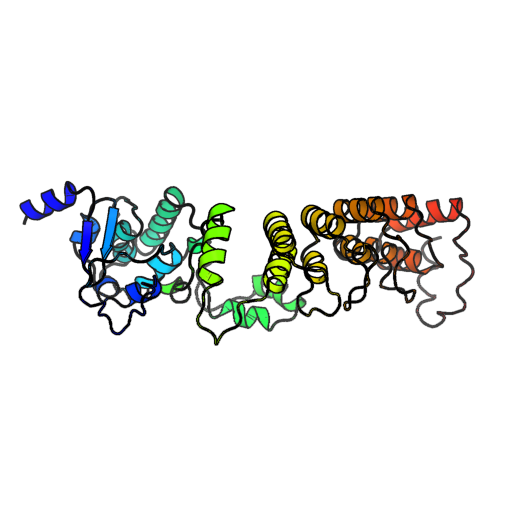SER A 1 318 ? 18.544 1.506 -7.531 1.00 71.06 318 SER A O 1
ATOM 2470 N N . ASN A 1 319 ? 17.172 2.045 -9.235 1.00 76.56 319 ASN A N 1
ATOM 2471 C CA . ASN A 1 319 ? 16.621 0.713 -9.500 1.00 76.56 319 ASN A CA 1
ATOM 2472 C C . ASN A 1 319 ? 17.091 0.124 -10.846 1.00 76.56 319 ASN A C 1
ATOM 2474 O O . ASN A 1 319 ? 16.365 -0.664 -11.457 1.00 76.56 319 ASN A O 1
ATOM 2478 N N . ALA A 1 320 ? 18.272 0.520 -11.339 1.00 82.50 320 ALA A N 1
ATOM 2479 C CA . ALA A 1 320 ? 18.821 0.009 -12.594 1.00 82.50 320 ALA A CA 1
ATOM 2480 C C . ALA A 1 320 ? 18.839 -1.532 -12.623 1.00 82.50 320 ALA A C 1
ATOM 2482 O O . ALA A 1 320 ? 19.292 -2.182 -11.678 1.00 82.50 320 ALA A O 1
ATOM 2483 N N . SER A 1 321 ? 18.359 -2.123 -13.719 1.00 85.50 321 SER A N 1
ATOM 2484 C CA . SER A 1 321 ? 18.127 -3.568 -13.814 1.00 85.50 321 SER A CA 1
ATOM 2485 C C . SER A 1 321 ? 18.587 -4.124 -15.155 1.00 85.50 321 SER A C 1
ATOM 2487 O O . SER A 1 321 ? 18.056 -3.781 -16.212 1.00 85.50 321 SER A O 1
ATOM 2489 N N . LEU A 1 322 ? 19.558 -5.039 -15.105 1.00 88.50 322 LEU A N 1
ATOM 2490 C CA . LEU A 1 322 ? 20.034 -5.756 -16.291 1.00 88.50 322 LEU A CA 1
ATOM 2491 C C . LEU A 1 322 ? 18.928 -6.609 -16.917 1.00 88.50 322 LEU A C 1
ATOM 2493 O O . LEU A 1 322 ? 18.831 -6.658 -18.138 1.00 88.50 322 LEU A O 1
ATOM 2497 N N . ASP A 1 323 ? 18.057 -7.202 -16.099 1.00 90.00 323 ASP A N 1
ATOM 2498 C CA . ASP A 1 323 ? 16.934 -8.012 -16.577 1.00 90.00 323 ASP A CA 1
ATOM 2499 C C . ASP A 1 323 ? 15.938 -7.170 -17.387 1.00 90.00 323 ASP A C 1
ATOM 2501 O O . ASP A 1 323 ? 15.398 -7.643 -18.387 1.00 90.00 323 ASP A O 1
ATOM 2505 N N . LEU A 1 324 ? 15.710 -5.909 -16.993 1.00 89.62 324 LEU A N 1
ATOM 2506 C CA . LEU A 1 324 ? 14.906 -4.970 -17.781 1.00 89.62 324 LEU A CA 1
ATOM 2507 C C . LEU A 1 324 ? 15.585 -4.617 -19.104 1.00 89.62 324 LEU A C 1
ATOM 2509 O O . LEU A 1 324 ? 14.918 -4.599 -20.136 1.00 89.62 324 LEU A O 1
ATOM 2513 N N . VAL A 1 325 ? 16.897 -4.366 -19.090 1.00 89.62 325 VAL A N 1
ATOM 2514 C CA . VAL A 1 325 ? 17.663 -4.078 -20.311 1.00 89.62 325 VAL A CA 1
ATOM 2515 C C . VAL A 1 325 ? 17.588 -5.260 -21.281 1.00 89.62 325 VAL A C 1
ATOM 2517 O O . VAL A 1 325 ? 17.295 -5.069 -22.458 1.00 89.62 325 VAL A O 1
ATOM 2520 N N . GLU A 1 326 ? 17.780 -6.491 -20.802 1.00 90.12 326 GLU A N 1
ATOM 2521 C CA . GLU A 1 326 ? 17.641 -7.694 -21.629 1.00 90.12 326 GLU A CA 1
ATOM 2522 C C . GLU A 1 326 ? 16.218 -7.866 -22.173 1.00 90.12 326 GLU A C 1
ATOM 2524 O O . GLU A 1 326 ? 16.044 -8.175 -23.354 1.00 90.12 326 GLU A O 1
ATOM 2529 N N . LEU A 1 327 ? 15.202 -7.644 -21.333 1.00 91.75 327 LEU A N 1
ATOM 2530 C CA . LEU A 1 327 ? 13.793 -7.738 -21.709 1.00 91.75 327 LEU A CA 1
ATOM 2531 C C . LEU A 1 327 ? 13.431 -6.741 -22.819 1.00 91.75 327 LEU A C 1
ATOM 2533 O O . LEU A 1 327 ? 12.785 -7.127 -23.792 1.00 91.75 327 LEU A O 1
ATOM 2537 N N . LEU A 1 328 ? 13.853 -5.483 -22.682 1.00 89.00 328 LEU A N 1
ATOM 2538 C CA . LEU A 1 328 ? 13.605 -4.418 -23.654 1.00 89.00 328 LEU A CA 1
ATOM 2539 C C . LEU A 1 328 ? 14.297 -4.719 -24.991 1.00 89.00 328 LEU A C 1
ATOM 2541 O O . LEU A 1 328 ? 13.641 -4.768 -26.033 1.00 89.00 328 LEU A O 1
ATOM 2545 N N . LEU A 1 329 ? 15.591 -5.058 -24.960 1.00 86.81 329 LEU A N 1
ATOM 2546 C CA . LEU A 1 329 ? 16.345 -5.436 -26.162 1.00 86.81 329 LEU A CA 1
ATOM 2547 C C . LEU A 1 329 ? 15.713 -6.642 -26.880 1.00 86.81 329 LEU A C 1
ATOM 2549 O O . LEU A 1 329 ? 15.564 -6.635 -28.100 1.00 86.81 329 LEU A O 1
ATOM 2553 N N . ALA A 1 330 ? 15.257 -7.653 -26.133 1.00 88.00 330 ALA A N 1
ATOM 2554 C CA . ALA A 1 330 ? 14.569 -8.813 -26.700 1.00 88.00 330 ALA A CA 1
ATOM 2555 C C . ALA A 1 330 ? 13.214 -8.474 -27.351 1.00 88.00 330 ALA A C 1
ATOM 2557 O O . ALA A 1 330 ? 12.733 -9.241 -28.188 1.00 88.00 330 ALA A O 1
ATOM 2558 N N . ARG A 1 331 ? 12.590 -7.353 -26.971 1.00 87.62 331 ARG A N 1
ATOM 2559 C CA . ARG A 1 331 ? 11.294 -6.884 -27.487 1.00 87.62 331 ARG A CA 1
ATOM 2560 C C . ARG A 1 331 ? 11.420 -5.832 -28.589 1.00 87.62 331 ARG A C 1
ATOM 2562 O O . ARG A 1 331 ? 10.402 -5.313 -29.029 1.00 87.62 331 ARG A O 1
ATOM 2569 N N . GLY A 1 332 ? 12.631 -5.600 -29.098 1.00 80.12 332 GLY A N 1
ATOM 2570 C CA . GLY A 1 332 ? 12.859 -4.770 -30.281 1.00 80.12 332 GLY A CA 1
ATOM 2571 C C . GLY A 1 332 ? 13.064 -3.289 -29.980 1.00 80.12 332 GLY A C 1
ATOM 2572 O O . GLY A 1 332 ? 12.755 -2.454 -30.828 1.00 80.12 332 GLY A O 1
ATOM 2573 N N . THR A 1 333 ? 13.581 -2.948 -28.796 1.00 79.38 333 THR A N 1
ATOM 2574 C CA . THR A 1 333 ? 14.074 -1.588 -28.556 1.00 79.38 333 THR A CA 1
ATOM 2575 C C . THR A 1 333 ? 15.215 -1.255 -29.512 1.00 79.38 333 THR A C 1
ATOM 2577 O O . THR A 1 333 ? 16.178 -2.018 -29.635 1.00 79.38 333 THR A O 1
ATOM 2580 N N . VAL A 1 334 ? 15.117 -0.103 -30.168 1.00 71.69 334 VAL A N 1
ATOM 2581 C CA . VAL A 1 334 ? 16.162 0.427 -31.040 1.00 71.69 334 VAL A CA 1
ATOM 2582 C C . VAL A 1 334 ? 17.147 1.198 -30.177 1.00 71.69 334 VAL A C 1
ATOM 2584 O O . VAL A 1 334 ? 16.794 2.203 -29.571 1.00 71.69 334 VAL A O 1
ATOM 2587 N N . VAL A 1 335 ? 18.401 0.752 -30.134 1.00 70.19 335 VAL A N 1
ATOM 2588 C CA . VAL A 1 335 ? 19.463 1.507 -29.461 1.00 70.19 335 VAL A CA 1
ATOM 2589 C C . VAL A 1 335 ? 19.839 2.677 -30.371 1.00 70.19 335 VAL A C 1
ATOM 2591 O O . VAL A 1 335 ? 20.601 2.498 -31.314 1.00 70.19 335 VAL A O 1
ATOM 2594 N N . LYS A 1 336 ? 19.252 3.856 -30.142 1.00 64.75 336 LYS A N 1
ATOM 2595 C CA . LYS A 1 336 ? 19.517 5.047 -30.962 1.00 64.75 336 LYS A CA 1
ATOM 2596 C C . LYS A 1 336 ? 20.786 5.766 -30.497 1.00 64.75 336 LYS A C 1
ATOM 2598 O O . LYS A 1 336 ? 20.855 6.239 -29.361 1.00 64.75 336 LYS A O 1
ATOM 2603 N N . GLY A 1 337 ? 21.763 5.890 -31.397 1.00 63.44 337 GLY A N 1
ATOM 2604 C CA . GLY A 1 337 ? 23.000 6.642 -31.172 1.00 63.44 337 GLY A CA 1
ATOM 2605 C C . GLY A 1 337 ? 23.823 6.138 -29.980 1.00 63.44 337 GLY A C 1
ATOM 2606 O O . GLY A 1 337 ? 23.772 4.968 -29.598 1.00 63.44 337 GLY A O 1
ATOM 2607 N N . THR A 1 338 ? 24.595 7.036 -29.367 1.00 66.44 338 THR A N 1
ATOM 2608 C CA . THR A 1 338 ? 25.481 6.719 -28.232 1.00 66.44 338 THR A CA 1
ATOM 2609 C C . THR A 1 338 ? 24.852 6.973 -26.857 1.00 66.44 338 THR A C 1
ATOM 2611 O O . THR A 1 338 ? 25.442 6.583 -25.852 1.00 66.44 338 THR A O 1
ATOM 2614 N N . GLY A 1 339 ? 23.644 7.548 -26.778 1.00 72.69 339 GLY A N 1
ATOM 2615 C CA . GLY A 1 339 ? 23.025 8.011 -25.525 1.00 72.69 339 GLY A CA 1
ATOM 2616 C C . GLY A 1 339 ? 22.888 6.932 -24.444 1.00 72.69 339 GLY A C 1
ATOM 2617 O O . GLY A 1 339 ? 23.391 7.101 -23.336 1.00 72.69 339 GLY A O 1
ATOM 2618 N N . ALA A 1 340 ? 22.301 5.775 -24.770 1.00 76.56 340 ALA A N 1
ATOM 2619 C CA . ALA A 1 340 ? 22.164 4.668 -23.814 1.00 76.56 340 ALA A CA 1
ATOM 2620 C C . ALA A 1 340 ? 23.521 4.080 -23.374 1.00 76.56 340 ALA A C 1
ATOM 2622 O O . ALA A 1 340 ? 23.664 3.609 -22.244 1.00 76.56 340 ALA A O 1
ATOM 2623 N N . LEU A 1 341 ? 24.529 4.113 -24.255 1.00 78.44 341 LEU A N 1
ATOM 2624 C CA . LEU A 1 341 ? 25.878 3.625 -23.962 1.00 78.44 341 LEU A CA 1
ATOM 2625 C C . LEU A 1 341 ? 26.641 4.596 -23.050 1.00 78.44 341 LEU A C 1
ATOM 2627 O O . LEU A 1 341 ? 27.272 4.151 -22.091 1.00 78.44 341 LEU A O 1
ATOM 2631 N N . ILE A 1 342 ? 26.550 5.901 -23.328 1.00 75.75 342 ILE A N 1
ATOM 2632 C CA . ILE A 1 342 ? 27.103 6.974 -22.492 1.00 75.75 342 ILE A CA 1
ATOM 2633 C C . ILE A 1 342 ? 26.480 6.893 -21.102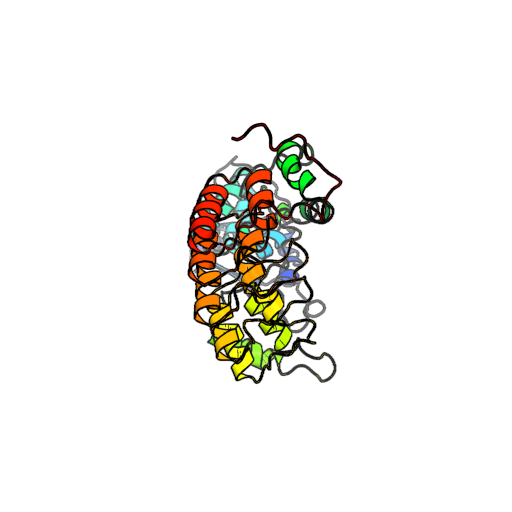 1.00 75.75 342 ILE A C 1
ATOM 2635 O O . ILE A 1 342 ? 27.206 6.793 -20.119 1.00 75.75 342 ILE A O 1
ATOM 2639 N N . ALA A 1 343 ? 25.155 6.797 -21.022 1.00 79.12 343 ALA A N 1
ATOM 2640 C CA . ALA A 1 343 ? 24.447 6.705 -19.757 1.00 79.12 343 ALA A CA 1
ATOM 2641 C C . ALA A 1 343 ? 24.847 5.454 -18.945 1.00 79.12 343 ALA A C 1
ATOM 2643 O O . ALA A 1 343 ? 25.095 5.524 -17.741 1.00 79.12 343 ALA A O 1
ATOM 2644 N N . ALA A 1 344 ? 25.008 4.297 -19.597 1.00 83.75 344 ALA A N 1
ATOM 2645 C CA . ALA A 1 344 ? 25.510 3.095 -18.930 1.00 83.75 344 ALA A CA 1
ATOM 2646 C C . ALA A 1 344 ? 26.945 3.268 -18.397 1.00 83.75 344 ALA A C 1
ATOM 2648 O O . ALA A 1 344 ? 27.268 2.745 -17.328 1.00 83.75 344 ALA A O 1
ATOM 2649 N N . ALA A 1 345 ? 27.801 3.993 -19.123 1.00 82.50 345 ALA A N 1
ATOM 2650 C CA . ALA A 1 345 ? 29.176 4.267 -18.720 1.00 82.50 345 ALA A CA 1
ATOM 2651 C C . ALA A 1 345 ? 29.260 5.289 -17.573 1.00 82.50 345 ALA A C 1
ATOM 2653 O O . ALA A 1 345 ? 29.976 5.042 -16.601 1.00 82.50 345 ALA A O 1
ATOM 2654 N N . GLU A 1 346 ? 28.504 6.387 -17.644 1.00 78.56 346 GLU A N 1
ATOM 2655 C CA . GLU A 1 346 ? 28.435 7.427 -16.606 1.00 78.56 346 GLU A CA 1
ATOM 2656 C C . GLU A 1 346 ? 27.987 6.863 -15.256 1.00 78.56 346 GLU A C 1
ATOM 2658 O O . GLU A 1 346 ? 28.544 7.212 -14.215 1.00 78.56 346 GLU A O 1
ATOM 2663 N N . HIS A 1 347 ? 27.040 5.924 -15.278 1.00 80.31 347 HIS A N 1
ATOM 2664 C CA . HIS A 1 347 ? 26.528 5.258 -14.081 1.00 80.31 347 HIS A CA 1
ATOM 2665 C C . HIS A 1 347 ? 27.319 3.999 -13.681 1.00 80.31 347 HIS A C 1
ATOM 2667 O O . HIS A 1 347 ? 26.926 3.287 -12.757 1.00 80.31 347 HIS A O 1
ATOM 2673 N N . GLY A 1 348 ? 28.436 3.696 -14.356 1.00 83.69 348 GLY A N 1
ATOM 2674 C CA . GLY A 1 348 ? 29.301 2.558 -14.027 1.00 83.69 348 GLY A CA 1
ATOM 2675 C C . GLY A 1 348 ? 28.650 1.181 -14.227 1.00 83.69 348 GLY A C 1
ATOM 2676 O O . GLY A 1 348 ? 29.116 0.185 -13.668 1.00 83.69 348 GLY A O 1
ATOM 2677 N N . ASN A 1 349 ? 27.583 1.090 -15.026 1.00 83.69 349 ASN A N 1
ATOM 2678 C CA . ASN A 1 349 ? 26.838 -0.142 -15.265 1.00 83.69 349 ASN A CA 1
ATOM 2679 C C . ASN A 1 349 ? 27.520 -1.001 -16.344 1.00 83.69 349 ASN A C 1
ATOM 2681 O O . ASN A 1 349 ? 27.083 -1.097 -17.494 1.00 83.69 349 ASN A O 1
ATOM 2685 N N . LEU A 1 350 ? 28.613 -1.666 -15.954 1.00 85.31 350 LEU A N 1
ATOM 2686 C CA . LEU A 1 350 ? 29.411 -2.515 -16.847 1.00 85.31 350 LEU A CA 1
ATOM 2687 C C . LEU A 1 350 ? 28.588 -3.634 -17.513 1.00 85.31 350 LEU A C 1
ATOM 2689 O O . LEU A 1 350 ? 28.889 -4.033 -18.640 1.00 85.31 350 LEU A O 1
ATOM 2693 N N . GLY A 1 351 ? 27.563 -4.156 -16.833 1.00 85.44 351 GLY A N 1
ATOM 2694 C CA . GLY A 1 351 ? 26.672 -5.174 -17.391 1.00 85.44 351 GLY A CA 1
ATOM 2695 C C . GLY A 1 351 ? 25.859 -4.634 -18.569 1.00 85.44 351 GLY A C 1
ATOM 2696 O O . GLY A 1 351 ? 25.852 -5.249 -19.637 1.00 85.44 351 GLY A O 1
ATOM 2697 N N . ALA A 1 352 ? 25.258 -3.452 -18.408 1.00 84.94 352 ALA A N 1
ATOM 2698 C CA . ALA A 1 352 ? 24.482 -2.800 -19.458 1.00 84.94 352 ALA A CA 1
ATOM 2699 C C . ALA A 1 352 ? 25.369 -2.436 -20.655 1.00 84.94 352 ALA A C 1
ATOM 2701 O O . ALA A 1 352 ? 25.008 -2.745 -21.788 1.00 84.94 352 ALA A O 1
ATOM 2702 N N . VAL A 1 353 ? 26.580 -1.908 -20.421 1.00 85.56 353 VAL A N 1
ATOM 2703 C CA . VAL A 1 353 ? 27.562 -1.629 -21.489 1.00 85.56 353 VAL A CA 1
ATOM 2704 C C . VAL A 1 353 ? 27.851 -2.884 -22.319 1.00 85.56 353 VAL A C 1
ATOM 2706 O O . VAL A 1 353 ? 27.812 -2.853 -23.550 1.00 85.56 353 VAL A O 1
ATOM 2709 N N . ARG A 1 354 ? 28.108 -4.026 -21.665 1.00 86.19 354 ARG A N 1
ATOM 2710 C CA . ARG A 1 354 ? 28.384 -5.291 -22.367 1.00 86.19 354 ARG A CA 1
ATOM 2711 C C . ARG A 1 354 ? 27.182 -5.781 -23.171 1.00 86.19 354 ARG A C 1
ATOM 2713 O O . ARG A 1 354 ? 27.372 -6.271 -24.286 1.00 86.19 354 ARG A O 1
ATOM 2720 N N . LEU A 1 355 ? 25.974 -5.671 -22.618 1.00 86.19 355 LEU A N 1
ATOM 2721 C CA . LEU A 1 355 ? 24.740 -6.079 -23.291 1.00 86.19 355 LEU A CA 1
ATOM 2722 C C . LEU A 1 355 ? 24.445 -5.211 -24.515 1.00 86.19 355 LEU A C 1
ATOM 2724 O O . LEU A 1 355 ? 24.225 -5.760 -25.594 1.00 86.19 355 LEU A O 1
ATOM 2728 N N . LEU A 1 356 ? 24.529 -3.887 -24.376 1.00 82.81 356 LEU A N 1
ATOM 2729 C CA . LEU A 1 356 ? 24.315 -2.934 -25.465 1.00 82.81 356 LEU A CA 1
ATOM 2730 C C . LEU A 1 356 ? 25.317 -3.151 -26.604 1.00 82.81 356 LEU A C 1
ATOM 2732 O O . LEU A 1 356 ? 24.907 -3.297 -27.751 1.00 82.81 356 LEU A O 1
ATOM 2736 N N . LEU A 1 357 ? 26.616 -3.289 -26.305 1.00 81.56 357 LEU A N 1
ATOM 2737 C CA . LEU A 1 357 ? 27.638 -3.565 -27.325 1.00 81.56 357 LEU A CA 1
ATOM 2738 C C . LEU A 1 357 ? 27.421 -4.912 -28.025 1.00 81.56 357 LEU A C 1
ATOM 2740 O O . LEU A 1 357 ? 27.637 -5.032 -29.230 1.00 81.56 357 LEU A O 1
ATOM 2744 N N . LYS A 1 358 ? 27.005 -5.947 -27.287 1.00 82.69 358 LYS A N 1
ATOM 2745 C CA . LYS A 1 358 ? 26.691 -7.260 -27.866 1.00 82.69 358 LYS A CA 1
ATOM 2746 C C . LYS A 1 358 ? 25.468 -7.186 -28.782 1.00 82.69 358 LYS A C 1
ATOM 2748 O O . LYS A 1 358 ? 25.462 -7.839 -29.824 1.00 82.69 358 LYS A O 1
ATOM 2753 N N . HIS A 1 359 ? 24.451 -6.422 -28.389 1.00 79.00 359 HIS A N 1
ATOM 2754 C CA . HIS A 1 359 ? 23.220 -6.264 -29.152 1.00 79.00 359 HIS A CA 1
ATOM 2755 C C . HIS A 1 359 ? 23.430 -5.397 -30.396 1.00 79.00 359 HIS A C 1
ATOM 2757 O O . HIS A 1 359 ? 23.087 -5.821 -31.493 1.00 79.00 359 HIS A O 1
ATOM 2763 N N . GLY A 1 360 ? 24.093 -4.249 -30.269 1.00 71.38 360 GLY A N 1
ATOM 2764 C CA . GLY A 1 360 ? 24.335 -3.364 -31.405 1.00 71.38 360 GLY A CA 1
ATOM 2765 C C . GLY A 1 360 ? 25.342 -3.908 -32.421 1.00 71.38 360 GLY A C 1
ATOM 2766 O O . GLY A 1 360 ? 25.164 -3.698 -33.613 1.00 71.38 360 GLY A O 1
ATOM 2767 N N . LYS A 1 361 ? 26.318 -4.739 -32.012 1.00 67.12 361 LYS A N 1
ATOM 2768 C CA . LYS A 1 361 ? 27.128 -5.536 -32.964 1.00 67.12 361 LYS A CA 1
ATOM 2769 C C . LYS A 1 361 ? 26.298 -6.535 -33.777 1.00 67.12 361 LYS A C 1
ATOM 2771 O O . LYS A 1 361 ? 26.739 -6.969 -34.837 1.00 67.12 361 LYS A O 1
ATOM 2776 N N . ARG A 1 362 ? 25.147 -6.968 -33.253 1.00 64.44 362 ARG A N 1
ATOM 2777 C CA . ARG A 1 362 ? 24.266 -7.948 -33.899 1.00 64.44 362 ARG A CA 1
ATOM 2778 C C . ARG A 1 362 ? 23.275 -7.282 -34.850 1.00 64.44 362 ARG A C 1
ATOM 2780 O O . ARG A 1 362 ? 22.944 -7.895 -35.860 1.00 64.44 362 ARG A O 1
ATOM 2787 N N . THR A 1 363 ? 22.788 -6.090 -34.512 1.00 63.03 363 THR A N 1
ATOM 2788 C CA . THR A 1 363 ? 21.796 -5.363 -35.317 1.00 63.03 363 THR A CA 1
ATOM 2789 C C . THR A 1 363 ? 22.430 -4.396 -36.317 1.00 63.03 363 THR A C 1
ATOM 2791 O O . THR A 1 363 ? 21.867 -4.196 -37.385 1.00 63.03 363 THR A O 1
ATOM 2794 N N . GLY A 1 364 ? 23.638 -3.897 -36.034 1.00 62.50 364 GLY A N 1
ATOM 2795 C CA . GLY A 1 364 ? 24.344 -2.922 -36.869 1.00 62.50 364 GLY A CA 1
ATOM 2796 C C . GLY A 1 364 ? 23.957 -1.467 -36.594 1.00 62.50 364 GLY A C 1
ATOM 2797 O O . GLY A 1 364 ? 24.415 -0.598 -37.317 1.00 62.50 364 GLY A O 1
ATOM 2798 N N . ASP A 1 365 ? 23.161 -1.205 -35.553 1.00 57.69 365 ASP A N 1
ATOM 2799 C CA . ASP A 1 365 ? 22.581 0.123 -35.275 1.00 57.69 365 ASP A CA 1
ATOM 2800 C C . ASP A 1 365 ? 23.483 1.039 -34.422 1.00 57.69 365 ASP A C 1
ATOM 2802 O O . ASP A 1 365 ? 23.112 2.168 -34.110 1.00 57.69 365 ASP A O 1
ATOM 2806 N N . LEU A 1 366 ? 24.653 0.554 -33.987 1.00 59.22 366 LEU A N 1
ATOM 2807 C CA . LEU A 1 366 ? 25.614 1.352 -33.217 1.00 59.22 366 LEU A CA 1
ATOM 2808 C C . LEU A 1 366 ? 26.613 2.044 -34.148 1.00 59.22 366 LEU A C 1
ATOM 2810 O O . LEU A 1 366 ? 27.717 1.535 -34.359 1.00 59.22 366 LEU A O 1
ATOM 2814 N N . ASP A 1 367 ? 26.255 3.230 -34.629 1.00 54.28 367 ASP A N 1
ATOM 2815 C CA . ASP A 1 367 ? 27.202 4.141 -35.273 1.00 54.28 367 ASP A CA 1
ATOM 2816 C C . ASP A 1 367 ? 28.009 4.882 -34.199 1.00 54.28 367 ASP A C 1
ATOM 2818 O O . ASP A 1 367 ? 27.621 5.923 -33.674 1.00 54.28 367 ASP A O 1
ATOM 2822 N N . LEU A 1 368 ? 29.171 4.319 -33.848 1.00 54.66 368 LEU A N 1
ATOM 2823 C CA . LEU A 1 368 ? 30.124 4.929 -32.906 1.00 54.66 368 LEU A CA 1
ATOM 2824 C C . LEU A 1 368 ? 30.791 6.207 -33.459 1.00 54.66 368 LEU A C 1
ATOM 2826 O O . LEU A 1 368 ? 31.582 6.824 -32.750 1.00 54.66 368 LEU A O 1
ATOM 2830 N N . GLU A 1 369 ? 30.497 6.583 -34.708 1.00 46.56 369 GLU A N 1
ATOM 2831 C CA . GLU A 1 369 ? 31.091 7.727 -35.412 1.00 46.56 369 GLU A CA 1
ATOM 2832 C C . GLU A 1 369 ? 30.184 8.975 -35.457 1.00 46.56 369 GLU A C 1
ATOM 2834 O O . GLU A 1 369 ? 30.677 10.062 -35.754 1.00 46.56 369 GLU A O 1
ATOM 2839 N N . GLU A 1 370 ? 28.895 8.892 -35.093 1.00 47.88 370 GLU A N 1
ATOM 2840 C CA . GLU A 1 370 ? 28.017 10.074 -34.994 1.00 47.88 370 GLU A CA 1
ATOM 2841 C C . GLU A 1 370 ? 28.166 10.769 -33.626 1.00 47.88 370 GLU A C 1
ATOM 2843 O O . GLU A 1 370 ? 27.299 10.715 -32.755 1.00 47.88 370 GLU A O 1
ATOM 2848 N N . THR A 1 371 ? 29.300 11.443 -33.415 1.00 43.59 371 THR A N 1
ATOM 2849 C CA . THR A 1 371 ? 29.525 12.341 -32.262 1.00 43.59 371 THR A CA 1
ATOM 2850 C C . THR A 1 371 ? 29.617 13.814 -32.665 1.00 43.59 371 THR A C 1
ATOM 2852 O O . THR A 1 371 ? 30.353 14.570 -32.033 1.00 43.59 371 THR A O 1
ATOM 2855 N N . GLU A 1 372 ? 28.908 14.255 -33.708 1.00 41.75 372 GLU A N 1
ATOM 2856 C CA . GLU A 1 372 ? 29.019 15.652 -34.169 1.00 41.75 372 GLU A CA 1
ATOM 2857 C C . GLU A 1 372 ? 27.952 16.629 -33.645 1.00 41.75 372 GLU A C 1
ATOM 2859 O O . GLU A 1 372 ? 28.141 17.828 -33.820 1.00 41.75 372 GLU A O 1
ATOM 2864 N N . GLU A 1 373 ? 26.911 16.210 -32.908 1.00 40.44 373 GLU A N 1
ATOM 2865 C CA . GLU A 1 373 ? 25.866 17.167 -32.464 1.00 40.44 373 GLU A CA 1
ATOM 2866 C C . GLU A 1 373 ? 25.786 17.474 -30.954 1.00 40.44 373 GLU A C 1
ATOM 2868 O O . GLU A 1 373 ? 25.081 18.399 -30.561 1.00 40.44 373 GLU A O 1
ATOM 2873 N N . TYR A 1 374 ? 26.583 16.817 -30.101 1.00 39.53 374 TYR A N 1
ATOM 2874 C CA . TYR A 1 374 ? 26.698 17.146 -28.660 1.00 39.53 374 TYR A CA 1
ATOM 2875 C C . TYR A 1 374 ? 28.122 17.559 -28.241 1.00 39.53 374 TYR A C 1
ATOM 2877 O O . TYR A 1 374 ? 28.560 17.370 -27.103 1.00 39.53 374 TYR A O 1
ATOM 2885 N N . GLY A 1 375 ? 28.878 18.152 -29.167 1.00 34.88 375 GLY A N 1
ATOM 2886 C CA . GLY A 1 375 ? 30.211 18.684 -28.901 1.00 34.88 375 GLY A CA 1
ATOM 2887 C C . GLY A 1 375 ? 30.183 19.925 -28.004 1.00 34.88 375 GLY A C 1
ATOM 2888 O O . GLY A 1 375 ? 30.131 21.037 -28.516 1.00 34.88 375 GLY A O 1
ATOM 2889 N N . ALA A 1 376 ? 30.279 19.750 -26.681 1.00 34.16 376 ALA A N 1
ATOM 2890 C CA . ALA A 1 376 ? 30.881 20.761 -25.794 1.00 34.16 376 ALA A CA 1
ATOM 2891 C C . ALA A 1 376 ? 31.275 20.284 -24.383 1.00 34.16 376 ALA A C 1
ATOM 2893 O O . ALA A 1 376 ? 31.949 21.044 -23.690 1.00 34.16 376 ALA A O 1
ATOM 2894 N N . TYR A 1 377 ? 30.914 19.080 -23.926 1.00 33.25 377 TYR A N 1
ATOM 2895 C CA . TYR A 1 377 ? 31.308 18.628 -22.586 1.00 33.25 377 TYR A CA 1
ATOM 2896 C C . TYR A 1 377 ? 31.888 17.209 -22.602 1.00 33.25 377 TYR A C 1
ATOM 2898 O O . TYR A 1 377 ? 31.203 16.227 -22.837 1.00 33.25 377 TYR A O 1
ATOM 2906 N N . ASP A 1 378 ? 33.179 17.142 -22.277 1.00 41.62 378 ASP A N 1
ATOM 2907 C CA . ASP A 1 378 ? 33.859 15.980 -21.690 1.00 41.62 378 ASP A CA 1
ATOM 2908 C C . ASP A 1 378 ? 34.484 14.908 -22.614 1.00 41.62 378 ASP A C 1
ATOM 2910 O O . ASP A 1 378 ? 34.548 13.723 -22.297 1.00 41.62 378 ASP A O 1
ATOM 2914 N N . GLN A 1 379 ? 35.140 15.347 -23.692 1.00 35.81 379 GLN A N 1
ATOM 2915 C CA . GLN A 1 379 ? 36.019 14.514 -24.538 1.00 35.81 379 GLN A CA 1
ATOM 2916 C C . GLN A 1 379 ? 37.311 14.014 -23.838 1.00 35.81 379 GLN A C 1
ATOM 2918 O O . GLN A 1 379 ? 38.195 13.470 -24.487 1.00 35.81 379 GLN A O 1
ATOM 2923 N N . ARG A 1 380 ? 37.465 14.193 -22.515 1.00 35.03 380 ARG A N 1
ATOM 2924 C CA . ARG A 1 380 ? 38.680 13.804 -21.765 1.00 35.03 380 ARG A CA 1
ATOM 2925 C C . ARG A 1 380 ? 38.566 12.496 -20.979 1.00 35.03 380 ARG 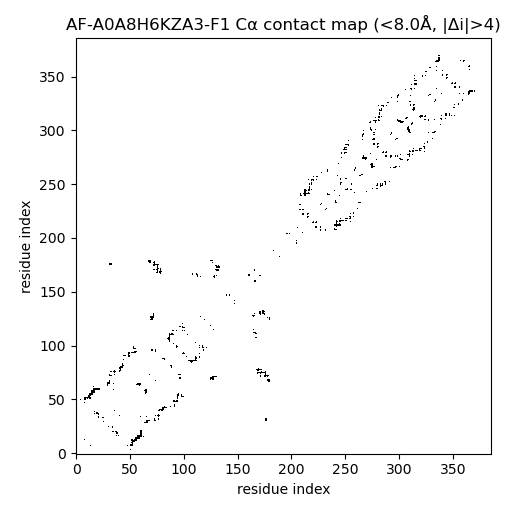A C 1
ATOM 2927 O O . ARG A 1 380 ? 39.565 12.075 -20.402 1.00 35.03 380 ARG A O 1
ATOM 2934 N N . LYS A 1 381 ? 37.400 11.842 -20.939 1.00 39.12 381 LYS A N 1
ATOM 2935 C CA . LYS A 1 381 ? 37.203 10.605 -20.152 1.00 39.12 381 LYS A CA 1
ATOM 2936 C C . LYS A 1 381 ? 37.142 9.305 -20.958 1.00 39.12 381 LYS A C 1
ATOM 2938 O O . LYS A 1 381 ? 37.207 8.239 -20.353 1.00 39.12 381 LYS A O 1
ATOM 2943 N N . LEU A 1 382 ? 37.067 9.365 -22.289 1.00 37.12 382 LEU A N 1
ATOM 2944 C CA . LEU A 1 382 ? 36.939 8.168 -23.135 1.00 37.12 382 LEU A CA 1
ATOM 2945 C C . LEU A 1 382 ? 38.274 7.478 -23.472 1.00 37.12 382 LEU A C 1
ATOM 2947 O O . LEU A 1 382 ? 38.277 6.278 -23.731 1.00 37.12 382 LEU A O 1
ATOM 2951 N N . ASP A 1 383 ? 39.416 8.161 -23.348 1.00 34.84 383 ASP A N 1
ATOM 2952 C CA . ASP A 1 383 ? 40.734 7.583 -23.680 1.00 34.84 383 ASP A CA 1
ATOM 2953 C C . ASP A 1 383 ? 41.270 6.565 -22.645 1.00 34.84 383 ASP A C 1
ATOM 2955 O O . ASP A 1 383 ? 42.389 6.070 -22.771 1.00 34.84 383 ASP A O 1
ATOM 2959 N N . GLY A 1 384 ? 40.498 6.232 -21.604 1.00 35.47 384 GLY A N 1
ATOM 2960 C CA . GLY A 1 384 ? 40.929 5.351 -20.510 1.00 35.47 384 GLY A CA 1
ATOM 2961 C C . GLY A 1 384 ? 40.396 3.914 -20.529 1.00 35.47 384 GLY A C 1
ATOM 2962 O O . GLY A 1 384 ? 40.723 3.164 -19.611 1.00 35.47 384 GLY A O 1
ATOM 2963 N N . VAL A 1 385 ? 39.549 3.524 -21.492 1.00 39.72 385 VAL A N 1
ATOM 2964 C CA . VAL A 1 385 ? 38.807 2.237 -21.440 1.00 39.72 385 VAL A CA 1
ATOM 2965 C C . VAL A 1 385 ? 38.933 1.389 -22.722 1.00 39.72 385 VAL A C 1
ATOM 2967 O O . VAL A 1 385 ? 38.183 0.431 -22.901 1.00 39.72 385 VAL A O 1
ATOM 2970 N N . VAL A 1 386 ? 39.893 1.681 -23.607 1.00 36.66 386 VAL A N 1
ATOM 2971 C CA . VAL A 1 386 ? 40.192 0.812 -24.769 1.00 36.66 386 VAL A CA 1
ATOM 2972 C C . VAL A 1 386 ? 41.093 -0.355 -24.383 1.00 36.66 386 VAL A C 1
ATOM 2974 O O . VAL A 1 386 ? 42.148 -0.103 -23.755 1.00 36.66 386 VAL A O 1
#

Foldseek 3Di:
DVVVLVCQQPDQEAEDEQAPLDPPVDDPQLALLSLLPGCVLADEADPSLQSHHLEYFYAYNVRDGHDQFFPLQLLLSNLNHDYPAQLVLLNSCSNVLSHDDDDDPPCGLVNNVVSLVRSVVVDPGPLQQVFQPDPPVVVVVPDDPVVNVCCVPDPPDDDDDPDSGDSGSNRSNVVNNDDRDPPDDPVNVVVVVVVQVDDPDDDDGPQLLQQLLVCLLVVNLVSVLVSVVVPDDQDLVDPSGNLVNQLPPLHDPSNVVSCVVRPDDQLDDDPVFAGSLLSNLLSLPLPNNLSSLVVPHDQQSGDPPQCRHSLLSCQAYPNNDLSSNVSSLVSPDQPAECRSLVSNVVSVVVSSNVVVVVSCVVVVRYPVPPPPPPPDDDPPPPVPPD

Organism: NCBI:txid112416

Mean predicted aligned error: 19.69 Å